Protein AF-A0A939XLB6-F1 (afdb_monomer_lite)

Sequence (636 aa):
MANKILKAAIILMLTVVTTQVCAQDIIVVNPELKKTVPYEFNSEWHYLSSDLYLFNGTKFQTTLNGIYAALPKKKRAEAPTPENILITASIDGTTLGKLSYPIFNFTVKTTDGSTMKTYTADSYEAIRLMDNLPLTSMGNNKIDCNINIDIITKATPNKIFDFVATQLKSISDFSAPLTAAKTLVGELGSLITSKTNNKEYKFNSTIRLYEEDGFSKRVASVSVYSFIPSQQGSAGINPEPLYKYIDETDNPKLDRDKIASLVKCSQYPFMVIVNYKSKYASDPVIGDQTTSETVEARLAKVKNAYENSLLSAEIYTQELKLIDYLNEFVTLKSSINNYTLNTKNRITDDFKPMFKQIFENYMKLRATMQSRIKEYGGNPVFQNEFLPTYQTIITNAEGYLDGDNNLKNIKNTARAISDYYSSPKNRTPEDNEKTLSILHSITFPDNAGNNGAIGELNSLIISIENEQYTKVFAGKIDQLKAMRPGAEASAFCEKLKSEVNSTYCRQCSEKASSVINDYMQRQEDENNRLAAKRLDAATTNARDQVFAILQKEKIIRRHFDNDYRDGMPEDVEYIKEDFDRLQQNRKKLQSALNNEYSGLNTTQLNIVTEEIEYQTQDLAKILERICKRMPELCDE

Structure (mmCIF, N/CA/C/O backbone):
data_AF-A0A939XLB6-F1
#
_entry.id   AF-A0A939XLB6-F1
#
loop_
_atom_site.group_PDB
_atom_site.id
_atom_site.type_symbol
_atom_site.label_atom_id
_atom_site.label_alt_id
_atom_site.label_comp_id
_atom_site.label_asym_id
_atom_site.label_entity_id
_atom_site.label_seq_id
_atom_site.pdbx_PDB_ins_code
_atom_site.Cartn_x
_atom_site.Cartn_y
_atom_site.Cartn_z
_atom_site.occupancy
_atom_site.B_iso_or_equiv
_atom_site.auth_seq_id
_atom_site.auth_comp_id
_atom_site.auth_asym_id
_atom_site.auth_atom_id
_atom_site.pdbx_PDB_model_num
ATOM 1 N N . MET A 1 1 ? -9.898 -0.405 96.906 1.00 54.31 1 MET A N 1
ATOM 2 C CA . MET A 1 1 ? -10.983 0.158 96.063 1.00 54.31 1 MET A CA 1
ATOM 3 C C . MET A 1 1 ? -10.603 0.228 94.577 1.00 54.31 1 MET A C 1
ATOM 5 O O . MET A 1 1 ? -11.393 -0.217 93.756 1.00 54.31 1 MET A O 1
ATOM 9 N N . ALA A 1 2 ? -9.382 0.658 94.228 1.00 55.72 2 ALA A N 1
ATOM 10 C CA . ALA A 1 2 ? -8.898 0.785 92.842 1.00 55.72 2 ALA A CA 1
ATOM 11 C C . ALA A 1 2 ? -9.028 -0.483 91.962 1.00 55.72 2 ALA A C 1
ATOM 13 O O . ALA A 1 2 ? -9.419 -0.397 90.802 1.00 55.72 2 ALA A O 1
ATOM 14 N N . ASN A 1 3 ? -8.805 -1.678 92.521 1.00 59.38 3 ASN A N 1
ATOM 15 C CA . ASN A 1 3 ? -8.835 -2.930 91.749 1.00 59.38 3 ASN A CA 1
ATOM 16 C C . ASN A 1 3 ? -10.259 -3.377 91.330 1.00 59.38 3 ASN A C 1
ATOM 18 O O . ASN A 1 3 ? -10.424 -4.163 90.401 1.00 59.38 3 ASN A O 1
ATOM 22 N N . LYS A 1 4 ? -11.314 -2.867 91.989 1.00 61.72 4 LYS A N 1
ATOM 23 C CA . LYS A 1 4 ? -12.712 -3.128 91.589 1.00 61.72 4 LYS A CA 1
ATOM 24 C C . LYS A 1 4 ? -13.170 -2.186 90.469 1.00 61.72 4 LYS A C 1
ATOM 26 O O . LYS A 1 4 ? -13.908 -2.615 89.590 1.00 61.72 4 LYS A O 1
ATOM 31 N N . ILE A 1 5 ? -12.680 -0.945 90.468 1.00 70.81 5 ILE A N 1
ATOM 32 C CA . ILE A 1 5 ? -12.993 0.064 89.445 1.00 70.81 5 ILE A CA 1
ATOM 33 C C . IL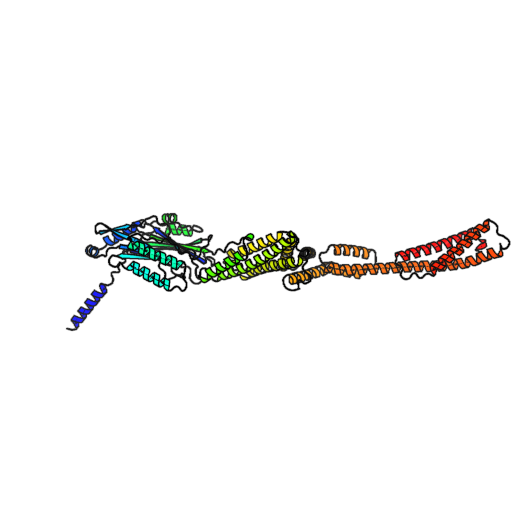E A 1 5 ? -12.312 -0.291 88.116 1.00 70.81 5 ILE A C 1
ATOM 35 O O . ILE A 1 5 ? -12.948 -0.222 87.071 1.00 70.81 5 ILE A O 1
ATOM 39 N N . LEU A 1 6 ? -11.065 -0.778 88.153 1.00 66.56 6 LEU A N 1
ATOM 40 C CA . LEU A 1 6 ? -10.347 -1.214 86.950 1.00 66.56 6 LEU A CA 1
ATOM 41 C C . LEU A 1 6 ? -11.016 -2.427 86.278 1.00 66.56 6 LEU A C 1
ATOM 43 O O . LEU A 1 6 ? -11.176 -2.450 85.062 1.00 66.56 6 LEU A O 1
ATOM 47 N N . LYS A 1 7 ? -11.482 -3.410 87.063 1.00 66.06 7 LYS A N 1
ATOM 48 C CA . LYS A 1 7 ? -12.232 -4.560 86.528 1.00 66.06 7 LYS A CA 1
ATOM 49 C C . LYS A 1 7 ? -13.584 -4.148 85.946 1.00 66.06 7 LYS A C 1
ATOM 51 O O . LYS A 1 7 ? -13.957 -4.657 84.896 1.00 66.06 7 LYS A O 1
ATOM 56 N N . ALA A 1 8 ? -14.286 -3.208 86.581 1.00 69.06 8 ALA A N 1
ATOM 57 C CA . ALA A 1 8 ? -15.532 -2.668 86.042 1.00 69.06 8 ALA A CA 1
ATOM 58 C C . ALA A 1 8 ? -15.300 -1.905 84.726 1.00 69.06 8 ALA A C 1
ATOM 60 O O . ALA A 1 8 ? -16.047 -2.114 83.779 1.00 69.06 8 ALA A O 1
ATOM 61 N N . ALA A 1 9 ? -14.234 -1.104 84.627 1.00 67.19 9 ALA A N 1
ATOM 62 C CA . ALA A 1 9 ? -13.881 -0.372 83.410 1.00 67.19 9 ALA A CA 1
ATOM 63 C C . ALA A 1 9 ? -13.450 -1.296 82.257 1.00 67.19 9 ALA A C 1
ATOM 65 O O . ALA A 1 9 ? -13.823 -1.051 81.115 1.00 67.19 9 ALA A O 1
ATOM 66 N N . ILE A 1 10 ? -12.728 -2.387 82.544 1.00 68.44 10 ILE A N 1
ATOM 67 C CA . ILE A 1 10 ? -12.341 -3.389 81.537 1.00 68.44 10 ILE A CA 1
ATOM 68 C C . ILE A 1 10 ? -13.561 -4.186 81.061 1.00 68.44 10 ILE A C 1
ATOM 70 O O . ILE A 1 10 ? -13.703 -4.413 79.866 1.00 68.44 10 ILE A O 1
ATOM 74 N N . ILE A 1 11 ? -14.482 -4.561 81.958 1.00 66.69 11 ILE A N 1
ATOM 75 C CA . ILE A 1 11 ? -15.734 -5.237 81.575 1.00 66.69 11 ILE A CA 1
ATOM 76 C C . ILE A 1 11 ? -16.635 -4.290 80.769 1.00 66.69 11 ILE A C 1
ATOM 78 O O . ILE A 1 11 ? -17.244 -4.727 79.793 1.00 66.69 11 ILE A O 1
ATOM 82 N N . LEU A 1 12 ? -16.676 -2.998 81.115 1.00 59.50 12 LEU A N 1
ATOM 83 C CA . LEU A 1 12 ? -17.409 -1.977 80.362 1.00 59.50 12 LEU A CA 1
ATOM 84 C C . LEU A 1 12 ? -16.775 -1.727 78.981 1.00 59.50 12 LEU A C 1
ATOM 86 O O . LEU A 1 12 ? -17.489 -1.667 77.990 1.00 59.50 12 LEU A O 1
ATOM 90 N N . MET A 1 13 ? -15.441 -1.674 78.876 1.00 51.97 13 MET A N 1
ATOM 91 C CA . MET A 1 13 ? -14.750 -1.604 77.580 1.00 51.97 13 MET A CA 1
ATOM 92 C C . MET A 1 13 ? -14.970 -2.867 76.744 1.00 51.97 13 MET A C 1
ATOM 94 O O . MET A 1 13 ? -15.249 -2.751 75.559 1.00 51.97 13 MET A O 1
ATOM 98 N N . LEU A 1 14 ? -14.914 -4.070 77.328 1.00 52.88 14 LEU A N 1
ATOM 99 C CA . LEU A 1 14 ? -15.175 -5.310 76.587 1.00 52.88 14 LEU A CA 1
ATOM 100 C C . LEU A 1 14 ? -16.640 -5.434 76.136 1.00 52.88 14 LEU A C 1
ATOM 102 O O . LEU A 1 14 ? -16.897 -6.011 75.082 1.00 52.88 14 LEU A O 1
ATOM 106 N N . THR A 1 15 ? -17.598 -4.873 76.879 1.00 51.62 15 THR A N 1
ATOM 107 C CA . THR A 1 15 ? -19.020 -4.851 76.477 1.00 51.62 15 THR A CA 1
ATOM 108 C C . THR A 1 15 ? -19.341 -3.745 75.466 1.00 51.62 15 THR A C 1
ATOM 110 O O . THR A 1 15 ? -20.171 -3.950 74.580 1.00 51.62 15 THR A O 1
ATOM 113 N N . VAL A 1 16 ? -18.642 -2.608 75.511 1.00 49.22 16 VAL A N 1
ATOM 114 C CA . VAL A 1 16 ? -18.773 -1.536 74.506 1.00 49.22 16 VAL A CA 1
ATOM 115 C C . VAL A 1 16 ? -18.050 -1.897 73.197 1.00 49.22 16 VAL A C 1
ATOM 117 O O . VAL A 1 16 ? -18.555 -1.598 72.120 1.00 49.22 16 VAL A O 1
ATOM 120 N N . VAL A 1 17 ? -16.936 -2.636 73.248 1.00 43.25 17 VAL A N 1
ATOM 121 C CA . VAL A 1 17 ? -16.218 -3.100 72.042 1.00 43.25 17 VAL A CA 1
ATOM 122 C C . VAL A 1 17 ? -16.921 -4.287 71.364 1.00 43.25 17 VAL A C 1
ATOM 124 O O . VAL A 1 17 ? -16.851 -4.427 70.146 1.00 43.25 17 VAL A O 1
ATOM 127 N N . THR A 1 18 ? -17.680 -5.110 72.096 1.00 40.53 18 THR A N 1
ATOM 128 C CA . THR A 1 18 ? -18.463 -6.215 71.496 1.00 40.53 18 THR A CA 1
ATOM 129 C C . THR A 1 18 ? -19.816 -5.788 70.918 1.00 40.53 18 THR A C 1
ATOM 131 O O . THR A 1 18 ? -20.452 -6.578 70.222 1.00 40.53 18 THR A O 1
ATOM 134 N N . THR A 1 19 ? -20.254 -4.543 71.131 1.00 38.69 19 THR A N 1
ATOM 135 C CA . THR A 1 19 ? -21.533 -4.029 70.602 1.00 38.69 19 THR A CA 1
ATOM 136 C C . THR A 1 19 ? -21.403 -3.198 69.320 1.00 38.69 19 THR A C 1
ATOM 138 O O . THR A 1 19 ? -22.422 -2.793 68.766 1.00 38.69 19 THR A O 1
ATOM 141 N N . GLN A 1 20 ? -20.193 -3.017 68.776 1.00 35.03 20 GLN A N 1
ATOM 142 C CA . GLN A 1 20 ? -19.955 -2.247 67.541 1.00 35.03 20 GLN A CA 1
ATOM 143 C C . GLN A 1 20 ? -19.601 -3.067 66.289 1.00 35.03 20 GLN A C 1
ATOM 145 O O . GLN A 1 20 ? -19.241 -2.489 65.268 1.00 35.03 20 GLN A O 1
ATOM 150 N N . VAL A 1 21 ? -19.787 -4.391 66.290 1.00 33.50 21 VAL A N 1
ATOM 151 C CA . VAL A 1 21 ? -19.676 -5.199 65.060 1.00 33.50 21 VAL A CA 1
ATOM 152 C C . VAL A 1 21 ? -20.911 -6.080 64.895 1.00 33.50 21 VAL A C 1
ATOM 154 O O . VAL A 1 21 ? -20.915 -7.276 65.160 1.00 33.50 21 VAL A O 1
ATOM 157 N N . CYS A 1 22 ? -22.004 -5.470 64.456 1.00 37.62 22 CYS A N 1
ATOM 158 C CA . CYS A 1 22 ? -23.064 -6.171 63.738 1.00 37.62 22 CYS A CA 1
ATOM 159 C C . CYS A 1 22 ? -23.241 -5.435 62.411 1.00 37.62 22 CYS A C 1
ATOM 161 O O . CYS A 1 22 ? -24.207 -4.699 62.220 1.00 37.62 22 CYS A O 1
ATOM 163 N N . ALA A 1 23 ? -22.236 -5.579 61.541 1.00 36.44 23 ALA A N 1
ATOM 164 C CA . ALA A 1 23 ? -22.297 -5.112 60.165 1.00 36.44 23 ALA A CA 1
ATOM 165 C C . ALA A 1 23 ? -23.533 -5.729 59.502 1.00 36.44 23 ALA A C 1
ATOM 167 O O . ALA A 1 23 ? -23.753 -6.940 59.537 1.00 36.44 23 ALA A O 1
ATOM 168 N N . GLN A 1 24 ? -24.390 -4.855 58.997 1.00 51.31 24 GLN A N 1
ATOM 169 C CA . GLN A 1 24 ? -25.757 -5.142 58.596 1.00 51.31 24 GLN A CA 1
ATOM 170 C C . GLN A 1 24 ? -25.828 -5.477 57.101 1.00 51.31 24 GLN A C 1
ATOM 172 O O . GLN A 1 24 ? -26.752 -5.047 56.415 1.00 51.31 24 GLN A O 1
ATOM 177 N N . ASP A 1 25 ? -24.862 -6.257 56.610 1.00 54.34 25 ASP A N 1
ATOM 178 C CA . ASP A 1 25 ? -24.833 -6.732 55.227 1.00 54.34 25 ASP A CA 1
ATOM 179 C C . ASP A 1 25 ? -25.533 -8.089 55.171 1.00 54.34 25 ASP A C 1
ATOM 181 O O . ASP A 1 25 ? -25.022 -9.150 55.541 1.00 54.34 25 ASP A O 1
ATOM 185 N N . ILE A 1 26 ? -26.811 -8.007 54.826 1.00 76.50 26 ILE A N 1
ATOM 186 C CA . ILE A 1 26 ? -27.766 -9.109 54.906 1.00 76.50 26 ILE A CA 1
ATOM 187 C C . ILE A 1 26 ? -27.714 -9.970 53.630 1.00 76.50 26 ILE A C 1
ATOM 189 O O . ILE A 1 26 ? -27.823 -11.195 53.715 1.00 76.50 26 ILE A O 1
ATOM 193 N N . ILE A 1 27 ? -27.475 -9.343 52.473 1.00 85.00 27 ILE A N 1
ATOM 194 C CA . ILE A 1 27 ? -27.183 -10.013 51.200 1.00 85.00 27 ILE A CA 1
ATOM 195 C C . ILE A 1 27 ? -25.721 -9.746 50.854 1.00 85.00 27 ILE A C 1
ATOM 197 O O . ILE A 1 27 ? -25.284 -8.601 50.909 1.00 85.00 27 ILE A O 1
ATOM 201 N N . VAL A 1 28 ? -24.992 -10.792 50.479 1.00 88.06 28 VAL A N 1
ATOM 202 C CA . VAL A 1 28 ? -23.601 -10.708 50.027 1.00 88.06 28 VAL A CA 1
ATOM 203 C C . VAL A 1 28 ? -23.504 -11.096 48.558 1.00 88.06 28 VAL A C 1
ATOM 205 O O . VAL A 1 28 ? -24.278 -11.922 48.064 1.00 88.06 28 VAL A O 1
ATOM 208 N N . VAL A 1 29 ? -22.543 -10.492 47.862 1.00 89.81 29 VAL A N 1
ATOM 209 C CA . VAL A 1 29 ? -22.158 -10.905 46.511 1.00 89.81 29 VAL A CA 1
ATOM 210 C C . VAL A 1 29 ? -21.186 -12.070 46.642 1.00 89.81 29 VAL A C 1
ATOM 212 O O . VAL A 1 29 ? -20.080 -11.898 47.150 1.00 89.81 29 VAL A O 1
ATOM 215 N N . ASN A 1 30 ? -21.593 -13.255 46.195 1.00 89.81 30 ASN A N 1
ATOM 216 C CA . ASN A 1 30 ? -20.743 -14.437 46.205 1.00 89.81 30 ASN A CA 1
ATOM 217 C C . ASN A 1 30 ? -20.236 -14.733 44.782 1.00 89.81 30 ASN A C 1
ATOM 219 O O . ASN A 1 30 ? -21.057 -14.942 43.884 1.00 89.81 30 ASN A O 1
ATOM 223 N N . PRO A 1 31 ? -18.915 -14.741 44.530 1.00 88.62 31 PRO A N 1
ATOM 224 C CA . PRO A 1 31 ? -18.372 -15.161 43.243 1.00 88.62 31 PRO A CA 1
ATOM 225 C C . PRO A 1 31 ? -18.534 -16.680 43.092 1.00 88.62 31 PRO A C 1
ATOM 227 O O . PRO A 1 31 ? -17.872 -17.454 43.775 1.00 88.62 31 PRO A O 1
ATOM 230 N N . GLU A 1 32 ? -19.413 -17.114 42.191 1.00 88.81 32 GLU A N 1
ATOM 231 C CA . GLU A 1 32 ? -19.668 -18.543 41.948 1.00 88.81 32 GLU A CA 1
ATOM 232 C C . GLU A 1 32 ? -18.706 -19.111 40.900 1.00 88.81 32 GLU A C 1
ATOM 234 O O . GLU A 1 32 ? -18.281 -20.261 40.985 1.00 88.81 32 GLU A O 1
ATOM 239 N N . LEU A 1 33 ? -18.366 -18.309 39.886 1.00 87.50 33 LEU A N 1
ATOM 240 C CA . LEU A 1 33 ? -17.572 -18.755 38.747 1.00 87.50 33 LEU A CA 1
ATOM 241 C C . LEU A 1 33 ? -16.782 -17.609 38.125 1.00 87.50 33 LEU A C 1
ATOM 243 O O . LEU A 1 33 ? -17.272 -16.487 38.009 1.00 87.50 33 LEU A O 1
ATOM 247 N N . LYS A 1 34 ? -15.579 -17.929 37.644 1.00 88.31 34 LYS A N 1
ATOM 248 C CA . LYS A 1 34 ? -14.768 -17.056 36.797 1.00 88.31 34 LYS A CA 1
ATOM 249 C C . LYS A 1 34 ? -13.979 -17.900 35.800 1.00 88.31 34 LYS A C 1
ATOM 251 O O . LYS A 1 34 ? -13.164 -18.726 36.205 1.00 88.31 34 LYS A O 1
ATOM 256 N N . LYS A 1 35 ? -14.208 -17.684 34.505 1.00 87.88 35 LYS A N 1
ATOM 257 C CA . LYS A 1 35 ? -13.546 -18.405 33.410 1.00 87.88 35 LYS A CA 1
ATOM 258 C C . LYS A 1 35 ? -12.994 -17.433 32.388 1.00 87.88 35 LYS A C 1
ATOM 260 O O . LYS A 1 35 ? -13.712 -16.572 31.890 1.00 87.88 35 LYS A O 1
ATOM 265 N N . THR A 1 36 ? -11.729 -17.621 32.047 1.00 86.50 36 THR A N 1
ATOM 266 C CA . THR A 1 36 ? -11.107 -16.998 30.878 1.00 86.50 36 THR A CA 1
ATOM 267 C C . THR A 1 36 ? -11.193 -17.979 29.716 1.00 86.50 36 THR A C 1
ATOM 269 O O . THR A 1 36 ? -11.003 -19.182 29.912 1.00 86.50 36 THR A O 1
ATOM 272 N N . VAL A 1 37 ? -11.513 -17.478 28.525 1.00 85.00 37 VAL A N 1
ATOM 273 C CA . VAL A 1 37 ? -11.538 -18.291 27.301 1.00 85.00 37 VAL A CA 1
ATOM 274 C C . VAL A 1 37 ? -10.109 -18.764 26.999 1.00 85.00 37 VAL A C 1
ATOM 276 O O . VAL A 1 37 ? -9.184 -17.966 27.152 1.00 85.00 37 VAL A O 1
ATOM 279 N N . PRO A 1 38 ? -9.889 -20.017 26.558 1.00 81.12 38 PRO A N 1
ATOM 280 C CA . PRO A 1 38 ? -8.548 -20.549 26.277 1.00 81.12 38 PRO A CA 1
ATOM 281 C C . PRO A 1 38 ? -7.843 -19.912 25.062 1.00 81.12 38 PRO A C 1
ATOM 283 O O . PRO A 1 38 ? -6.767 -20.353 24.673 1.00 81.12 38 PRO A O 1
ATOM 286 N N . TYR A 1 39 ? -8.429 -18.882 24.449 1.00 80.50 39 TYR A N 1
ATOM 287 C CA . TYR A 1 39 ? -7.864 -18.180 23.303 1.00 80.50 39 TYR A CA 1
ATOM 288 C C . TYR A 1 39 ? -6.694 -17.270 23.710 1.00 80.50 39 TYR A C 1
ATOM 290 O O . TYR A 1 39 ? -6.821 -16.432 24.607 1.00 80.50 39 TYR A O 1
ATOM 298 N N . GLU A 1 40 ? -5.569 -17.378 23.001 1.00 79.19 40 GLU A N 1
ATOM 299 C CA . GLU A 1 40 ? -4.413 -16.506 23.206 1.00 79.19 40 GLU A CA 1
ATOM 300 C C . GLU A 1 40 ? -4.626 -15.143 22.535 1.00 79.19 40 GLU A C 1
ATOM 302 O O . GLU A 1 40 ? -4.464 -14.959 21.327 1.00 79.19 40 GLU A O 1
ATOM 307 N N . PHE A 1 41 ? -5.002 -14.153 23.343 1.00 77.69 41 PHE A N 1
ATOM 308 C CA . PHE A 1 41 ? -5.078 -12.766 22.900 1.00 77.69 41 PHE A CA 1
ATOM 309 C C . PHE A 1 41 ? -3.667 -12.198 22.704 1.00 77.69 41 PHE A C 1
ATOM 311 O O . PHE A 1 41 ? -2.942 -11.981 23.674 1.00 77.69 41 PHE A O 1
ATOM 318 N N . ASN A 1 42 ? -3.300 -11.941 21.449 1.00 74.06 42 ASN A N 1
ATOM 319 C CA . ASN A 1 42 ? -2.085 -11.216 21.081 1.00 74.06 42 ASN A CA 1
ATOM 320 C C . ASN A 1 42 ? -2.262 -9.694 21.268 1.00 74.06 42 ASN A C 1
ATOM 322 O O . ASN A 1 42 ? -3.301 -9.225 21.745 1.00 74.06 42 ASN A O 1
ATOM 326 N N . SER A 1 43 ? -1.245 -8.922 20.878 1.00 68.81 43 SER A N 1
ATOM 327 C CA . SER A 1 43 ? -1.258 -7.465 21.006 1.00 68.81 43 SER A CA 1
ATOM 328 C C . SER A 1 43 ? -2.421 -6.799 20.273 1.00 68.81 43 SER A C 1
ATOM 330 O O . SER A 1 43 ? -2.877 -5.788 20.766 1.00 68.81 43 SER A O 1
ATOM 332 N N . GLU A 1 44 ? -2.982 -7.379 19.206 1.00 74.19 44 GLU A N 1
ATOM 333 C CA . GLU A 1 44 ? -4.017 -6.752 18.359 1.00 74.19 44 GLU A CA 1
ATOM 334 C C . GLU A 1 44 ? -5.356 -6.481 19.058 1.00 74.19 44 GLU A C 1
ATOM 336 O O . GLU A 1 44 ? -6.194 -5.726 18.560 1.00 74.19 44 GLU A O 1
ATOM 341 N N . TRP A 1 45 ? -5.595 -7.128 20.195 1.00 79.75 45 TRP A N 1
ATOM 342 C CA . TRP A 1 45 ? -6.851 -7.059 20.934 1.00 79.75 45 TRP A CA 1
ATOM 343 C C . TRP A 1 45 ? -6.815 -5.929 21.956 1.00 79.75 45 TRP A C 1
ATOM 345 O O . TRP A 1 45 ? -6.678 -6.152 23.162 1.00 79.75 45 TRP A O 1
ATOM 355 N N . HIS A 1 46 ? -6.913 -4.708 21.443 1.00 75.81 46 HIS A N 1
ATOM 356 C CA . HIS A 1 46 ? -6.650 -3.486 22.195 1.00 75.81 46 HIS A CA 1
ATOM 357 C C . HIS A 1 46 ? -7.856 -2.909 22.938 1.00 75.81 46 HIS A C 1
ATOM 359 O O . HIS A 1 46 ? -7.664 -1.968 23.697 1.00 75.81 46 HIS A O 1
ATOM 365 N N . TYR A 1 47 ? -9.070 -3.432 22.753 1.00 79.12 47 TYR A N 1
ATOM 366 C CA . TYR A 1 47 ? -10.278 -2.835 23.335 1.00 79.12 47 TYR A CA 1
ATOM 367 C C . TYR A 1 47 ? -11.071 -3.818 24.187 1.00 79.12 47 TYR A C 1
ATOM 369 O O . TYR A 1 47 ? -11.074 -5.013 23.908 1.00 79.12 47 TYR A O 1
ATOM 377 N N . LEU A 1 48 ? -11.787 -3.306 25.187 1.00 81.50 48 LEU A N 1
ATOM 378 C CA . LEU A 1 48 ? -12.688 -4.034 26.074 1.00 81.50 48 LEU A CA 1
ATOM 379 C C . LEU A 1 48 ? -14.132 -3.562 25.894 1.00 81.50 48 LEU A C 1
ATOM 381 O O . LEU A 1 48 ? -14.411 -2.366 25.888 1.00 81.50 48 LEU A O 1
ATOM 385 N N . SER A 1 49 ? -15.061 -4.511 25.838 1.00 85.19 49 SER A N 1
ATOM 386 C CA . SER A 1 49 ? -16.489 -4.266 26.075 1.00 85.19 49 SER A CA 1
ATOM 387 C C . SER A 1 49 ? -16.995 -5.180 27.189 1.00 85.19 49 SER A C 1
ATOM 389 O O . SER A 1 49 ? -16.546 -6.323 27.279 1.00 85.19 49 SER A O 1
ATOM 391 N N . SER A 1 50 ? -17.944 -4.720 28.002 1.00 87.38 50 SER A N 1
ATOM 392 C CA . SER A 1 50 ? -18.479 -5.503 29.126 1.00 87.38 50 SER A CA 1
ATOM 393 C C . SER A 1 50 ? -20.004 -5.460 29.151 1.00 87.38 50 SER A C 1
ATOM 395 O O . SER A 1 50 ? -20.593 -4.386 29.297 1.00 87.38 50 SER A O 1
ATOM 397 N N . ASP A 1 51 ? -20.622 -6.637 29.060 1.00 89.75 51 ASP A N 1
ATOM 398 C CA . ASP A 1 51 ? -22.072 -6.823 29.141 1.00 89.75 51 ASP A CA 1
ATOM 399 C C . ASP A 1 51 ? -22.443 -7.491 30.477 1.00 89.75 51 ASP A C 1
ATOM 401 O O . ASP A 1 51 ? -21.848 -8.498 30.872 1.00 89.75 51 ASP A O 1
ATOM 405 N N . LEU A 1 52 ? -23.430 -6.927 31.177 1.00 91.81 52 LEU A N 1
ATOM 406 C CA . LEU A 1 52 ? -23.934 -7.406 32.465 1.00 91.81 52 LEU A CA 1
ATOM 407 C C . LEU A 1 52 ? -25.366 -7.929 32.304 1.00 91.81 52 LEU A C 1
ATOM 409 O O . LEU A 1 52 ? -26.252 -7.226 31.816 1.00 91.81 52 LEU A O 1
ATOM 413 N N . TYR A 1 53 ? -25.614 -9.145 32.783 1.00 91.69 53 TYR A N 1
ATOM 414 C CA . TYR A 1 53 ? -26.909 -9.815 32.714 1.00 91.69 53 TYR A CA 1
ATOM 415 C C . TYR A 1 53 ? -27.411 -10.151 34.115 1.00 91.69 53 TYR A C 1
ATOM 417 O O . TYR A 1 53 ? -26.805 -10.970 34.801 1.00 91.69 53 TYR A O 1
ATOM 425 N N . LEU A 1 54 ? -28.537 -9.568 34.534 1.00 92.25 54 LEU A N 1
ATOM 426 C CA . LEU A 1 54 ? -29.219 -9.957 35.773 1.00 92.25 54 LEU A CA 1
ATOM 427 C C . LEU A 1 54 ? -30.260 -11.049 35.494 1.00 92.25 54 LEU A C 1
ATOM 429 O O . LEU A 1 54 ? -31.126 -10.885 34.629 1.00 92.25 54 LEU A O 1
ATOM 433 N N . PHE A 1 55 ? -30.211 -12.132 36.260 1.00 91.56 55 PHE A N 1
ATOM 434 C CA . PHE A 1 55 ? -31.162 -13.240 36.221 1.00 91.56 55 PHE A CA 1
ATOM 435 C C . PHE A 1 55 ? -31.860 -13.403 37.569 1.00 91.56 55 PHE A C 1
ATOM 437 O O . PHE A 1 55 ? -31.288 -13.106 38.621 1.00 91.56 55 PHE A O 1
ATOM 444 N N . ASN A 1 56 ? -33.099 -13.904 37.527 1.00 91.25 56 ASN A N 1
ATOM 445 C CA . ASN A 1 56 ? -33.941 -14.135 38.702 1.00 91.25 56 ASN A CA 1
ATOM 446 C C . ASN A 1 56 ? -34.081 -12.899 39.609 1.00 91.25 56 ASN A C 1
ATOM 448 O O . ASN A 1 56 ? -34.033 -13.014 40.836 1.00 91.25 56 ASN A O 1
ATOM 452 N N . GLY A 1 57 ? -34.245 -11.709 39.025 1.00 87.81 57 GLY A N 1
ATOM 453 C CA . GLY A 1 57 ? -34.412 -10.468 39.781 1.00 87.81 57 GLY A CA 1
ATOM 454 C C . GLY A 1 57 ? -35.598 -10.528 40.749 1.00 87.81 57 GLY A C 1
ATOM 455 O O . GLY A 1 57 ? -35.532 -9.985 41.853 1.00 87.81 57 GLY A O 1
ATOM 456 N N . THR A 1 58 ? -36.668 -11.252 40.411 1.00 88.25 58 THR A N 1
ATOM 457 C CA . THR A 1 58 ? -37.832 -11.451 41.298 1.00 88.25 58 THR A CA 1
ATOM 458 C C . THR A 1 58 ? -37.495 -12.215 42.580 1.00 88.25 58 THR A C 1
ATOM 460 O O . THR A 1 58 ? -38.199 -12.097 43.588 1.00 88.25 58 THR A O 1
ATOM 463 N N . LYS A 1 59 ? -36.383 -12.962 42.608 1.00 90.56 59 LYS A N 1
ATOM 464 C CA . LYS A 1 59 ? -35.956 -13.725 43.788 1.00 90.56 59 LYS A CA 1
ATOM 465 C C . LYS A 1 59 ? -35.351 -12.858 44.888 1.00 90.56 59 LYS A C 1
ATOM 467 O O . LYS A 1 59 ? -35.293 -13.339 46.016 1.00 90.56 59 LYS A O 1
ATOM 472 N N . PHE A 1 60 ? -35.025 -11.582 44.640 1.00 90.25 60 PHE A N 1
ATOM 473 C CA . PHE A 1 60 ? -34.564 -10.667 45.696 1.00 90.25 60 PHE A CA 1
ATOM 474 C C . PHE A 1 60 ? -35.566 -10.572 46.854 1.00 90.25 60 PHE A C 1
ATOM 476 O O . PHE A 1 60 ? -35.162 -10.564 48.015 1.00 90.25 60 PHE A O 1
ATOM 483 N N . GLN A 1 61 ? -36.870 -10.606 46.560 1.00 88.56 61 GLN A N 1
ATOM 484 C CA . GLN A 1 61 ? -37.920 -10.703 47.573 1.00 88.56 61 GLN A CA 1
ATOM 485 C C . GLN A 1 61 ? -37.767 -11.953 48.454 1.00 88.56 61 GLN A C 1
ATOM 487 O O . GLN A 1 61 ? -37.912 -11.878 49.674 1.00 88.56 61 GLN A O 1
ATOM 492 N N . THR A 1 62 ? -37.519 -13.113 47.845 1.00 86.31 62 THR A N 1
ATOM 493 C CA . THR A 1 62 ? -37.392 -14.382 48.579 1.00 86.31 62 THR A CA 1
ATOM 494 C C . THR A 1 62 ? -36.121 -14.376 49.421 1.00 86.31 62 THR A C 1
ATOM 496 O O . THR A 1 62 ? -36.175 -14.731 50.596 1.00 86.31 62 THR A O 1
ATOM 499 N N . THR A 1 63 ? -35.015 -13.879 48.861 1.00 88.00 63 THR A N 1
ATOM 500 C CA . THR A 1 63 ? -33.743 -13.698 49.564 1.00 88.00 63 THR A CA 1
ATOM 501 C C . THR A 1 63 ? -33.914 -12.809 50.800 1.00 88.00 63 THR A C 1
ATOM 503 O O . THR A 1 63 ? -33.592 -13.238 51.907 1.00 88.00 63 THR A O 1
ATOM 506 N N . LEU A 1 64 ? -34.501 -11.613 50.646 1.00 86.75 64 LEU A N 1
ATOM 507 C CA . LEU A 1 64 ? -34.749 -10.677 51.751 1.00 86.75 64 LEU A CA 1
ATOM 508 C C . LEU A 1 64 ? -35.637 -11.275 52.848 1.00 86.75 64 LEU A C 1
ATOM 510 O O . LEU A 1 64 ? -35.292 -11.212 54.030 1.00 86.75 64 LEU A O 1
ATOM 514 N N . ASN A 1 65 ? -36.766 -11.878 52.464 1.00 83.81 65 ASN A N 1
ATOM 515 C CA . ASN A 1 65 ? -37.681 -12.501 53.420 1.00 83.81 65 ASN A CA 1
ATOM 516 C C . ASN A 1 65 ? -37.027 -13.685 54.141 1.00 83.81 65 ASN A C 1
ATOM 518 O O . ASN A 1 65 ? -37.250 -13.859 55.337 1.00 83.81 65 ASN A O 1
ATOM 522 N N . GLY A 1 66 ? -36.192 -14.464 53.445 1.00 80.31 66 GLY A N 1
ATOM 523 C CA . GLY A 1 66 ? -35.412 -15.551 54.031 1.00 80.31 66 GLY A CA 1
ATOM 524 C C . GLY A 1 66 ? -34.472 -15.056 55.128 1.00 80.31 66 GLY A C 1
ATOM 525 O O . GLY A 1 66 ? -34.462 -15.621 56.222 1.00 80.31 66 GLY A O 1
ATOM 526 N N . ILE A 1 67 ? -33.753 -13.952 54.894 1.00 80.50 67 ILE A N 1
ATOM 527 C CA . ILE A 1 67 ? -32.866 -13.398 55.927 1.00 80.50 67 ILE A CA 1
ATOM 528 C C . ILE A 1 67 ? -33.674 -12.849 57.106 1.00 80.50 67 ILE A C 1
ATOM 530 O O . ILE A 1 67 ? -33.353 -13.127 58.263 1.00 80.50 67 ILE A O 1
ATOM 534 N N . TYR A 1 68 ? -34.762 -12.125 56.839 1.00 77.50 68 TYR A N 1
ATOM 535 C CA . TYR A 1 68 ? -35.612 -11.597 57.906 1.00 77.50 68 TYR A CA 1
ATOM 536 C C . TYR A 1 68 ? -36.242 -12.722 58.750 1.00 77.50 68 TYR A C 1
ATOM 538 O O . TYR A 1 68 ? -36.307 -12.630 59.978 1.00 77.50 68 TYR A O 1
ATOM 546 N N . ALA A 1 69 ? -36.635 -13.830 58.114 1.00 76.25 69 ALA A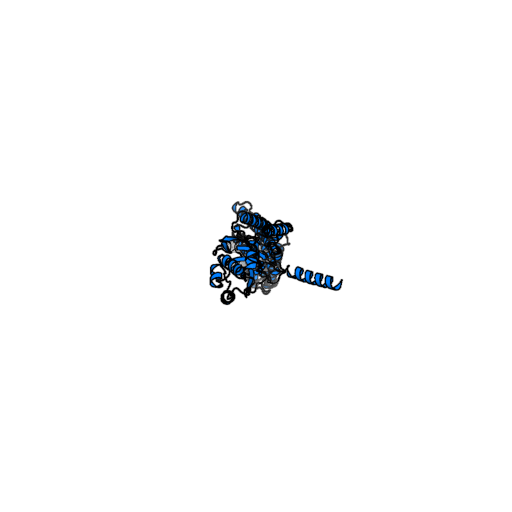 N 1
ATOM 547 C CA . ALA A 1 69 ? -37.149 -15.025 58.776 1.00 76.25 69 ALA A CA 1
ATOM 548 C C . ALA A 1 69 ? -36.077 -15.820 59.544 1.00 76.25 69 ALA A C 1
ATOM 550 O O . ALA A 1 69 ? -36.428 -16.541 60.477 1.00 76.25 69 ALA A O 1
ATOM 551 N N . ALA A 1 70 ? -34.792 -15.685 59.219 1.00 75.88 70 ALA A N 1
ATOM 552 C CA . ALA A 1 70 ? -33.705 -16.319 59.968 1.00 75.88 70 ALA A CA 1
ATOM 553 C C . ALA A 1 70 ? -33.350 -15.565 61.267 1.00 75.88 70 ALA A C 1
ATOM 555 O O . ALA A 1 70 ? -32.782 -16.142 62.194 1.00 75.88 70 ALA A O 1
ATOM 556 N N . LEU A 1 71 ? -33.714 -14.281 61.385 1.00 74.56 71 LEU A N 1
ATOM 557 C CA . LEU A 1 71 ? -33.443 -13.495 62.591 1.00 74.56 71 LEU A CA 1
ATOM 558 C C . LEU A 1 71 ? -34.280 -13.986 63.795 1.00 74.56 71 LEU A C 1
ATOM 560 O O . LEU A 1 71 ? -35.459 -14.322 63.634 1.00 74.56 71 LEU A O 1
ATOM 564 N N . PRO A 1 72 ? -33.739 -13.979 65.030 1.00 75.81 72 PRO A N 1
ATOM 565 C CA . PRO A 1 72 ? -34.524 -14.216 66.244 1.00 75.81 72 PRO A CA 1
ATOM 566 C C . PRO A 1 72 ? -35.670 -13.201 66.388 1.00 75.81 72 PRO A C 1
ATOM 568 O O . PRO A 1 72 ? -35.481 -12.025 66.082 1.00 75.81 72 PRO A O 1
ATOM 571 N N . LYS A 1 73 ? -36.836 -13.609 66.923 1.00 72.38 73 LYS A N 1
ATOM 572 C CA . LYS A 1 73 ? -38.040 -12.747 67.049 1.00 72.38 73 LYS A CA 1
ATOM 573 C C . LYS A 1 73 ? -37.754 -11.359 67.644 1.00 72.38 73 LYS A C 1
ATOM 575 O O . LYS A 1 73 ? -38.252 -10.368 67.124 1.00 72.38 73 LYS A O 1
ATOM 580 N N . LYS A 1 74 ? -36.917 -11.284 68.687 1.00 68.19 74 LYS A N 1
ATOM 581 C CA . LYS A 1 74 ? -36.527 -10.018 69.335 1.00 68.19 74 LYS A CA 1
ATOM 582 C C . LYS A 1 74 ? -35.734 -9.097 68.395 1.00 68.19 74 LYS A C 1
ATOM 584 O O . LYS A 1 74 ? -36.013 -7.910 68.330 1.00 68.19 74 LYS A O 1
ATOM 589 N N . LYS A 1 75 ? -34.816 -9.663 67.603 1.00 70.12 75 LYS A N 1
ATOM 590 C CA . LYS A 1 75 ? -34.006 -8.920 66.625 1.00 70.12 75 LYS A CA 1
ATOM 591 C C . LYS A 1 75 ? -34.788 -8.525 65.369 1.00 70.12 75 LYS A C 1
ATOM 593 O O . LYS A 1 75 ? -34.396 -7.575 64.711 1.00 70.12 75 LYS A O 1
ATOM 598 N N . ARG A 1 76 ? -35.888 -9.213 65.030 1.00 70.06 76 ARG A N 1
ATOM 599 C CA . ARG A 1 76 ? -36.755 -8.822 63.898 1.00 70.06 76 ARG A CA 1
ATOM 600 C C . ARG A 1 76 ? -37.452 -7.488 64.137 1.00 70.06 76 ARG A C 1
ATOM 602 O O . ARG A 1 76 ? -37.492 -6.667 63.230 1.00 70.06 76 ARG A O 1
ATOM 609 N N . ALA A 1 77 ? -37.963 -7.270 65.348 1.00 66.88 77 ALA A N 1
ATOM 610 C CA . ALA A 1 77 ? -38.630 -6.019 65.713 1.00 66.88 77 ALA A CA 1
ATOM 611 C C . ALA A 1 77 ? -37.674 -4.811 65.693 1.00 66.88 77 ALA A C 1
ATOM 613 O O . ALA A 1 77 ? -38.101 -3.693 65.431 1.00 66.88 77 ALA A O 1
ATOM 614 N N . GLU A 1 78 ? -36.385 -5.053 65.943 1.00 65.75 78 GLU A N 1
ATOM 615 C CA . GLU A 1 78 ? -35.321 -4.041 65.964 1.00 65.75 78 GLU A CA 1
ATOM 616 C C . GLU A 1 78 ? -34.584 -3.916 64.615 1.00 65.75 78 GLU A C 1
ATOM 618 O O . GLU A 1 78 ? -33.773 -3.008 64.432 1.00 65.75 78 GLU A O 1
ATOM 623 N N . ALA A 1 79 ? -34.838 -4.818 63.660 1.00 68.06 79 ALA A N 1
ATOM 624 C CA . ALA A 1 79 ? -34.157 -4.814 62.373 1.00 68.06 79 ALA A CA 1
ATOM 625 C C . ALA A 1 79 ? -34.664 -3.645 61.507 1.00 68.06 79 ALA A C 1
ATOM 627 O O . ALA A 1 79 ? -35.869 -3.543 61.254 1.00 68.06 79 ALA A O 1
ATOM 628 N N . PRO A 1 80 ? -33.770 -2.768 61.021 1.00 71.25 80 PRO A N 1
ATOM 629 C CA . PRO A 1 80 ? -34.166 -1.625 60.220 1.00 71.25 80 PRO A CA 1
ATOM 630 C C . PRO A 1 80 ? -34.780 -2.090 58.902 1.00 71.25 80 PRO A C 1
ATOM 632 O O . PRO A 1 80 ? -34.260 -2.970 58.218 1.00 71.25 80 PRO A O 1
ATOM 635 N N . THR A 1 81 ? -35.915 -1.486 58.555 1.00 79.88 81 THR A N 1
ATOM 636 C CA . THR A 1 81 ? -36.688 -1.849 57.369 1.00 79.88 81 THR A CA 1
ATOM 637 C C . THR A 1 81 ? -35.921 -1.478 56.096 1.00 79.88 81 THR A C 1
ATOM 639 O O . THR A 1 81 ? -35.600 -0.294 55.926 1.00 79.88 81 THR A O 1
ATOM 642 N N . PRO A 1 82 ? -35.645 -2.439 55.194 1.00 84.88 82 PRO A N 1
ATOM 643 C CA . PRO A 1 82 ? -35.091 -2.152 53.877 1.00 84.88 82 PRO A CA 1
ATOM 644 C C . PRO A 1 82 ? -36.042 -1.275 53.060 1.00 84.88 82 PRO A C 1
ATOM 646 O O . PRO A 1 82 ? -37.245 -1.532 53.010 1.00 84.88 82 PRO A O 1
ATOM 649 N N . GLU A 1 83 ? -35.492 -0.255 52.412 1.00 86.88 83 GLU A N 1
ATOM 650 C CA . GLU A 1 83 ? -36.190 0.599 51.448 1.00 86.88 83 GLU A CA 1
ATOM 651 C C . GLU A 1 83 ? -35.727 0.342 50.021 1.00 86.88 83 GLU A C 1
ATOM 653 O O . GLU A 1 83 ? -36.534 0.391 49.095 1.00 86.88 83 GLU A O 1
ATOM 658 N N . ASN A 1 84 ? -34.432 0.090 49.832 1.00 89.81 84 ASN A N 1
ATOM 659 C CA . ASN A 1 84 ? -33.840 -0.062 48.515 1.00 89.81 84 ASN A CA 1
ATOM 660 C C . ASN A 1 84 ? -32.740 -1.126 48.506 1.00 89.81 84 ASN A C 1
ATOM 662 O O . ASN A 1 84 ? -32.045 -1.323 49.503 1.00 89.81 84 ASN A O 1
ATOM 666 N N . ILE A 1 85 ? -32.578 -1.785 47.361 1.00 91.12 85 ILE A N 1
ATOM 667 C CA . ILE A 1 85 ? -31.424 -2.630 47.046 1.00 91.12 85 ILE A CA 1
ATOM 668 C C . ILE A 1 85 ? -30.669 -1.936 45.919 1.00 91.12 85 ILE A C 1
ATOM 670 O O . ILE A 1 85 ? -31.167 -1.892 44.794 1.00 91.12 85 ILE A O 1
ATOM 674 N N . LEU A 1 86 ? -29.493 -1.397 46.222 1.00 92.00 86 LEU A N 1
ATOM 675 C CA . LEU A 1 86 ? -28.607 -0.774 45.246 1.00 92.00 86 LEU A CA 1
ATOM 676 C C . LEU A 1 86 ? -27.551 -1.794 44.813 1.00 92.00 86 LEU A C 1
ATOM 678 O O . LEU A 1 86 ? -26.838 -2.337 45.649 1.00 92.00 86 LEU A O 1
ATOM 682 N N . ILE A 1 87 ? -27.446 -2.049 43.512 1.00 92.94 87 ILE A N 1
ATOM 683 C CA . ILE A 1 87 ? -26.381 -2.859 42.916 1.00 92.94 87 ILE A CA 1
ATOM 684 C C . ILE A 1 87 ? -25.460 -1.915 42.160 1.00 92.94 87 ILE A C 1
ATOM 686 O O . ILE A 1 87 ? -25.917 -1.169 41.290 1.00 92.94 87 ILE A O 1
ATOM 690 N N . THR A 1 88 ? -24.170 -1.964 42.468 1.00 92.44 88 THR A N 1
ATOM 691 C CA . THR A 1 88 ? -23.147 -1.161 41.797 1.00 92.44 88 THR A CA 1
ATOM 692 C C . THR A 1 88 ? -22.090 -2.051 41.158 1.00 92.44 88 THR A C 1
ATOM 694 O O . THR A 1 88 ? -21.880 -3.186 41.583 1.00 92.44 88 THR A O 1
ATOM 697 N N . ALA A 1 89 ? -21.434 -1.540 40.120 1.00 90.06 89 ALA A N 1
ATOM 698 C CA . ALA A 1 89 ? -20.298 -2.191 39.483 1.00 90.06 89 ALA A CA 1
ATOM 699 C C . ALA A 1 89 ? -19.096 -1.248 39.457 1.00 90.06 89 ALA A C 1
ATOM 701 O O . ALA A 1 89 ? -19.261 -0.054 39.236 1.00 90.06 89 ALA A O 1
ATOM 702 N N . SER A 1 90 ? -17.886 -1.760 39.631 1.00 85.06 90 SER A N 1
ATOM 703 C CA . SER A 1 90 ? -16.645 -1.040 39.330 1.00 85.06 90 SER A CA 1
ATOM 704 C C . SER A 1 90 ? -15.788 -1.888 38.400 1.00 85.06 90 SER A C 1
ATOM 706 O O . SER A 1 90 ? -15.869 -3.114 38.436 1.00 85.06 90 SER A O 1
ATOM 708 N N . ILE A 1 91 ? -15.000 -1.252 37.534 1.00 76.19 91 ILE A N 1
ATOM 709 C CA . ILE A 1 91 ? -14.088 -1.959 36.629 1.00 76.19 91 ILE A CA 1
ATOM 710 C C . ILE A 1 91 ? -12.664 -1.535 36.956 1.00 76.19 91 ILE A C 1
ATOM 712 O O . ILE A 1 91 ? -12.274 -0.383 36.734 1.00 76.19 91 ILE A O 1
ATOM 716 N N . ASP A 1 92 ? -11.897 -2.491 37.466 1.00 70.69 92 ASP A N 1
ATOM 717 C CA . ASP A 1 92 ? -10.493 -2.297 37.796 1.00 70.69 92 ASP A CA 1
ATOM 718 C C . ASP A 1 92 ? -9.626 -2.425 36.533 1.00 70.69 92 ASP A C 1
ATOM 720 O O . ASP A 1 92 ? -9.966 -3.136 35.585 1.00 70.69 92 ASP A O 1
ATOM 724 N N . GLY A 1 93 ? -8.484 -1.731 36.511 1.00 59.22 93 GLY A N 1
ATOM 725 C CA . GLY A 1 93 ? -7.533 -1.804 35.392 1.00 59.22 93 GLY A CA 1
ATOM 726 C C . GLY A 1 93 ? -7.883 -0.924 34.187 1.00 59.22 93 GLY A C 1
ATOM 727 O O . GLY A 1 93 ? -7.358 -1.140 33.098 1.00 59.22 93 GLY A O 1
ATOM 728 N N . THR A 1 94 ? -8.747 0.076 34.372 1.00 63.56 94 THR A N 1
ATOM 729 C CA . THR A 1 94 ? -9.111 1.059 33.339 1.00 63.56 94 THR A CA 1
ATOM 730 C C . THR A 1 94 ? -8.516 2.433 33.648 1.00 63.56 94 THR A C 1
ATOM 732 O O . THR A 1 94 ? -8.241 2.759 34.804 1.00 63.56 94 THR A O 1
ATOM 735 N N . THR A 1 95 ? -8.365 3.287 32.630 1.00 58.28 95 THR A N 1
ATOM 736 C CA . THR A 1 95 ? -8.005 4.711 32.805 1.00 58.28 95 THR A CA 1
ATOM 737 C C . THR A 1 95 ? -9.036 5.490 33.636 1.00 58.28 95 THR A C 1
ATOM 739 O O . THR A 1 95 ? -8.731 6.558 34.157 1.00 58.28 95 THR A O 1
ATOM 742 N N . LEU A 1 96 ? -10.235 4.925 33.824 1.00 62.91 96 LEU A N 1
ATOM 743 C CA . LEU A 1 96 ? -11.338 5.446 34.635 1.00 62.91 96 LEU A CA 1
ATOM 744 C C . LEU A 1 96 ? -11.377 4.866 36.065 1.00 62.91 96 LEU A C 1
ATOM 746 O O . LEU A 1 96 ? -12.383 5.032 36.756 1.00 62.91 96 LEU A O 1
ATOM 750 N N . GLY A 1 97 ? -10.316 4.166 36.491 1.00 55.03 97 GLY A N 1
ATOM 751 C CA . GLY A 1 97 ? -10.265 3.116 37.526 1.00 55.03 97 GLY A CA 1
ATOM 752 C C . GLY A 1 97 ? -10.657 3.431 38.979 1.00 55.03 97 GLY A C 1
ATOM 753 O O . GLY A 1 97 ? -10.163 2.772 39.887 1.00 55.03 97 GLY A O 1
ATOM 754 N N . LYS A 1 98 ? -11.528 4.410 39.235 1.00 65.62 98 LYS A N 1
ATOM 755 C CA . LYS A 1 98 ? -12.189 4.624 40.537 1.00 65.62 98 LYS A CA 1
ATOM 756 C C . LYS A 1 98 ? -13.697 4.864 40.438 1.00 65.62 98 LYS A C 1
ATOM 758 O O . LYS A 1 98 ? -14.337 5.094 41.462 1.00 65.62 98 LYS A O 1
ATOM 763 N N . LEU A 1 99 ? -14.270 4.829 39.235 1.00 79.19 99 LEU A N 1
ATOM 764 C CA . LEU A 1 99 ? -15.707 5.009 39.067 1.00 79.19 99 LEU A CA 1
ATOM 765 C C . LEU A 1 99 ? -16.467 3.742 39.455 1.00 79.19 99 LEU A C 1
ATOM 767 O O . LEU A 1 99 ? -16.109 2.626 39.074 1.00 79.19 99 LEU A O 1
ATOM 771 N N . SER A 1 100 ? -17.554 3.948 40.187 1.00 87.38 100 SER A N 1
ATOM 772 C CA . SER A 1 100 ? -18.565 2.943 40.458 1.00 87.38 100 SER A CA 1
ATOM 773 C C . SER A 1 100 ? -19.872 3.357 39.793 1.00 87.38 100 SER A C 1
ATOM 775 O O . SER A 1 100 ? -20.340 4.489 39.923 1.00 87.38 100 SER A O 1
ATOM 777 N N . TYR A 1 101 ? -20.448 2.426 39.051 1.00 88.88 101 TYR A N 1
ATOM 778 C CA . TYR A 1 101 ? -21.625 2.609 38.225 1.00 88.88 101 TYR A CA 1
ATOM 779 C C . TYR A 1 101 ? -22.845 2.062 38.961 1.00 88.88 101 TYR A C 1
ATOM 781 O O . TYR A 1 101 ? -22.822 0.897 39.371 1.00 88.88 101 TYR A O 1
ATOM 789 N N . PRO A 1 102 ? -23.916 2.849 39.145 1.00 92.06 102 PRO A N 1
ATOM 790 C CA . PRO A 1 102 ? -25.148 2.328 39.717 1.00 92.06 102 PRO A CA 1
ATOM 791 C C . PRO A 1 102 ? -25.849 1.476 38.656 1.00 92.06 102 PRO A C 1
ATOM 793 O O . PRO A 1 102 ? -26.342 2.005 37.674 1.00 92.06 102 PRO A O 1
ATOM 796 N N . ILE A 1 103 ? -25.872 0.154 38.808 1.00 93.00 103 ILE A N 1
ATOM 797 C CA . ILE A 1 103 ? -26.424 -0.751 37.787 1.00 93.00 103 ILE A CA 1
ATOM 798 C C . ILE A 1 103 ? -27.937 -0.895 37.954 1.00 93.00 103 ILE A C 1
ATOM 800 O O . ILE A 1 103 ? -28.693 -0.756 36.993 1.00 93.00 103 ILE A O 1
ATOM 804 N N . PHE A 1 104 ? -28.380 -1.138 39.187 1.00 92.75 104 PHE A N 1
ATOM 805 C CA . PHE A 1 104 ? -29.795 -1.234 39.540 1.00 92.75 104 PHE A CA 1
ATOM 806 C C . PHE A 1 104 ? -30.055 -0.593 40.896 1.00 92.75 104 PHE A C 1
ATOM 808 O O . PHE A 1 104 ? -29.224 -0.672 41.797 1.00 92.75 104 PHE A O 1
ATOM 815 N N . ASN A 1 105 ? -31.242 -0.022 41.072 1.00 92.56 105 ASN A N 1
ATOM 816 C CA . ASN A 1 105 ? -31.763 0.330 42.386 1.00 92.56 105 ASN A CA 1
ATOM 817 C C . ASN A 1 105 ? -33.238 -0.075 42.480 1.00 92.56 105 ASN A C 1
ATOM 819 O O . ASN A 1 105 ? -34.115 0.561 41.890 1.00 92.56 105 ASN A O 1
ATOM 823 N N . PHE A 1 106 ? -33.501 -1.146 43.228 1.00 91.50 106 PHE A N 1
ATOM 824 C CA . PHE A 1 106 ? -34.835 -1.717 43.393 1.00 91.50 106 PHE A CA 1
ATOM 825 C C . PHE A 1 106 ? -35.511 -1.167 44.640 1.00 91.50 106 PHE A C 1
ATOM 827 O O . PHE A 1 106 ? -34.913 -1.154 45.714 1.00 91.50 106 PHE A O 1
ATOM 834 N N . THR A 1 107 ? -36.776 -0.768 44.526 1.00 88.81 107 THR A N 1
ATOM 835 C CA . THR A 1 107 ? -37.581 -0.347 45.678 1.00 88.81 107 THR A CA 1
ATOM 836 C C . THR A 1 107 ? -38.130 -1.563 46.422 1.00 88.81 107 THR A C 1
ATOM 838 O O . THR A 1 107 ? -38.728 -2.465 45.824 1.00 88.81 107 THR A O 1
ATOM 841 N N . VAL A 1 108 ? -37.983 -1.555 47.745 1.00 88.19 108 VAL A N 1
ATOM 842 C CA . VAL A 1 108 ? -38.528 -2.548 48.670 1.00 88.19 108 VAL A CA 1
ATOM 843 C C . VAL A 1 108 ? -39.719 -1.939 49.402 1.00 88.19 108 VAL A C 1
ATOM 845 O O . VAL A 1 108 ? -39.604 -0.904 50.054 1.00 88.19 108 VAL A O 1
ATOM 848 N N . LYS A 1 109 ? -40.883 -2.590 49.324 1.00 85.25 109 LYS A N 1
ATOM 849 C CA . LYS A 1 109 ? -42.050 -2.238 50.144 1.00 85.25 109 LYS A CA 1
ATOM 850 C C . LYS A 1 109 ? -42.314 -3.323 51.167 1.00 85.25 109 LYS A C 1
ATOM 852 O O . LYS A 1 109 ? -42.312 -4.509 50.849 1.00 85.25 109 LYS A O 1
ATOM 857 N N . THR A 1 110 ? -42.595 -2.910 52.394 1.00 77.75 110 THR A N 1
ATOM 858 C CA . THR A 1 110 ? -43.051 -3.830 53.439 1.00 77.75 110 THR A CA 1
ATOM 859 C C . THR A 1 110 ? -44.572 -3.906 53.398 1.00 77.75 110 THR A C 1
ATOM 861 O O . THR A 1 110 ? -45.247 -2.883 53.476 1.00 77.75 110 THR A O 1
ATOM 864 N N . THR A 1 111 ? -45.095 -5.118 53.252 1.00 71.50 111 THR A N 1
ATOM 865 C CA . THR A 1 111 ? -46.520 -5.457 53.310 1.00 71.50 111 THR A CA 1
ATOM 866 C C . THR A 1 111 ? -46.779 -6.161 54.646 1.00 71.50 111 THR A C 1
ATOM 868 O O . THR A 1 111 ? -45.968 -6.982 55.083 1.00 71.50 111 THR A O 1
ATOM 871 N N . ASP A 1 112 ? -47.870 -5.808 55.326 1.00 65.06 112 ASP A N 1
ATOM 872 C CA . ASP A 1 112 ? -48.329 -6.454 56.569 1.00 65.06 112 ASP A CA 1
ATOM 873 C C . ASP A 1 112 ? -47.280 -6.503 57.702 1.00 65.06 112 ASP A C 1
ATOM 875 O O . ASP A 1 112 ? -47.201 -7.451 58.482 1.00 65.06 112 ASP A O 1
ATOM 879 N N . GLY A 1 113 ? -46.412 -5.486 57.769 1.00 63.38 113 GLY A N 1
ATOM 880 C CA . GLY A 1 113 ? -45.429 -5.289 58.844 1.00 63.38 113 GLY A CA 1
ATOM 881 C C . GLY A 1 113 ? -44.268 -6.291 58.904 1.00 63.38 113 GLY A C 1
ATOM 882 O O . GLY A 1 113 ? -43.377 -6.111 59.729 1.00 63.38 113 GLY A O 1
ATOM 883 N N . SER A 1 114 ? -44.241 -7.323 58.053 1.00 66.19 114 SER A N 1
ATOM 884 C CA . SER A 1 114 ? -43.230 -8.394 58.126 1.00 66.19 114 SER A CA 1
ATOM 885 C C . SER A 1 114 ? -42.798 -8.985 56.783 1.00 66.19 114 SER A C 1
ATOM 887 O O . SER A 1 114 ? -41.706 -9.544 56.706 1.00 66.19 114 SER A O 1
ATOM 889 N N . THR A 1 115 ? -43.609 -8.857 55.727 1.00 77.62 115 THR A N 1
ATOM 890 C CA . THR A 1 115 ? -43.284 -9.417 54.408 1.00 77.62 115 THR A CA 1
ATOM 891 C C . THR A 1 115 ? -42.768 -8.320 53.494 1.00 77.62 115 THR A C 1
ATOM 893 O O . THR A 1 115 ? -43.449 -7.330 53.236 1.00 77.62 115 THR A O 1
ATOM 896 N N . MET A 1 116 ? -41.567 -8.489 52.964 1.00 83.19 116 MET A N 1
ATOM 897 C CA . MET A 1 116 ? -40.966 -7.558 52.015 1.00 83.19 116 MET A CA 1
ATOM 898 C C . MET A 1 116 ? -41.345 -7.961 50.591 1.00 83.19 116 MET A C 1
ATOM 900 O O . MET A 1 116 ? -41.381 -9.148 50.271 1.00 83.19 116 MET A O 1
ATOM 904 N N . LYS A 1 117 ? -41.623 -6.979 49.733 1.00 84.50 117 LYS A N 1
ATOM 905 C CA . LYS A 1 117 ? -41.823 -7.143 48.290 1.00 84.50 117 LYS A CA 1
ATOM 906 C C . LYS A 1 117 ? -40.849 -6.245 47.541 1.00 84.50 117 LYS A C 1
ATOM 908 O O . LYS A 1 117 ? -40.736 -5.061 47.861 1.00 84.50 117 LYS A O 1
ATOM 913 N N . THR A 1 118 ? -40.172 -6.806 46.547 1.00 83.56 118 THR A N 1
ATOM 914 C CA . THR A 1 118 ? -39.291 -6.068 45.633 1.00 83.56 118 THR A CA 1
ATOM 915 C C . THR A 1 118 ? -40.000 -5.889 44.302 1.00 83.56 118 THR A C 1
ATOM 917 O O . THR A 1 118 ? -40.560 -6.848 43.777 1.00 83.56 118 THR A O 1
ATOM 920 N N . TYR A 1 119 ? -39.979 -4.681 43.748 1.00 77.81 119 TYR A N 1
ATOM 921 C CA . TYR A 1 119 ? -40.452 -4.446 42.384 1.00 77.81 119 TYR A CA 1
ATOM 922 C C . TYR A 1 119 ? -39.266 -4.619 41.438 1.00 77.81 119 TYR A C 1
ATOM 924 O O . TYR A 1 119 ? -38.466 -3.702 41.283 1.00 77.81 119 TYR A O 1
ATOM 932 N N . THR A 1 120 ? -39.126 -5.833 40.910 1.00 78.75 120 THR A N 1
ATOM 933 C CA . THR A 1 120 ? -38.072 -6.253 39.980 1.00 78.75 120 THR A CA 1
ATOM 934 C C . THR A 1 120 ? -38.703 -7.054 38.838 1.00 78.75 120 THR A C 1
ATOM 936 O O . THR A 1 120 ? -39.730 -7.710 39.022 1.00 78.75 120 THR A O 1
ATOM 939 N N . ALA A 1 121 ? -38.092 -7.015 37.658 1.00 72.06 121 ALA A N 1
ATOM 940 C CA . ALA A 1 121 ? -38.446 -7.832 36.504 1.00 72.06 121 ALA A CA 1
ATOM 941 C C . ALA A 1 121 ? -37.435 -8.978 36.315 1.00 72.06 121 ALA A C 1
ATOM 943 O O . ALA A 1 121 ? -36.286 -8.898 36.743 1.00 72.06 121 ALA A O 1
ATOM 944 N N . ASP A 1 122 ? -37.848 -10.050 35.638 1.00 65.75 122 ASP A N 1
ATOM 945 C CA . ASP A 1 122 ? -36.957 -11.170 35.286 1.00 65.75 122 ASP A CA 1
ATOM 946 C C . ASP A 1 122 ? -36.416 -11.082 33.850 1.00 65.75 122 ASP A C 1
ATOM 948 O O . ASP A 1 122 ? -35.611 -11.916 33.439 1.00 65.75 122 ASP A O 1
ATOM 952 N N . SER A 1 123 ? -36.823 -10.072 33.080 1.00 67.19 123 SER A N 1
ATOM 953 C CA . SER A 1 123 ? -36.554 -9.957 31.641 1.00 67.19 123 SER A CA 1
ATOM 954 C C . SER A 1 123 ? -35.687 -8.751 31.275 1.00 67.19 123 SER A C 1
ATOM 956 O O . SER A 1 123 ? -35.859 -8.174 30.204 1.00 67.19 123 SER A O 1
ATOM 958 N N . TYR A 1 124 ? -34.768 -8.324 32.146 1.00 77.44 124 TYR A N 1
ATOM 959 C CA . TYR A 1 124 ? -33.856 -7.243 31.774 1.00 77.44 124 TYR A CA 1
ATOM 960 C C . TYR A 1 124 ? -32.937 -7.683 30.632 1.00 77.44 124 TYR A C 1
ATOM 962 O O . TYR A 1 124 ? -32.210 -8.672 30.745 1.00 77.44 124 TYR A O 1
ATOM 970 N N . GLU A 1 125 ? -32.928 -6.915 29.548 1.00 78.62 125 GLU A N 1
ATOM 971 C CA . GLU A 1 125 ? -31.866 -6.998 28.546 1.00 78.62 125 GLU A CA 1
ATOM 972 C C . GLU A 1 125 ? -30.498 -6.673 29.160 1.00 78.62 125 GLU A C 1
ATOM 974 O O . GLU A 1 125 ? -30.418 -6.060 30.234 1.00 78.62 125 GLU A O 1
ATOM 979 N N . ALA A 1 126 ? -29.437 -7.087 28.465 1.00 84.44 126 ALA A N 1
ATOM 980 C CA . ALA A 1 126 ? -28.060 -6.833 28.866 1.00 84.44 126 ALA A CA 1
ATOM 981 C C . ALA A 1 126 ? -27.820 -5.339 29.116 1.00 84.44 126 ALA A C 1
ATOM 983 O O . ALA A 1 126 ? -28.253 -4.490 28.336 1.00 84.44 126 ALA A O 1
ATOM 984 N N . ILE A 1 127 ? -27.095 -5.019 30.183 1.00 86.88 127 ILE A N 1
ATOM 985 C CA . ILE A 1 127 ? -26.547 -3.681 30.390 1.00 86.88 127 ILE A CA 1
ATOM 986 C C . ILE A 1 127 ? -25.133 -3.696 29.826 1.00 86.88 127 ILE A C 1
ATOM 988 O O . ILE A 1 127 ? -24.241 -4.309 30.415 1.00 86.88 127 ILE A O 1
ATOM 992 N N . ARG A 1 128 ? -24.919 -3.022 28.693 1.00 85.38 128 ARG A N 1
ATOM 993 C CA . ARG A 1 128 ? -23.564 -2.771 28.201 1.00 85.38 128 ARG A CA 1
ATOM 994 C C . ARG A 1 128 ? -22.964 -1.618 28.982 1.00 85.38 128 ARG A C 1
ATOM 996 O O . ARG A 1 128 ? -23.277 -0.458 28.722 1.00 85.38 128 ARG A O 1
ATOM 1003 N N . LEU A 1 129 ? -22.110 -1.952 29.940 1.00 80.75 129 LEU A N 1
ATOM 1004 C CA . LEU A 1 129 ? -21.505 -0.963 30.819 1.00 80.75 129 LEU A CA 1
ATOM 1005 C C . LEU A 1 129 ? -20.460 -0.132 30.072 1.00 80.75 129 LEU A C 1
ATOM 1007 O O . LEU A 1 129 ? -20.486 1.091 30.159 1.00 80.75 129 LEU A O 1
ATOM 1011 N N . MET A 1 130 ? -19.593 -0.792 29.302 1.00 78.06 130 MET A N 1
ATOM 1012 C CA . MET A 1 130 ? -18.544 -0.169 28.490 1.00 78.06 130 MET A CA 1
ATOM 1013 C C . MET A 1 130 ? -18.533 -0.759 27.080 1.00 78.06 130 MET A C 1
ATOM 1015 O O . MET A 1 130 ? -18.691 -1.973 26.922 1.00 78.06 130 MET A O 1
ATOM 1019 N N . ASP A 1 131 ? -18.307 0.087 26.075 1.00 76.69 131 ASP A N 1
ATOM 1020 C CA . ASP A 1 131 ? -18.083 -0.327 24.687 1.00 76.69 131 ASP A CA 1
ATOM 1021 C C . ASP A 1 131 ? -16.754 0.240 24.168 1.00 76.69 131 ASP A C 1
ATOM 1023 O O . ASP A 1 131 ? -16.519 1.451 24.227 1.00 76.69 131 ASP A O 1
ATOM 1027 N N . ASN A 1 132 ? -15.899 -0.663 23.680 1.00 74.44 132 ASN A N 1
ATOM 1028 C CA . ASN A 1 132 ? -14.579 -0.395 23.104 1.00 74.44 132 ASN A CA 1
ATOM 1029 C C . ASN A 1 132 ? -13.661 0.527 23.943 1.00 74.44 132 ASN A C 1
ATOM 1031 O O . ASN A 1 132 ? -13.074 1.477 23.430 1.00 74.44 132 ASN A O 1
ATOM 1035 N N . LEU A 1 133 ? -13.498 0.245 25.236 1.00 75.88 133 LEU A N 1
ATOM 1036 C CA . LEU A 1 133 ? -12.505 0.921 26.079 1.00 75.88 133 LEU A CA 1
ATOM 1037 C C . LEU A 1 133 ? -11.088 0.426 25.723 1.00 75.88 133 LEU A C 1
ATOM 1039 O O . LEU A 1 133 ? -10.858 -0.781 25.815 1.00 75.88 133 LEU A O 1
ATOM 1043 N N . PRO A 1 134 ? -10.117 1.292 25.386 1.00 70.00 134 PRO A N 1
ATOM 1044 C CA . PRO A 1 134 ? -8.751 0.854 25.127 1.00 70.00 134 PRO A CA 1
ATOM 1045 C C . PRO A 1 134 ? -8.082 0.294 26.382 1.00 70.00 134 PRO A C 1
ATOM 1047 O O . PRO A 1 134 ? -8.165 0.846 27.482 1.00 70.00 134 PRO A O 1
ATOM 1050 N N . LEU A 1 135 ? -7.373 -0.807 26.191 1.00 70.75 135 LEU A N 1
ATOM 1051 C CA . LEU A 1 135 ? -6.537 -1.441 27.190 1.00 70.75 135 LEU A CA 1
ATOM 1052 C C . LEU A 1 135 ? -5.169 -0.764 27.178 1.00 70.75 135 LEU A C 1
ATOM 1054 O O . LEU A 1 135 ? -4.532 -0.642 26.131 1.00 70.75 135 LEU A O 1
ATOM 1058 N N . THR A 1 136 ? -4.698 -0.312 28.338 1.00 57.59 136 THR A N 1
ATOM 1059 C CA . THR A 1 136 ? -3.344 0.230 28.452 1.00 57.59 136 THR A CA 1
ATOM 1060 C C . THR A 1 136 ? -2.317 -0.890 28.292 1.00 57.59 136 THR A C 1
ATOM 1062 O O . THR A 1 136 ? -2.516 -2.017 28.745 1.00 57.59 136 THR A O 1
ATOM 1065 N N . SER A 1 137 ? -1.172 -0.571 27.683 1.00 44.75 137 SER A N 1
ATOM 1066 C CA . SER A 1 137 ? -0.057 -1.496 27.419 1.00 44.75 137 SER A CA 1
ATOM 1067 C C . SER A 1 137 ? 0.603 -2.083 28.682 1.00 44.75 137 SER A C 1
ATOM 1069 O O . SER A 1 137 ? 1.582 -2.817 28.583 1.00 44.75 137 SER A O 1
ATOM 1071 N N . MET A 1 138 ? 0.096 -1.765 29.876 1.00 38.19 138 MET A N 1
ATOM 1072 C CA . MET A 1 138 ? 0.574 -2.263 31.162 1.00 38.19 138 MET A CA 1
ATOM 1073 C C . MET A 1 138 ? -0.608 -2.742 32.008 1.00 38.19 138 MET A C 1
ATOM 1075 O O . MET A 1 138 ? -1.223 -1.963 32.729 1.00 38.19 138 MET A O 1
ATOM 1079 N N . GLY A 1 139 ? -0.912 -4.038 31.946 1.00 41.34 139 GLY A N 1
ATOM 1080 C CA . GLY A 1 139 ? -1.905 -4.645 32.829 1.00 41.34 139 GLY A CA 1
ATOM 1081 C C . GLY A 1 139 ? -2.278 -6.059 32.412 1.00 41.34 139 GLY A C 1
ATOM 1082 O O . GLY A 1 139 ? -3.241 -6.261 31.684 1.00 41.34 139 GLY A O 1
ATOM 1083 N N . ASN A 1 140 ? -1.500 -7.039 32.870 1.00 44.59 140 ASN A N 1
ATOM 1084 C CA . ASN A 1 140 ? -1.791 -8.474 32.810 1.00 44.59 140 ASN A CA 1
ATOM 1085 C C . ASN A 1 140 ? -3.296 -8.795 32.818 1.00 44.59 140 ASN A C 1
ATOM 1087 O O . ASN A 1 140 ? -3.907 -8.637 33.864 1.00 44.59 140 ASN A O 1
ATOM 1091 N N . ASN A 1 141 ? -3.843 -9.293 31.700 1.00 47.34 141 ASN A N 1
ATOM 1092 C CA . ASN A 1 141 ? -4.935 -10.279 31.534 1.00 47.34 141 ASN A CA 1
ATOM 1093 C C . ASN A 1 141 ? -6.108 -10.379 32.548 1.00 47.34 141 ASN A C 1
ATOM 1095 O O . ASN A 1 141 ? -6.836 -11.371 32.527 1.00 47.34 141 ASN A O 1
ATOM 1099 N N . LYS A 1 142 ? -6.349 -9.397 33.415 1.00 55.50 142 LYS A N 1
ATOM 1100 C CA . LYS A 1 142 ? -7.370 -9.427 34.465 1.00 55.50 142 LYS A CA 1
ATOM 1101 C C . LYS A 1 142 ? -8.097 -8.096 34.489 1.00 55.50 142 LYS A C 1
ATOM 1103 O O . LYS A 1 142 ? -7.832 -7.222 35.303 1.00 55.50 142 LYS A O 1
ATOM 1108 N N . ILE A 1 143 ? -8.999 -7.968 33.530 1.00 62.06 143 ILE A N 1
ATOM 1109 C CA . ILE A 1 143 ? -10.079 -6.996 33.590 1.00 62.06 143 ILE A CA 1
ATOM 1110 C C . ILE A 1 143 ? -11.121 -7.618 34.506 1.00 62.06 143 ILE A C 1
ATOM 1112 O O . ILE A 1 143 ? -11.761 -8.606 34.133 1.00 62.06 143 ILE A O 1
ATOM 1116 N N . ASP A 1 144 ? -11.253 -7.055 35.699 1.00 67.81 144 ASP A N 1
ATOM 1117 C CA . ASP A 1 144 ? -12.184 -7.534 36.706 1.00 67.81 144 ASP A CA 1
ATOM 1118 C C . ASP A 1 144 ? -13.256 -6.475 36.940 1.00 67.81 144 ASP A C 1
ATOM 1120 O O . ASP A 1 144 ? -12.973 -5.323 37.273 1.00 67.81 144 ASP A O 1
ATOM 1124 N N . CYS A 1 145 ? -14.505 -6.878 36.717 1.00 78.12 145 CYS A N 1
ATOM 1125 C CA . CYS A 1 145 ? -15.663 -6.092 37.096 1.00 78.12 145 CYS A CA 1
ATOM 1126 C C . CYS A 1 145 ? -16.136 -6.583 38.463 1.00 78.12 145 CYS A C 1
ATOM 1128 O O . CYS A 1 145 ? -16.577 -7.726 38.598 1.00 78.12 145 CYS A O 1
ATOM 1130 N N . ASN A 1 146 ? -16.014 -5.729 39.473 1.00 83.31 146 ASN A N 1
ATOM 1131 C CA . ASN A 1 146 ? -16.465 -6.018 40.825 1.00 83.31 146 ASN A CA 1
ATOM 1132 C C . ASN A 1 146 ? -17.908 -5.550 40.976 1.00 83.31 146 ASN A C 1
ATOM 1134 O O . ASN A 1 146 ? -18.227 -4.408 40.650 1.00 83.31 146 ASN A O 1
ATOM 1138 N N . ILE A 1 147 ? -18.769 -6.424 41.490 1.00 89.19 147 ILE A N 1
ATOM 1139 C CA . ILE A 1 147 ? -20.165 -6.108 41.790 1.00 89.19 147 ILE A CA 1
ATOM 1140 C C . ILE A 1 147 ? -20.315 -5.969 43.295 1.00 89.19 147 ILE A C 1
ATOM 1142 O O . ILE A 1 147 ? -19.892 -6.852 44.039 1.00 89.19 147 ILE A O 1
ATOM 1146 N N . ASN A 1 148 ? -20.965 -4.895 43.729 1.00 89.25 148 ASN A N 1
ATOM 1147 C CA . ASN A 1 148 ? -21.341 -4.688 45.120 1.00 89.25 148 ASN A CA 1
ATOM 1148 C C . ASN A 1 148 ? -22.861 -4.576 45.235 1.00 89.25 148 ASN A C 1
ATOM 1150 O O . ASN A 1 148 ? -23.543 -4.131 44.308 1.00 89.25 148 ASN A O 1
ATOM 1154 N N . ILE A 1 149 ? -23.388 -4.984 46.387 1.00 90.12 149 ILE A N 1
ATOM 1155 C CA . ILE A 1 149 ? -24.802 -4.853 46.721 1.00 90.12 149 ILE A CA 1
ATOM 1156 C C . ILE A 1 149 ? -24.945 -4.175 48.077 1.00 90.12 149 ILE A C 1
ATOM 1158 O O . ILE A 1 149 ? -24.374 -4.617 49.068 1.00 90.12 149 ILE A O 1
ATOM 1162 N N . ASP A 1 150 ? -25.743 -3.117 48.112 1.00 89.19 150 ASP A N 1
ATOM 1163 C CA . ASP A 1 150 ? -26.032 -2.337 49.303 1.00 89.19 150 ASP A CA 1
ATOM 1164 C C . ASP A 1 150 ? -27.527 -2.385 49.602 1.00 89.19 150 ASP A C 1
ATOM 1166 O O . ASP A 1 150 ? -28.368 -1.992 48.786 1.00 89.19 150 ASP A O 1
ATOM 1170 N N . ILE A 1 151 ? -27.873 -2.827 50.811 1.00 87.19 151 ILE A N 1
ATOM 1171 C CA . ILE A 1 151 ? -29.239 -2.711 51.321 1.00 87.19 151 ILE A CA 1
ATOM 1172 C C . ILE A 1 151 ? -29.352 -1.382 52.058 1.00 87.19 151 ILE A C 1
ATOM 1174 O O . ILE A 1 151 ? -28.709 -1.143 53.083 1.00 87.19 151 ILE A O 1
ATOM 1178 N N . ILE A 1 152 ? -30.195 -0.508 51.527 1.00 86.81 152 ILE A N 1
ATOM 1179 C CA . ILE A 1 152 ? -30.462 0.811 52.085 1.00 86.81 152 ILE A CA 1
ATOM 1180 C C . ILE A 1 152 ? -31.722 0.710 52.923 1.00 86.81 152 ILE A C 1
ATOM 1182 O O . ILE A 1 152 ? -32.754 0.210 52.470 1.00 86.81 152 ILE A O 1
ATOM 1186 N N . THR A 1 153 ? -31.638 1.183 54.158 1.00 84.75 153 THR A N 1
ATOM 1187 C CA . THR A 1 153 ? -32.720 1.088 55.137 1.00 84.75 153 THR A CA 1
ATOM 1188 C C . THR A 1 153 ? -33.238 2.467 55.515 1.00 84.75 153 THR A C 1
ATOM 1190 O O . THR A 1 153 ? -32.565 3.474 55.300 1.00 84.75 153 THR A O 1
ATOM 1193 N N . LYS A 1 154 ? -34.394 2.517 56.186 1.00 79.88 154 LYS A N 1
ATOM 1194 C CA . LYS A 1 154 ? -34.930 3.755 56.788 1.00 79.88 154 LYS A CA 1
ATOM 1195 C C . LYS A 1 154 ? -33.950 4.477 57.717 1.00 79.88 154 LYS A C 1
ATOM 1197 O O . LYS A 1 154 ? -34.049 5.685 57.886 1.00 79.88 154 LYS A O 1
ATOM 1202 N N . ALA A 1 155 ? -33.021 3.742 58.333 1.00 78.62 155 ALA A N 1
ATOM 1203 C CA . ALA A 1 155 ? -31.995 4.301 59.212 1.00 78.62 155 ALA A CA 1
ATOM 1204 C C . ALA A 1 155 ? -30.790 4.876 58.443 1.00 78.62 155 ALA A C 1
ATOM 1206 O O . ALA A 1 155 ? -29.990 5.607 59.015 1.00 78.62 155 ALA A O 1
ATOM 1207 N N . THR A 1 156 ? -30.653 4.551 57.155 1.00 81.81 156 THR A N 1
ATOM 1208 C CA . THR A 1 156 ? -29.534 4.962 56.294 1.00 81.81 156 THR A CA 1
ATOM 1209 C C . THR A 1 156 ? -30.013 5.604 54.980 1.00 81.81 156 THR A C 1
ATOM 1211 O O . THR A 1 156 ? -29.508 5.260 53.910 1.00 81.81 156 THR A O 1
ATOM 1214 N N . PRO A 1 157 ? -30.963 6.564 55.015 1.00 75.44 157 PRO A N 1
ATOM 1215 C CA . PRO A 1 157 ? -31.613 7.080 53.805 1.00 75.44 157 PRO A CA 1
ATOM 1216 C C . PRO A 1 157 ? -30.643 7.817 52.867 1.00 75.44 157 PRO A C 1
ATOM 1218 O O . PRO A 1 157 ? -30.887 7.896 51.664 1.00 75.44 157 PRO A O 1
ATOM 1221 N N . ASN A 1 158 ? -29.526 8.322 53.404 1.00 85.75 158 ASN A N 1
ATOM 1222 C CA . ASN A 1 158 ? -28.571 9.145 52.665 1.00 85.75 158 ASN A CA 1
ATOM 1223 C C . ASN A 1 158 ? -27.549 8.350 51.842 1.00 85.75 158 ASN A C 1
ATOM 1225 O O . ASN A 1 158 ? -26.890 8.950 51.002 1.00 85.75 158 ASN A O 1
ATOM 1229 N N . LYS A 1 159 ? -27.462 7.018 51.984 1.00 86.62 159 LYS A N 1
ATOM 1230 C CA . LYS A 1 159 ? -26.451 6.196 51.286 1.00 86.62 159 LYS A CA 1
ATOM 1231 C C . LYS A 1 159 ? -26.425 6.396 49.763 1.00 86.62 159 LYS A C 1
ATOM 1233 O O . LYS A 1 159 ? -25.352 6.407 49.171 1.00 86.62 159 LYS A O 1
ATOM 1238 N N . ILE A 1 160 ? -27.587 6.581 49.125 1.00 89.38 160 ILE A N 1
ATOM 1239 C CA . ILE A 1 160 ? -27.660 6.868 47.677 1.00 89.38 160 ILE A CA 1
ATOM 1240 C C . ILE A 1 160 ? -27.039 8.233 47.364 1.00 89.38 160 ILE A C 1
ATOM 1242 O O . ILE A 1 160 ? -26.287 8.361 46.402 1.00 89.38 160 ILE A O 1
ATOM 1246 N N . PHE A 1 161 ? -27.340 9.253 48.169 1.00 91.00 161 PHE A N 1
ATOM 1247 C CA . PHE A 1 161 ? -26.785 10.592 47.982 1.00 91.00 161 PHE A CA 1
ATOM 1248 C C . PHE A 1 161 ? -25.280 10.622 48.269 1.00 91.00 161 PHE A C 1
ATOM 1250 O O . PHE A 1 161 ? -24.544 11.247 47.511 1.00 91.00 161 PHE A O 1
ATOM 1257 N N . ASP A 1 162 ? -24.815 9.887 49.282 1.00 90.38 162 ASP A N 1
ATOM 1258 C CA . ASP A 1 162 ? -23.392 9.736 49.605 1.00 90.38 162 ASP A CA 1
ATOM 1259 C C . ASP A 1 162 ? -22.630 9.038 48.468 1.00 90.38 162 ASP A C 1
ATOM 1261 O O . ASP A 1 162 ? -21.543 9.477 48.077 1.00 90.38 162 ASP A O 1
ATOM 1265 N N . PHE A 1 163 ? -23.224 7.990 47.881 1.00 90.88 163 PHE A N 1
ATOM 1266 C CA . PHE A 1 163 ? -22.699 7.337 46.682 1.00 90.88 163 PHE A CA 1
ATOM 1267 C C . PHE A 1 163 ? -22.578 8.335 45.526 1.00 90.88 163 PHE A C 1
ATOM 1269 O O . PHE A 1 163 ? -21.489 8.498 44.974 1.00 90.88 163 PHE A O 1
ATOM 1276 N N . VAL A 1 164 ? -23.658 9.055 45.196 1.00 92.12 164 VAL A N 1
ATOM 1277 C CA . VAL A 1 164 ? -23.647 10.032 44.097 1.00 92.12 164 VAL A CA 1
ATOM 1278 C C . VAL A 1 164 ? -22.616 11.133 44.342 1.00 92.12 164 VAL A C 1
ATOM 1280 O O . VAL A 1 164 ? -21.839 11.440 43.442 1.00 92.12 164 VAL A O 1
ATOM 1283 N N . ALA A 1 165 ? -22.547 11.691 45.551 1.00 90.69 165 ALA A N 1
ATOM 1284 C CA . ALA A 1 165 ? -21.570 12.719 45.900 1.00 90.69 165 ALA A CA 1
ATOM 1285 C C . ALA A 1 165 ? -20.125 12.215 45.742 1.00 90.69 165 ALA A C 1
ATOM 1287 O O . ALA A 1 165 ? -19.278 12.919 45.190 1.00 90.69 165 ALA A O 1
ATOM 1288 N N . THR A 1 166 ? -19.853 10.977 46.163 1.00 90.38 166 THR A N 1
ATOM 1289 C CA . THR A 1 166 ? -18.538 10.336 46.012 1.00 90.38 166 THR A CA 1
ATOM 1290 C C . THR A 1 166 ? -18.169 10.148 44.539 1.00 90.38 166 THR A C 1
ATOM 1292 O O . THR A 1 166 ? -17.033 10.431 44.147 1.00 90.38 166 THR A O 1
ATOM 1295 N N . GLN A 1 167 ? -19.123 9.726 43.703 1.00 89.75 167 GLN A N 1
ATOM 1296 C CA . GLN A 1 167 ? -18.892 9.567 42.266 1.00 89.75 167 GLN A CA 1
ATOM 1297 C C . GLN A 1 167 ? -18.704 10.913 41.561 1.00 89.75 167 GLN A C 1
ATOM 1299 O O . GLN A 1 167 ? -17.774 11.052 40.775 1.00 89.75 167 GLN A O 1
ATOM 1304 N N . LEU A 1 168 ? -19.501 11.938 41.881 1.00 88.69 168 LEU A N 1
ATOM 1305 C CA . LEU A 1 168 ? -19.336 13.284 41.316 1.00 88.69 168 LEU A CA 1
ATOM 1306 C C . LEU A 1 168 ? -17.983 13.904 41.685 1.00 88.69 168 LEU A C 1
ATOM 1308 O O . LEU A 1 168 ? -17.340 14.510 40.831 1.00 88.69 168 LEU A O 1
ATOM 1312 N N . LYS A 1 169 ? -17.519 13.704 42.924 1.00 87.56 169 LYS A N 1
ATOM 1313 C CA . LYS A 1 169 ? -16.174 14.115 43.343 1.00 87.56 169 LYS A CA 1
ATOM 1314 C C . LYS A 1 169 ? -15.091 13.376 42.551 1.00 87.56 169 LYS A C 1
ATOM 1316 O O . LYS A 1 169 ? -14.180 14.008 42.033 1.00 87.56 169 LYS A O 1
ATOM 1321 N N . SER A 1 170 ? -15.237 12.062 42.386 1.00 84.19 170 SER A N 1
ATOM 1322 C CA . SER A 1 170 ? -14.297 11.254 41.594 1.00 84.19 170 SER A CA 1
ATOM 1323 C C . SER A 1 170 ? -14.260 11.688 40.123 1.00 84.19 170 SER A C 1
ATOM 1325 O O . SER A 1 170 ? -13.195 11.718 39.519 1.00 84.19 170 SER A O 1
ATOM 1327 N N . ILE A 1 171 ? -15.407 12.079 39.557 1.00 83.38 171 ILE A N 1
ATOM 1328 C CA . ILE A 1 171 ? -15.506 12.631 38.200 1.00 83.38 171 ILE A CA 1
ATOM 1329 C C . ILE A 1 171 ? -14.827 14.003 38.101 1.00 83.38 171 ILE A C 1
ATOM 1331 O O . ILE A 1 171 ? -14.203 14.299 37.084 1.00 83.38 171 ILE A O 1
ATOM 1335 N N . SER A 1 172 ? -14.933 14.844 39.136 1.00 80.50 172 SER A N 1
ATOM 1336 C CA . SER A 1 172 ? -14.309 16.174 39.138 1.00 80.50 172 SER A CA 1
ATOM 1337 C C . SER A 1 172 ? -12.779 16.141 39.148 1.00 80.50 172 SER A C 1
ATOM 1339 O O . SER A 1 172 ? -12.157 17.112 38.728 1.00 80.50 172 SER A O 1
ATOM 1341 N N . ASP A 1 173 ? -12.183 15.022 39.566 1.00 78.75 173 ASP A N 1
ATOM 1342 C CA . ASP A 1 173 ? -10.731 14.824 39.559 1.00 78.75 173 ASP A CA 1
ATOM 1343 C C . ASP A 1 173 ? -10.183 14.482 38.154 1.00 78.75 173 ASP A C 1
ATOM 1345 O O . ASP A 1 173 ? -8.968 14.373 37.972 1.00 78.75 173 ASP A O 1
ATOM 1349 N N . PHE A 1 174 ? -11.043 14.306 37.138 1.00 72.44 174 PHE A N 1
ATOM 1350 C CA . PHE A 1 174 ? -10.597 14.059 35.766 1.00 72.44 174 PHE A CA 1
ATOM 1351 C C . PHE A 1 174 ? -10.046 15.324 35.103 1.00 72.44 174 PHE A C 1
ATOM 1353 O O . PHE A 1 174 ? -10.687 16.372 35.071 1.00 72.44 174 PHE A O 1
ATOM 1360 N N . SER A 1 175 ? -8.861 15.200 34.502 1.00 61.34 175 SER A N 1
ATOM 1361 C CA . SER A 1 175 ? -8.145 16.294 33.833 1.00 61.34 175 SER A CA 1
ATOM 1362 C C . SER A 1 175 ? -8.792 16.767 32.525 1.00 61.34 175 SER A C 1
ATOM 1364 O O . SER A 1 175 ? -8.501 17.874 32.076 1.00 61.34 175 SER A O 1
ATOM 1366 N N . ALA A 1 176 ? -9.674 15.964 31.919 1.00 54.66 176 ALA A N 1
ATOM 1367 C CA . ALA A 1 176 ? -10.417 16.312 30.711 1.00 54.66 176 ALA A CA 1
ATOM 1368 C C . ALA A 1 176 ? -11.874 15.810 30.788 1.00 54.66 176 ALA A C 1
ATOM 1370 O O . ALA A 1 176 ? -12.127 14.724 31.319 1.00 54.66 176 ALA A O 1
ATOM 1371 N N . PRO A 1 177 ? -12.856 16.568 30.260 1.00 53.41 177 PRO A N 1
ATOM 1372 C CA . PRO A 1 177 ? -14.260 16.176 30.285 1.00 53.41 177 PRO A CA 1
ATOM 1373 C C . PRO A 1 177 ? -14.526 15.030 29.299 1.00 53.41 177 PRO A C 1
ATOM 1375 O O . PRO A 1 177 ? -14.830 15.250 28.130 1.00 53.41 177 PRO A O 1
ATOM 1378 N N . LEU A 1 178 ? -14.456 13.795 29.791 1.00 65.44 178 LEU A N 1
ATOM 1379 C CA . LEU A 1 178 ? -14.754 12.594 29.012 1.00 65.44 178 LEU A CA 1
ATOM 1380 C C . LEU A 1 178 ? -16.269 12.467 28.762 1.00 65.44 178 LEU A C 1
ATOM 1382 O O . LEU A 1 178 ? -17.082 12.659 29.670 1.00 65.44 178 LEU A O 1
ATOM 1386 N N . THR A 1 179 ? -16.678 12.070 27.553 1.00 68.25 179 THR A N 1
ATOM 1387 C CA . THR A 1 179 ? -18.082 11.721 27.232 1.00 68.25 179 THR A CA 1
ATOM 1388 C C . THR A 1 179 ? -18.641 10.667 28.196 1.00 68.25 179 THR A C 1
ATOM 1390 O O . THR A 1 179 ? -19.793 10.753 28.630 1.00 68.25 179 THR A O 1
ATOM 1393 N N . ALA A 1 180 ? -17.792 9.731 28.629 1.00 69.38 180 ALA A N 1
ATOM 1394 C CA . ALA A 1 180 ? -18.092 8.763 29.680 1.00 69.38 180 ALA A CA 1
ATOM 1395 C C . ALA A 1 180 ? -18.490 9.413 31.013 1.00 69.38 180 ALA A C 1
ATOM 1397 O O . ALA A 1 180 ? -19.460 8.992 31.640 1.00 69.38 180 ALA A O 1
ATOM 1398 N N . ALA A 1 181 ? -17.779 10.465 31.429 1.00 76.44 181 ALA A N 1
ATOM 1399 C CA . ALA A 1 181 ? -18.073 11.190 32.658 1.00 76.44 181 ALA A CA 1
ATOM 1400 C C . ALA A 1 181 ? -19.421 11.917 32.569 1.00 76.44 181 ALA A C 1
ATOM 1402 O O . ALA A 1 181 ? -20.225 11.821 33.491 1.00 76.44 181 ALA A O 1
ATOM 1403 N N . LYS A 1 182 ? -19.717 12.576 31.438 1.00 79.06 182 LYS A N 1
ATOM 1404 C CA . LYS A 1 182 ? -21.028 13.215 31.204 1.00 79.06 182 LYS A CA 1
ATOM 1405 C C . LYS A 1 182 ? -22.177 12.206 31.251 1.00 79.06 182 LYS A C 1
ATOM 1407 O O . LYS A 1 182 ? -23.196 12.464 31.886 1.00 79.06 182 LYS A O 1
ATOM 1412 N N . THR A 1 183 ? -21.987 11.052 30.613 1.00 82.00 183 THR A N 1
ATOM 1413 C CA . THR A 1 183 ? -22.957 9.949 30.613 1.00 82.00 183 THR A CA 1
ATOM 1414 C C . THR A 1 183 ? -23.214 9.453 32.035 1.00 82.00 183 THR A C 1
ATOM 1416 O O . THR A 1 183 ? -24.363 9.357 32.461 1.00 82.00 183 THR A O 1
ATOM 1419 N N . LEU A 1 184 ? -22.148 9.235 32.813 1.00 85.12 184 LEU A N 1
ATOM 1420 C CA . LEU A 1 184 ? -22.265 8.833 34.211 1.00 85.12 184 LEU A CA 1
ATOM 1421 C C . LEU A 1 184 ? -22.975 9.893 35.065 1.00 85.12 184 LEU A C 1
ATOM 1423 O O . LEU A 1 184 ? -23.831 9.538 35.866 1.00 85.12 184 LEU A O 1
ATOM 1427 N N . VAL A 1 185 ? -22.691 11.187 34.881 1.00 88.56 185 VAL A N 1
ATOM 1428 C CA . VAL A 1 185 ? -23.419 12.268 35.577 1.00 88.56 185 VAL A CA 1
ATOM 1429 C C . VAL A 1 185 ? -24.925 12.198 35.291 1.00 88.56 185 VAL A C 1
ATOM 1431 O O . VAL A 1 185 ? -25.727 12.316 36.219 1.00 88.56 185 VAL A O 1
ATOM 1434 N N . GLY A 1 186 ? -25.323 11.959 34.036 1.00 88.31 186 GLY A N 1
ATOM 1435 C CA . GLY A 1 186 ? -26.730 11.768 33.662 1.00 88.31 186 GLY A CA 1
ATOM 1436 C C . GLY A 1 186 ? -27.378 10.553 34.341 1.00 88.31 186 GLY A C 1
ATOM 1437 O O . GLY A 1 186 ? -28.508 10.634 34.831 1.00 88.31 186 GLY A O 1
ATOM 1438 N N . GLU A 1 187 ? -26.644 9.446 34.442 1.00 91.38 187 GLU A N 1
ATOM 1439 C CA . GLU A 1 187 ? -27.083 8.227 35.131 1.00 91.38 187 GLU A CA 1
ATOM 1440 C C . GLU A 1 187 ? -27.212 8.423 36.651 1.00 91.38 187 GLU A C 1
ATOM 1442 O O . GLU A 1 187 ? -28.216 8.029 37.245 1.00 91.38 187 GLU A O 1
ATOM 1447 N N . LEU A 1 188 ? -26.275 9.138 37.283 1.00 92.81 188 LEU A N 1
ATOM 1448 C CA . LEU A 1 188 ? -26.364 9.512 38.700 1.00 92.81 188 LEU A CA 1
ATOM 1449 C C . LEU A 1 188 ? -27.581 10.416 38.977 1.00 92.81 188 LEU A C 1
ATOM 1451 O O . LEU A 1 188 ? -28.280 10.232 39.977 1.00 92.81 188 LEU A O 1
ATOM 1455 N N . GLY A 1 189 ? -27.884 11.359 38.079 1.00 91.81 189 GLY A N 1
ATOM 1456 C CA . GLY A 1 189 ? -29.099 12.179 38.159 1.00 91.81 189 GLY A CA 1
ATOM 1457 C C . GLY A 1 189 ? -30.387 11.359 37.997 1.00 91.81 189 GLY A C 1
ATOM 1458 O O . GLY A 1 189 ? -31.374 11.581 38.710 1.00 91.81 189 GLY A O 1
ATOM 1459 N N . SER A 1 190 ? -30.367 10.362 37.112 1.00 92.88 190 SER A N 1
ATOM 1460 C CA . SER A 1 190 ? -31.482 9.430 36.901 1.00 92.88 190 SER A CA 1
ATOM 1461 C C . SER A 1 190 ? -31.718 8.530 38.119 1.00 92.88 190 SER A C 1
ATOM 1463 O O . SER A 1 190 ? -32.871 8.308 38.504 1.00 92.88 190 SER A O 1
ATOM 1465 N N . LEU A 1 191 ? -30.650 8.088 38.793 1.00 93.50 191 LEU A N 1
ATOM 1466 C CA . LEU A 1 191 ? -30.727 7.358 40.060 1.00 93.50 191 LEU A CA 1
ATOM 1467 C C . LEU A 1 191 ? -31.412 8.194 41.151 1.00 93.50 191 LEU A C 1
ATOM 1469 O O . LEU A 1 191 ? -32.339 7.704 41.804 1.00 93.50 191 LEU A O 1
ATOM 1473 N N . ILE A 1 192 ? -31.006 9.459 41.320 1.00 92.50 192 ILE A N 1
ATOM 1474 C CA . ILE A 1 192 ? -31.634 10.381 42.283 1.00 92.50 192 ILE A CA 1
ATOM 1475 C C . ILE A 1 192 ? -33.121 10.544 41.968 1.00 92.50 192 ILE A C 1
ATOM 1477 O O . ILE A 1 192 ? -33.961 10.372 42.850 1.00 92.50 192 ILE A O 1
ATOM 1481 N N . THR A 1 193 ? -33.451 10.826 40.707 1.00 90.06 193 THR A N 1
ATOM 1482 C CA . THR A 1 193 ? -34.835 11.028 40.252 1.00 90.06 193 THR A CA 1
ATOM 1483 C C . THR A 1 193 ? -35.700 9.791 40.491 1.00 90.06 193 THR A C 1
ATOM 1485 O O . THR A 1 193 ? -36.871 9.890 40.855 1.00 90.06 193 THR A O 1
ATOM 1488 N N . SER A 1 194 ? -35.138 8.601 40.306 1.00 89.06 194 SER A N 1
ATOM 1489 C CA . SER A 1 194 ? -35.862 7.352 40.539 1.00 89.06 194 SER A CA 1
ATOM 1490 C C . SER A 1 194 ? -36.097 7.116 42.029 1.00 89.06 194 SER A C 1
ATOM 1492 O O . SER A 1 194 ? -37.217 6.785 42.423 1.00 89.06 194 SER A O 1
ATOM 1494 N N . LYS A 1 195 ? -35.089 7.384 42.876 1.00 87.62 195 LYS A N 1
ATOM 1495 C CA . LYS A 1 195 ? -35.228 7.302 44.337 1.00 87.62 195 LYS A CA 1
ATOM 1496 C C . LYS A 1 195 ? -36.278 8.282 44.859 1.00 87.62 195 LYS A C 1
ATOM 1498 O O . LYS A 1 195 ? -37.140 7.863 45.627 1.00 87.62 195 LYS A O 1
ATOM 1503 N N . THR A 1 196 ? -36.262 9.548 44.439 1.00 87.81 196 THR A N 1
ATOM 1504 C CA . THR A 1 196 ? -37.249 10.546 44.899 1.00 87.81 196 THR A CA 1
ATOM 1505 C C . THR A 1 196 ? -38.677 10.181 44.492 1.00 87.81 196 THR A C 1
ATOM 1507 O O . THR A 1 196 ? -39.611 10.402 45.258 1.00 87.81 196 THR A O 1
ATOM 1510 N N . ASN A 1 197 ? -38.846 9.545 43.331 1.00 87.69 197 ASN A N 1
ATOM 1511 C CA . ASN A 1 197 ? -40.141 9.074 42.839 1.00 87.69 197 ASN A CA 1
ATOM 1512 C C . ASN A 1 197 ? -40.533 7.665 43.330 1.00 87.69 197 ASN A C 1
ATOM 1514 O O . ASN A 1 197 ? -41.579 7.156 42.924 1.00 87.69 197 ASN A O 1
ATOM 1518 N N . ASN A 1 198 ? -39.721 7.017 44.176 1.00 84.94 198 ASN A N 1
ATOM 1519 C CA . ASN A 1 198 ? -39.892 5.622 44.613 1.00 84.94 198 ASN A CA 1
ATOM 1520 C C . ASN A 1 198 ? -40.049 4.617 43.454 1.00 84.94 198 ASN A C 1
ATOM 1522 O O . ASN A 1 198 ? -40.739 3.599 43.584 1.00 84.94 198 ASN A O 1
ATOM 1526 N N . LYS A 1 199 ? -39.407 4.901 42.320 1.00 86.56 199 LYS A N 1
ATOM 1527 C CA . LYS A 1 199 ? -39.377 4.038 41.139 1.00 86.56 199 LYS A CA 1
ATOM 1528 C C . LYS A 1 199 ? -38.107 3.201 41.127 1.00 86.56 199 LYS A C 1
ATOM 1530 O O . LYS A 1 199 ? -37.092 3.572 41.711 1.00 86.56 199 LYS A O 1
ATOM 1535 N N . GLU A 1 200 ? -38.190 2.075 40.436 1.00 87.31 200 GLU A N 1
ATOM 1536 C CA . GLU A 1 200 ? -37.012 1.306 40.075 1.00 87.31 200 GLU A CA 1
ATOM 1537 C C . GLU A 1 200 ? -36.092 2.136 39.170 1.00 87.31 200 GLU A C 1
ATOM 1539 O O . GLU A 1 200 ? -36.565 2.850 38.284 1.00 87.31 200 GLU A O 1
ATOM 1544 N N . TYR A 1 201 ? -34.786 2.004 39.384 1.00 90.94 201 TYR A N 1
ATOM 1545 C CA . TYR A 1 201 ? -33.769 2.491 38.465 1.00 90.94 201 TYR A CA 1
ATOM 1546 C C . TYR A 1 201 ? -32.974 1.332 37.864 1.00 90.94 201 TYR A C 1
ATOM 1548 O O . TYR A 1 201 ? -32.579 0.399 38.568 1.00 90.94 201 TYR A O 1
ATOM 1556 N N . LYS A 1 202 ? -32.708 1.452 36.565 1.00 90.56 202 LYS A N 1
ATOM 1557 C CA . LYS A 1 202 ? -31.847 0.585 35.766 1.00 90.56 202 LYS A CA 1
ATOM 1558 C C . LYS A 1 202 ? -30.893 1.482 34.983 1.00 90.56 202 LYS A C 1
ATOM 1560 O O . LYS A 1 202 ? -31.354 2.420 34.334 1.00 90.56 202 LYS A O 1
ATOM 1565 N N . PHE A 1 203 ? -29.608 1.147 34.992 1.00 88.62 203 PHE A N 1
ATOM 1566 C CA . PHE A 1 203 ? -28.623 1.780 34.119 1.00 88.62 203 PHE A CA 1
ATOM 1567 C C . PHE A 1 203 ? -28.997 1.533 32.655 1.00 88.62 203 PHE A C 1
ATOM 1569 O O . PHE A 1 203 ? -29.128 0.379 32.232 1.00 88.62 203 PHE A O 1
ATOM 1576 N N . ASN A 1 204 ? -29.208 2.606 31.894 1.00 84.00 204 ASN A N 1
ATOM 1577 C CA . ASN A 1 204 ? -29.698 2.512 30.516 1.00 84.00 204 ASN A CA 1
ATOM 1578 C C . ASN A 1 204 ? -28.729 3.102 29.487 1.00 84.00 204 ASN A C 1
ATOM 1580 O O . ASN A 1 204 ? -28.898 2.909 28.285 1.00 84.00 204 ASN A O 1
ATOM 1584 N N . SER A 1 205 ? -27.709 3.817 29.943 1.00 77.81 205 SER A N 1
ATOM 1585 C CA . SER A 1 205 ? -26.653 4.313 29.080 1.00 77.81 205 SER A CA 1
ATOM 1586 C C . SER A 1 205 ? -25.638 3.222 28.760 1.00 77.81 205 SER A C 1
ATOM 1588 O O . SER A 1 205 ? -25.454 2.264 29.504 1.00 77.81 205 SER A O 1
ATOM 1590 N N . THR A 1 206 ? -24.927 3.396 27.653 1.00 75.25 206 THR A N 1
ATOM 1591 C CA . THR A 1 206 ? -23.686 2.672 27.385 1.00 75.25 206 THR A CA 1
ATOM 1592 C C . THR A 1 206 ? -22.551 3.667 27.453 1.00 75.25 206 THR A C 1
ATOM 1594 O O . THR A 1 206 ? -22.603 4.702 26.788 1.00 75.25 206 THR A O 1
ATOM 1597 N N . ILE A 1 207 ? -21.507 3.363 28.223 1.00 68.19 207 ILE A N 1
ATOM 1598 C CA . ILE A 1 207 ? -20.301 4.185 28.210 1.00 68.19 207 ILE A CA 1
ATOM 1599 C C . ILE A 1 207 ? -19.530 3.836 26.944 1.00 68.19 207 ILE A C 1
ATOM 1601 O O . ILE A 1 207 ? -18.733 2.898 26.909 1.00 68.19 207 ILE A O 1
ATOM 1605 N N . ARG A 1 208 ? -19.834 4.575 25.880 1.00 64.44 208 ARG A N 1
ATOM 1606 C CA . ARG A 1 208 ? -19.128 4.504 24.605 1.00 64.44 208 ARG A CA 1
ATOM 1607 C C . ARG A 1 208 ? -17.980 5.487 24.653 1.00 64.44 208 ARG A C 1
ATOM 1609 O O . ARG A 1 208 ? -18.180 6.681 24.878 1.00 64.44 208 ARG A O 1
ATOM 1616 N N . LEU A 1 209 ? -16.779 4.961 24.495 1.00 61.78 209 LEU A N 1
ATOM 1617 C CA . LEU A 1 209 ? -15.575 5.773 24.412 1.00 61.78 209 LEU A CA 1
ATOM 1618 C C . LEU A 1 209 ? -15.072 5.847 22.976 1.00 61.78 209 LEU A C 1
ATOM 1620 O O . LEU A 1 209 ? -14.596 6.899 22.575 1.00 61.78 209 LEU A O 1
ATOM 1624 N N . TYR A 1 210 ? -15.274 4.793 22.188 1.00 58.62 210 TYR A N 1
ATOM 1625 C CA . TYR A 1 210 ? -14.905 4.755 20.782 1.00 58.62 210 TYR A CA 1
ATOM 1626 C C . TYR A 1 210 ? -16.080 4.253 19.930 1.00 58.62 210 TYR A C 1
ATOM 1628 O O . TYR A 1 210 ? -16.581 3.145 20.144 1.00 58.62 210 TYR A O 1
ATOM 1636 N N . GLU A 1 211 ? -16.538 5.084 18.993 1.00 54.81 211 GLU A N 1
ATOM 1637 C CA . GLU A 1 211 ? -17.646 4.789 18.080 1.00 54.81 211 GLU A CA 1
ATOM 1638 C C . GLU A 1 211 ? -17.101 4.449 16.691 1.00 54.81 211 GLU A C 1
ATOM 1640 O O . GLU A 1 211 ? -16.876 5.344 15.882 1.00 54.81 211 GLU A O 1
ATOM 1645 N N . GLU A 1 212 ? -16.913 3.160 16.402 1.00 57.59 212 GLU A N 1
ATOM 1646 C CA . GLU A 1 212 ? -16.876 2.676 15.017 1.00 57.59 212 GLU A CA 1
ATOM 1647 C C . GLU A 1 212 ? -17.626 1.351 14.900 1.00 57.59 212 GLU A C 1
ATOM 1649 O O . GLU A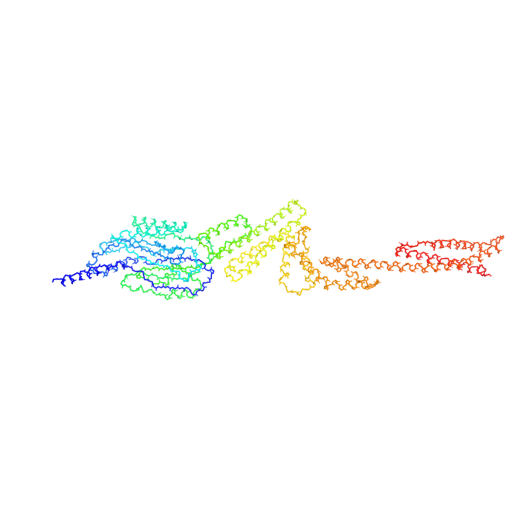 1 212 ? -17.675 0.542 15.834 1.00 57.59 212 GLU A O 1
ATOM 1654 N N . ASP A 1 213 ? -18.226 1.150 13.734 1.00 53.56 213 ASP A N 1
ATOM 1655 C CA . ASP A 1 213 ? -18.877 -0.093 13.355 1.00 53.56 213 ASP A CA 1
ATOM 1656 C C . ASP A 1 213 ? -17.832 -1.106 12.856 1.00 53.56 213 ASP A C 1
ATOM 1658 O O . ASP A 1 213 ? -16.803 -0.741 12.297 1.00 53.56 213 ASP A O 1
ATOM 1662 N N . GLY A 1 214 ? -18.093 -2.405 13.034 1.00 59.22 214 GLY A N 1
ATOM 1663 C CA . GLY A 1 214 ? -17.276 -3.463 12.415 1.00 59.22 214 GLY A CA 1
ATOM 1664 C C . GLY A 1 214 ? -16.142 -4.049 13.264 1.00 59.22 214 GLY A C 1
ATOM 1665 O O . GLY A 1 214 ? -15.426 -4.926 12.785 1.00 59.22 214 GLY A O 1
ATOM 1666 N N . PHE A 1 215 ? -16.012 -3.663 14.537 1.00 69.62 215 PHE A N 1
ATOM 1667 C CA . PHE A 1 215 ? -15.079 -4.309 15.466 1.00 69.62 215 PHE A CA 1
ATOM 1668 C C . PHE A 1 215 ? -15.275 -5.832 15.517 1.00 69.62 215 PHE A C 1
ATOM 1670 O O . PHE A 1 215 ? -16.346 -6.328 15.880 1.00 69.62 215 PHE A O 1
ATOM 1677 N N . SER A 1 216 ? -14.210 -6.588 15.243 1.00 75.12 216 SER A N 1
ATOM 1678 C CA . SER A 1 216 ? -14.190 -8.026 15.518 1.00 75.12 216 SER A CA 1
ATOM 1679 C C . SER A 1 216 ? -14.090 -8.235 17.026 1.00 75.12 216 SER A C 1
ATOM 1681 O O . SER A 1 216 ? -13.070 -7.901 17.628 1.00 75.12 216 SER A O 1
ATOM 1683 N N . LYS A 1 217 ? -15.163 -8.753 17.636 1.00 83.62 217 LYS A N 1
ATOM 1684 C CA . LYS A 1 217 ? -15.271 -8.996 19.081 1.00 83.62 217 LYS A CA 1
ATOM 1685 C C . LYS A 1 217 ? -15.162 -10.489 19.384 1.00 83.62 217 LYS A C 1
ATOM 1687 O O . LYS A 1 217 ? -15.777 -11.309 18.699 1.00 83.62 217 LYS A O 1
ATOM 1692 N N . ARG A 1 218 ? -14.417 -10.837 20.435 1.00 87.75 218 ARG A N 1
ATOM 1693 C CA . ARG A 1 218 ? -14.341 -12.198 20.992 1.00 87.75 218 ARG A CA 1
ATOM 1694 C C . ARG A 1 218 ? -14.540 -12.167 22.496 1.00 87.75 218 ARG A C 1
ATOM 1696 O O . ARG A 1 218 ? -14.032 -11.267 23.163 1.00 87.75 218 ARG A O 1
ATOM 1703 N N . VAL A 1 219 ? -15.249 -13.156 23.036 1.00 89.12 219 VAL A N 1
ATOM 1704 C CA . VAL A 1 219 ? -15.364 -13.326 24.493 1.00 89.12 219 VAL A CA 1
ATOM 1705 C C . VAL A 1 219 ? -13.970 -13.577 25.063 1.00 89.12 219 VAL A C 1
ATOM 1707 O O . VAL A 1 219 ? -13.248 -14.451 24.593 1.00 89.12 219 VAL A O 1
ATOM 1710 N N . ALA A 1 220 ? -13.596 -12.797 26.071 1.00 86.69 220 ALA A N 1
ATOM 1711 C CA . ALA A 1 220 ? -12.327 -12.906 26.778 1.00 86.69 220 ALA A CA 1
ATOM 1712 C C . ALA A 1 220 ? -12.501 -13.589 28.135 1.00 86.69 220 ALA A C 1
ATOM 1714 O O . ALA A 1 220 ? -11.729 -14.483 28.487 1.00 86.69 220 ALA A O 1
ATOM 1715 N N . SER A 1 221 ? -13.529 -13.205 28.892 1.00 87.88 221 SER A N 1
ATOM 1716 C CA . SER A 1 221 ? -13.835 -13.833 30.174 1.00 87.88 221 SER A CA 1
ATOM 1717 C C . SER A 1 221 ? -15.311 -13.741 30.532 1.00 87.88 221 SER A C 1
ATOM 1719 O O . SER A 1 221 ? -16.042 -12.878 30.043 1.00 87.88 221 SER A O 1
ATOM 1721 N N . VAL A 1 222 ? -15.735 -14.656 31.400 1.00 91.19 222 VAL A N 1
ATOM 1722 C CA . VAL A 1 222 ? -17.079 -14.719 31.964 1.00 91.19 222 VAL A CA 1
ATOM 1723 C C . VAL A 1 222 ? -16.976 -14.887 33.473 1.00 91.19 222 VAL A C 1
ATOM 1725 O O . VAL A 1 222 ? -16.273 -15.781 33.951 1.00 91.19 222 VAL A O 1
ATOM 1728 N N . SER A 1 223 ? -17.703 -14.058 34.212 1.00 91.38 223 SER A N 1
ATOM 1729 C CA . SER A 1 223 ? -17.813 -14.138 35.670 1.00 91.38 223 SER A CA 1
ATOM 1730 C C . SER A 1 223 ? -19.277 -14.254 36.077 1.00 91.38 223 SER A C 1
ATOM 1732 O O . SER A 1 223 ? -20.130 -13.568 35.517 1.00 91.38 223 SER A O 1
ATOM 1734 N N . VAL A 1 224 ? -19.575 -15.103 37.057 1.00 92.12 224 VAL A N 1
ATOM 1735 C CA . VAL A 1 224 ? -20.924 -15.276 37.610 1.00 92.12 224 VAL A CA 1
ATOM 1736 C C . VAL A 1 224 ? -20.886 -14.972 39.098 1.00 92.12 224 VAL A C 1
ATOM 1738 O O . VAL A 1 224 ? -20.115 -15.573 39.847 1.00 92.12 224 VAL A O 1
ATOM 1741 N N . TYR A 1 225 ? -21.756 -14.062 39.516 1.00 92.62 225 TYR A N 1
ATOM 1742 C CA . TYR A 1 225 ? -21.936 -13.655 40.901 1.00 92.62 225 TYR A CA 1
ATOM 1743 C C . TYR A 1 225 ? -23.359 -13.972 41.336 1.00 92.62 225 TYR A C 1
ATOM 1745 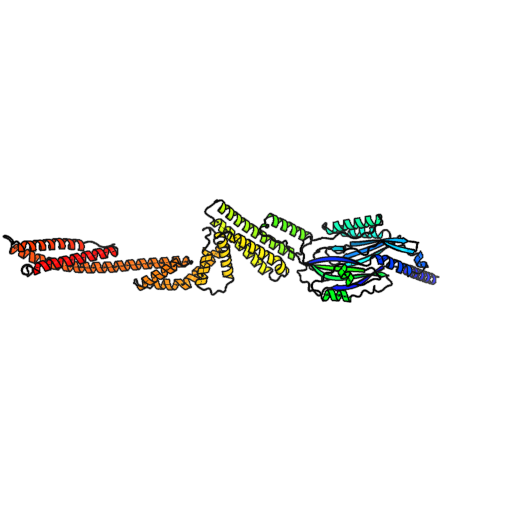O O . TYR A 1 225 ? -24.305 -13.654 40.620 1.00 92.62 225 TYR A O 1
ATOM 1753 N N . SER A 1 226 ? -23.538 -14.576 42.502 1.00 93.25 226 SER A N 1
ATOM 1754 C CA . SER A 1 226 ? -24.856 -14.778 43.097 1.00 93.25 226 SER A CA 1
ATOM 1755 C C . SER A 1 226 ? -25.090 -13.787 44.237 1.00 93.25 226 SER A C 1
ATOM 1757 O O . SER A 1 226 ? -24.152 -13.321 44.886 1.00 93.25 226 SER A O 1
ATOM 1759 N N . PHE A 1 227 ? -26.355 -13.449 44.474 1.00 92.44 227 PHE A N 1
ATOM 1760 C CA . PHE A 1 227 ? -26.766 -12.577 45.571 1.00 92.44 227 PHE A CA 1
ATOM 1761 C C . PHE A 1 227 ? -27.470 -13.418 46.633 1.00 92.44 227 PHE A C 1
ATOM 1763 O O . PHE A 1 227 ? -28.673 -13.687 46.543 1.00 92.44 227 PHE A O 1
ATOM 1770 N N . ILE A 1 228 ? -26.706 -13.859 47.630 1.00 90.50 228 ILE A N 1
ATOM 1771 C CA . ILE A 1 228 ? -27.157 -14.824 48.638 1.00 90.50 228 ILE A CA 1
ATOM 1772 C C . ILE A 1 228 ? -27.221 -14.203 50.035 1.00 90.50 228 ILE A C 1
ATOM 1774 O O . ILE A 1 228 ? -26.558 -13.199 50.301 1.00 90.50 228 ILE A O 1
ATOM 1778 N N . PRO A 1 229 ? -28.011 -14.781 50.956 1.00 87.50 229 PRO A N 1
ATOM 1779 C CA . PRO A 1 229 ? -27.930 -14.446 52.373 1.00 87.50 229 PRO A CA 1
ATOM 1780 C C . PRO A 1 229 ? -26.498 -14.595 52.896 1.00 87.50 229 PRO A C 1
ATOM 1782 O O . PRO A 1 229 ? -25.846 -15.588 52.590 1.00 87.50 229 PRO A O 1
ATOM 1785 N N . SER A 1 230 ? -26.037 -13.691 53.761 1.00 81.94 230 SER A N 1
ATOM 1786 C CA . SER A 1 230 ? -24.684 -13.763 54.349 1.00 81.94 230 SER A CA 1
ATOM 1787 C C . SER A 1 230 ? -24.391 -15.043 55.146 1.00 81.94 230 SER A C 1
ATOM 1789 O O . SER A 1 230 ? -23.235 -15.398 55.351 1.00 81.94 230 SER A O 1
ATOM 1791 N N . GLN A 1 231 ? -25.428 -15.761 55.585 1.00 77.62 231 GLN A N 1
ATOM 1792 C CA . GLN A 1 231 ? -25.304 -17.047 56.285 1.00 77.62 231 GLN A CA 1
ATOM 1793 C C . GLN A 1 231 ? -25.146 -18.246 55.338 1.00 77.62 231 GLN A C 1
ATOM 1795 O O . GLN A 1 231 ? -24.928 -19.367 55.794 1.00 77.62 231 GLN A O 1
ATOM 1800 N N . GLN A 1 232 ? -25.297 -18.031 54.034 1.00 79.81 232 GLN A N 1
ATOM 1801 C CA . GLN A 1 232 ? -25.253 -19.071 53.022 1.00 79.81 232 GLN A CA 1
ATOM 1802 C C . GLN A 1 232 ? -23.919 -19.020 52.278 1.00 79.81 232 GLN A C 1
ATOM 1804 O O . GLN A 1 232 ? -23.469 -17.951 51.889 1.00 79.81 232 GLN A O 1
ATOM 1809 N N . GLY A 1 233 ? -23.275 -20.176 52.097 1.00 75.00 233 GLY A N 1
ATOM 1810 C CA . GLY A 1 233 ? -21.938 -20.242 51.493 1.00 75.00 233 GLY A CA 1
ATOM 1811 C C . GLY A 1 233 ? -21.914 -20.264 49.960 1.00 75.00 233 GLY A C 1
ATOM 1812 O O . GLY A 1 233 ? -20.913 -19.880 49.371 1.00 75.00 233 GLY A O 1
ATOM 1813 N N . SER A 1 234 ? -22.979 -20.734 49.303 1.00 82.25 234 SER A N 1
ATOM 1814 C CA . SER A 1 234 ? -23.091 -20.769 47.834 1.00 82.25 234 SER A CA 1
ATOM 1815 C C . SER A 1 234 ? -24.556 -20.858 47.400 1.00 82.25 234 SER A C 1
ATOM 1817 O O . SER A 1 234 ? -25.404 -21.395 48.123 1.00 82.25 234 SER A O 1
ATOM 1819 N N . ALA A 1 235 ? -24.844 -20.347 46.201 1.00 85.50 235 ALA A N 1
ATOM 1820 C CA . ALA A 1 235 ? -26.124 -20.498 45.516 1.00 85.50 235 ALA A CA 1
ATOM 1821 C C . ALA A 1 235 ? -26.298 -21.861 44.816 1.00 85.50 235 ALA A C 1
ATOM 1823 O O . ALA A 1 235 ? -27.376 -22.128 44.285 1.00 85.50 235 ALA A O 1
ATOM 1824 N N . GLY A 1 236 ? -25.267 -22.717 44.794 1.00 84.38 236 GLY A N 1
ATOM 1825 C CA . GLY A 1 236 ? -25.325 -24.043 44.170 1.00 84.38 236 GLY A CA 1
ATOM 1826 C C . GLY A 1 236 ? -25.357 -24.007 42.638 1.00 84.38 236 GLY A C 1
ATOM 1827 O O . GLY A 1 236 ? -25.992 -24.859 42.016 1.00 84.38 236 GLY A O 1
ATOM 1828 N N . ILE A 1 237 ? -24.713 -23.013 42.021 1.00 87.94 237 ILE A N 1
ATOM 1829 C CA . ILE A 1 237 ? -24.632 -22.896 40.560 1.00 87.94 237 ILE A CA 1
ATOM 1830 C C . ILE A 1 237 ? -23.668 -23.957 40.016 1.00 87.94 237 ILE A C 1
ATOM 1832 O O . ILE A 1 237 ? -22.513 -24.003 40.428 1.00 87.94 237 ILE A O 1
ATOM 1836 N N . ASN A 1 238 ? -24.118 -24.789 39.066 1.00 86.50 238 ASN A N 1
ATOM 1837 C CA . ASN A 1 238 ? -23.229 -25.727 38.374 1.00 86.50 238 ASN A CA 1
ATOM 1838 C C . ASN A 1 238 ? -22.454 -25.006 37.245 1.00 86.50 238 ASN A C 1
ATOM 1840 O O . ASN A 1 238 ? -23.089 -24.557 36.286 1.00 86.50 238 ASN A O 1
ATOM 1844 N N . PRO A 1 239 ? -21.111 -24.921 37.317 1.00 81.38 239 PRO A N 1
ATOM 1845 C CA . PRO A 1 239 ? -20.288 -24.252 36.308 1.00 81.38 239 PRO A CA 1
ATOM 1846 C C . PRO A 1 239 ? -20.093 -25.045 35.003 1.00 81.38 239 PRO A C 1
ATOM 1848 O O . PRO A 1 239 ? -19.753 -24.465 33.970 1.00 81.38 239 PRO A O 1
ATOM 1851 N N . GLU A 1 240 ? -20.282 -26.366 35.037 1.00 87.62 240 GLU A N 1
ATOM 1852 C CA . GLU A 1 240 ? -19.830 -27.298 33.996 1.00 87.62 240 GLU A CA 1
ATOM 1853 C C . GLU A 1 240 ? -20.402 -27.020 32.591 1.00 87.62 240 GLU A C 1
ATOM 1855 O O . GLU A 1 240 ? -19.613 -26.977 31.642 1.00 87.62 240 GLU A O 1
ATOM 1860 N N . PRO A 1 241 ? -21.714 -26.753 32.400 1.00 92.19 241 PRO A N 1
ATOM 1861 C CA . PRO A 1 241 ? -22.254 -26.513 31.060 1.00 92.19 241 PRO A CA 1
ATOM 1862 C C . PRO A 1 241 ? -21.676 -25.252 30.410 1.00 92.19 241 PRO A C 1
ATOM 1864 O O . PRO A 1 241 ? -21.408 -25.239 29.208 1.00 92.19 241 PRO A O 1
ATOM 1867 N N . LEU A 1 242 ? -21.464 -24.196 31.203 1.00 90.31 242 LEU A N 1
ATOM 1868 C CA . LEU A 1 242 ? -20.884 -22.943 30.727 1.00 90.31 242 LEU A CA 1
ATOM 1869 C C . LEU A 1 242 ? -19.409 -23.127 30.355 1.00 90.31 242 LEU A C 1
ATOM 1871 O O . LEU A 1 242 ? -18.991 -22.651 29.303 1.00 90.31 242 LEU A O 1
ATOM 1875 N N . TYR A 1 243 ? -18.636 -23.841 31.179 1.00 90.75 243 TYR A N 1
ATOM 1876 C CA . TYR A 1 243 ? -17.231 -24.144 30.882 1.00 90.75 243 TYR A CA 1
ATOM 1877 C C . TYR A 1 243 ? -17.093 -24.953 29.605 1.00 90.75 243 TYR A C 1
ATOM 1879 O O . TYR A 1 243 ? -16.345 -24.552 28.720 1.00 90.75 243 TYR A O 1
ATOM 1887 N N . LYS A 1 244 ? -17.878 -26.026 29.479 1.00 90.94 244 LYS A N 1
ATOM 1888 C CA . LYS A 1 244 ? -17.897 -26.861 28.282 1.00 90.94 244 LYS A CA 1
ATOM 1889 C C . LYS A 1 244 ? -18.210 -26.041 27.031 1.00 90.94 244 LYS A C 1
ATOM 1891 O O . LYS A 1 244 ? -17.512 -26.152 26.033 1.00 90.94 244 LYS A O 1
ATOM 1896 N N . TYR A 1 245 ? -19.215 -25.165 27.098 1.00 92.31 245 TYR A N 1
ATOM 1897 C CA . TYR A 1 245 ? -19.558 -24.301 25.970 1.00 92.31 245 TYR A CA 1
ATOM 1898 C C . TYR A 1 245 ? -18.421 -23.341 25.589 1.00 92.31 245 TYR A C 1
ATOM 1900 O O . TYR A 1 245 ? -18.150 -23.177 24.403 1.00 92.31 245 TYR A O 1
ATOM 1908 N N . ILE A 1 246 ? -17.755 -22.731 26.575 1.00 90.50 246 ILE A N 1
ATOM 1909 C CA . ILE A 1 246 ? -16.626 -21.816 26.351 1.00 90.50 246 ILE A CA 1
ATOM 1910 C C . ILE A 1 246 ? -15.400 -22.548 25.784 1.00 90.50 246 ILE A C 1
ATOM 1912 O O . ILE A 1 246 ? -14.708 -21.984 24.941 1.00 90.50 246 ILE A O 1
ATOM 1916 N N . ASP A 1 247 ? -15.127 -23.770 26.244 1.00 89.44 247 ASP A N 1
ATOM 1917 C CA . ASP A 1 247 ? -13.940 -24.535 25.851 1.00 89.44 247 ASP A CA 1
ATOM 1918 C C . ASP A 1 247 ? -14.107 -25.235 24.488 1.00 89.44 247 ASP A C 1
ATOM 1920 O O . ASP A 1 247 ? -13.136 -25.364 23.748 1.00 89.44 247 ASP A O 1
ATOM 1924 N N . GLU A 1 248 ? -15.322 -25.671 24.134 1.00 89.19 248 GLU A N 1
ATOM 1925 C CA . GLU A 1 248 ? -15.587 -26.443 22.906 1.00 89.19 248 GLU A CA 1
ATOM 1926 C C . GLU A 1 248 ? -16.071 -25.593 21.716 1.00 89.19 248 GLU A C 1
ATOM 1928 O O . GLU A 1 248 ? -16.103 -26.085 20.588 1.00 89.19 248 GLU A O 1
ATOM 1933 N N . THR A 1 249 ? -16.465 -24.333 21.934 1.00 87.81 249 THR A N 1
ATOM 1934 C CA . THR A 1 249 ? -17.001 -23.463 20.870 1.00 87.81 249 THR A CA 1
ATOM 1935 C C . THR A 1 249 ? -15.967 -22.438 20.430 1.00 87.81 249 THR A C 1
ATOM 1937 O O . THR A 1 249 ? -15.550 -21.599 21.227 1.00 87.81 249 THR A O 1
ATOM 1940 N N . ASP A 1 250 ? -15.616 -22.429 19.142 1.00 82.31 250 ASP A N 1
ATOM 1941 C CA . ASP A 1 250 ? -14.818 -21.338 18.579 1.00 82.31 250 ASP A CA 1
ATOM 1942 C C . ASP A 1 250 ? -15.642 -20.039 18.538 1.00 82.31 250 ASP A C 1
ATOM 1944 O O . ASP A 1 250 ? -16.758 -20.005 18.016 1.00 82.31 250 ASP A O 1
ATOM 1948 N N . ASN A 1 251 ? -15.091 -18.975 19.125 1.00 83.25 251 ASN A N 1
ATOM 1949 C CA . ASN A 1 251 ? -15.735 -17.676 19.335 1.00 83.25 251 ASN A CA 1
ATOM 1950 C C . ASN A 1 251 ? -17.164 -17.761 19.935 1.00 83.25 251 ASN A C 1
ATOM 1952 O O . ASN A 1 251 ? -18.151 -17.465 19.247 1.00 83.25 251 ASN A O 1
ATOM 1956 N N . PRO A 1 252 ? -17.304 -18.153 21.218 1.00 87.06 252 PRO A N 1
ATOM 1957 C CA . PRO A 1 252 ? -18.609 -18.357 21.840 1.00 87.06 252 PRO A CA 1
ATOM 1958 C C . PRO A 1 252 ? -19.420 -17.057 21.868 1.00 87.06 252 PRO A C 1
ATOM 1960 O O . PRO A 1 252 ? -18.897 -15.986 22.173 1.00 87.06 252 PRO A O 1
ATOM 1963 N N . LYS A 1 253 ? -20.725 -17.151 21.593 1.00 88.56 253 LYS A N 1
ATOM 1964 C CA . LYS A 1 253 ? -21.662 -16.023 21.699 1.00 88.56 253 LYS A CA 1
ATOM 1965 C C . LYS A 1 253 ? -22.525 -16.210 22.939 1.00 88.56 253 LYS A C 1
ATOM 1967 O O . LYS A 1 253 ? -23.225 -17.211 23.063 1.00 88.56 253 LYS A O 1
ATOM 1972 N N . LEU A 1 254 ? -22.443 -15.260 23.866 1.00 88.56 254 LEU A N 1
ATOM 1973 C CA . LEU A 1 254 ? -23.128 -15.312 25.156 1.00 88.56 254 LEU A CA 1
ATOM 1974 C C . LEU A 1 254 ? -24.167 -14.197 25.234 1.00 88.56 254 LEU A C 1
ATOM 1976 O O . LEU A 1 254 ? -23.918 -13.132 25.796 1.00 88.56 254 LEU A O 1
ATOM 1980 N N . ASP A 1 255 ? -25.325 -14.463 24.639 1.00 89.12 255 ASP A N 1
ATOM 1981 C CA . ASP A 1 255 ? -26.534 -13.679 24.866 1.00 89.12 255 ASP A CA 1
ATOM 1982 C C . ASP A 1 255 ? -27.304 -14.193 26.096 1.00 89.12 255 ASP A C 1
ATOM 1984 O O . ASP A 1 255 ? -26.943 -15.194 26.729 1.00 89.12 255 ASP A O 1
ATOM 1988 N N . ARG A 1 256 ? -28.377 -13.482 26.457 1.00 88.56 256 ARG A N 1
ATOM 1989 C CA . ARG A 1 256 ? -29.184 -13.786 27.644 1.00 88.56 256 ARG A CA 1
ATOM 1990 C C . ARG A 1 256 ? -29.734 -15.214 27.620 1.00 88.56 256 ARG A C 1
ATOM 1992 O O . ARG A 1 256 ? -29.646 -15.907 28.634 1.00 88.56 256 ARG A O 1
ATOM 1999 N N . ASP A 1 257 ? -30.284 -15.644 26.489 1.00 90.19 257 ASP A N 1
ATOM 2000 C CA . ASP A 1 257 ? -30.944 -16.945 26.350 1.00 90.19 257 ASP A CA 1
ATOM 2001 C C . ASP A 1 257 ? -29.928 -18.082 26.425 1.00 90.19 257 ASP A C 1
ATOM 2003 O O . ASP A 1 257 ? -30.136 -19.087 27.117 1.00 90.19 257 ASP A O 1
ATOM 2007 N N . LYS A 1 258 ? -28.770 -17.895 25.784 1.00 92.75 258 LYS A N 1
ATOM 2008 C CA . LYS A 1 258 ? -27.673 -18.848 25.855 1.00 92.75 258 LYS A CA 1
ATOM 2009 C C . LYS A 1 258 ? -27.161 -18.974 27.281 1.00 92.75 258 LYS A C 1
ATOM 2011 O O . LYS A 1 258 ? -27.049 -20.097 27.771 1.00 92.75 258 LYS A O 1
ATOM 2016 N N . ILE A 1 259 ? -26.925 -17.862 27.977 1.00 91.88 259 ILE A N 1
ATOM 2017 C CA . ILE A 1 259 ? -26.500 -17.879 29.383 1.00 91.88 259 ILE A CA 1
ATOM 2018 C C . ILE A 1 259 ? -27.553 -18.568 30.263 1.00 91.88 259 ILE A C 1
ATOM 2020 O O . ILE A 1 259 ? -27.188 -19.436 31.052 1.00 91.88 259 ILE A O 1
ATOM 2024 N N . ALA A 1 260 ? -28.845 -18.268 30.091 1.00 90.19 260 ALA A N 1
ATOM 2025 C CA . ALA A 1 260 ? -29.930 -18.904 30.846 1.00 90.19 260 ALA A CA 1
ATOM 2026 C C . ALA A 1 260 ? -29.980 -20.430 30.651 1.00 90.19 260 ALA A C 1
ATOM 2028 O O . ALA A 1 260 ? -30.288 -21.174 31.583 1.00 90.19 260 ALA A O 1
ATOM 2029 N N . SER A 1 261 ? -29.654 -20.915 29.447 1.00 91.12 261 SER A N 1
ATOM 2030 C CA . SER A 1 261 ? -29.601 -22.354 29.157 1.00 91.12 261 SER A CA 1
ATOM 2031 C C . SER A 1 261 ? -28.418 -23.070 29.828 1.00 91.12 261 SER A C 1
ATOM 2033 O O . SER A 1 261 ? -28.518 -24.261 30.138 1.00 91.12 261 SER A O 1
ATOM 2035 N N . LEU A 1 262 ? -27.315 -22.348 30.064 1.00 92.38 262 LEU A N 1
ATOM 2036 C CA . LEU A 1 262 ? -26.048 -22.883 30.574 1.00 92.38 262 LEU A CA 1
ATOM 2037 C C . LEU A 1 262 ? -25.903 -22.726 32.093 1.00 92.38 262 LEU A C 1
ATOM 2039 O O . LEU A 1 262 ? -25.356 -23.608 32.750 1.00 92.38 262 LEU A O 1
ATOM 2043 N N . VAL A 1 263 ? -26.401 -21.624 32.655 1.00 90.44 263 VAL A N 1
ATOM 2044 C CA . VAL A 1 263 ? -26.294 -21.285 34.079 1.00 90.44 263 VAL A CA 1
ATOM 2045 C C . VAL A 1 263 ? -27.657 -21.460 34.736 1.00 90.44 263 VAL A C 1
ATOM 2047 O O . VAL A 1 263 ? -28.515 -20.580 34.698 1.00 90.44 263 VAL A O 1
ATOM 2050 N N . LYS A 1 264 ? -27.861 -22.622 35.360 1.00 85.62 264 LYS A N 1
ATOM 2051 C CA . LYS A 1 264 ? -29.108 -22.936 36.063 1.00 85.62 264 LYS A CA 1
ATOM 2052 C C . LYS A 1 264 ? -28.984 -22.586 37.542 1.00 85.62 264 LYS A C 1
ATOM 2054 O O . LYS A 1 264 ? -28.300 -23.271 38.293 1.00 85.62 264 LYS A O 1
ATOM 2059 N N . CYS A 1 265 ? -29.703 -21.552 37.959 1.00 84.62 265 CYS A N 1
ATOM 2060 C CA . CYS A 1 265 ? -29.961 -21.228 39.357 1.00 84.62 265 CYS A CA 1
ATOM 2061 C C . CYS A 1 265 ? -31.438 -20.859 39.472 1.00 84.62 265 CYS A C 1
ATOM 2063 O O . CYS A 1 265 ? -31.928 -20.091 38.652 1.00 84.62 265 CYS A O 1
ATOM 2065 N N . SER A 1 266 ? -32.166 -21.412 40.439 1.00 82.06 266 SER A N 1
ATOM 2066 C CA . SER A 1 266 ? -33.594 -21.104 40.647 1.00 82.06 266 SER A CA 1
ATOM 2067 C C . SER A 1 266 ? -33.879 -20.440 41.995 1.00 82.06 266 SER A C 1
ATOM 2069 O O . SER A 1 266 ? -34.961 -19.882 42.195 1.00 82.06 266 SER A O 1
ATOM 2071 N N . GLN A 1 267 ? -32.921 -20.511 42.922 1.00 86.88 267 GLN A N 1
ATOM 2072 C CA . GLN A 1 267 ? -33.112 -20.136 44.321 1.00 86.88 267 GLN A CA 1
ATOM 2073 C C . GLN A 1 267 ? -32.789 -18.664 44.587 1.00 86.88 267 GLN A C 1
ATOM 2075 O O . GLN A 1 267 ? -33.515 -18.016 45.340 1.00 86.88 267 GLN A O 1
ATOM 2080 N N . TYR A 1 268 ? -31.752 -18.126 43.939 1.00 92.00 268 TYR A N 1
ATOM 2081 C CA . TYR A 1 268 ? -31.242 -16.780 44.202 1.00 92.00 268 TYR A CA 1
ATOM 2082 C C . TYR A 1 268 ? -31.116 -15.952 42.916 1.00 92.00 268 TYR A C 1
ATOM 2084 O O . TYR A 1 268 ? -30.961 -16.522 41.827 1.00 92.00 268 TYR A O 1
ATOM 2092 N N . PRO A 1 269 ? -31.168 -14.613 43.027 1.00 92.56 269 PRO A N 1
ATOM 2093 C CA . PRO A 1 269 ? -30.728 -13.721 41.965 1.00 92.56 269 PRO A CA 1
ATOM 2094 C C . PRO A 1 269 ? -29.244 -13.939 41.672 1.00 92.56 269 PRO A C 1
ATOM 2096 O O . PRO A 1 269 ? -28.451 -14.186 42.585 1.00 92.56 269 PRO A O 1
ATOM 2099 N N . PHE A 1 270 ? -28.853 -13.812 40.409 1.00 92.94 270 PHE A N 1
ATOM 2100 C CA . PHE A 1 270 ? -27.449 -13.871 40.013 1.00 92.94 270 PHE A CA 1
ATOM 2101 C C . PHE A 1 270 ? -27.171 -12.949 38.828 1.00 92.94 270 PHE A C 1
ATOM 2103 O O . PHE A 1 270 ? -28.061 -12.645 38.035 1.00 92.94 270 PHE A O 1
ATOM 2110 N N . MET A 1 271 ? -25.930 -12.492 38.725 1.00 92.38 271 MET A N 1
ATOM 2111 C CA . MET A 1 271 ? -25.436 -11.640 37.658 1.00 92.38 271 MET A CA 1
ATOM 2112 C C . MET A 1 271 ? -24.325 -12.350 36.893 1.00 92.38 271 MET A C 1
ATOM 2114 O O . MET A 1 271 ? -23.416 -12.919 37.493 1.00 92.38 271 MET A O 1
ATOM 2118 N N . VAL A 1 272 ? -24.395 -12.299 35.567 1.00 92.62 272 VAL A N 1
ATOM 2119 C CA . VAL A 1 272 ? -23.345 -12.795 34.675 1.00 92.62 272 VAL A CA 1
ATOM 2120 C C . VAL A 1 272 ? -22.704 -11.610 33.975 1.00 92.62 272 VAL A C 1
ATOM 2122 O O . VAL A 1 272 ? -23.404 -10.777 33.406 1.00 92.62 272 VAL A O 1
ATOM 2125 N N . ILE A 1 273 ? -21.381 -11.541 34.026 1.00 91.56 273 ILE A N 1
ATOM 2126 C CA . ILE A 1 273 ? -20.575 -10.520 33.363 1.00 91.56 273 ILE A CA 1
ATOM 2127 C C . ILE A 1 273 ? -19.814 -11.196 32.241 1.00 91.56 273 ILE A C 1
ATOM 2129 O O . ILE A 1 273 ? -19.093 -12.165 32.485 1.00 91.56 273 ILE A O 1
ATOM 2133 N N . VAL A 1 274 ? -19.963 -10.680 31.027 1.00 91.06 274 VAL A N 1
ATOM 2134 C CA . VAL A 1 274 ? -19.232 -11.148 29.852 1.00 91.06 274 VAL A CA 1
ATOM 2135 C C . VAL A 1 274 ? -18.337 -10.020 29.367 1.00 91.06 274 VAL A C 1
ATOM 2137 O O . VAL A 1 274 ? -18.819 -8.959 28.975 1.00 91.06 274 VAL A O 1
ATOM 2140 N N . ASN A 1 275 ? -17.029 -10.258 29.398 1.00 87.81 275 ASN A N 1
ATOM 2141 C CA . ASN A 1 275 ? -16.036 -9.342 28.862 1.00 87.81 275 ASN A CA 1
ATOM 2142 C C . ASN A 1 275 ? -15.643 -9.787 27.460 1.00 87.81 275 ASN A C 1
ATOM 2144 O O . ASN A 1 275 ? -15.301 -10.952 27.242 1.00 87.81 275 ASN A O 1
ATOM 2148 N N . TYR A 1 276 ? -15.624 -8.843 26.533 1.00 87.44 276 TYR A N 1
ATOM 2149 C CA . TYR A 1 276 ? -15.183 -9.031 25.162 1.00 87.44 276 TYR A CA 1
ATOM 2150 C C . TYR A 1 276 ? -13.912 -8.238 24.927 1.00 87.44 276 TYR A C 1
ATOM 2152 O O . TYR A 1 276 ? -13.803 -7.099 25.376 1.00 87.44 276 TYR A O 1
ATOM 2160 N N . LYS A 1 277 ? -12.986 -8.821 24.174 1.00 85.25 277 LYS A N 1
ATOM 2161 C CA . LYS A 1 277 ? -11.894 -8.074 23.569 1.00 85.25 277 LYS A CA 1
ATOM 2162 C C . LYS A 1 277 ? -12.212 -7.791 22.104 1.00 85.25 277 LYS A C 1
ATOM 2164 O O . LYS A 1 277 ? -12.743 -8.670 21.420 1.00 85.25 277 LYS A O 1
ATOM 2169 N N . SER A 1 278 ? -11.857 -6.602 21.628 1.00 82.69 278 SER A N 1
ATOM 2170 C CA . SER A 1 278 ? -12.041 -6.193 20.231 1.00 82.69 278 SER A CA 1
ATOM 2171 C C . SER A 1 278 ? -10.719 -5.773 19.581 1.00 82.69 278 SER A C 1
ATOM 2173 O O . SER A 1 278 ? -9.840 -5.237 20.263 1.00 82.69 278 SER A O 1
ATOM 2175 N N . LYS A 1 279 ? -10.586 -6.002 18.269 1.00 82.06 279 LYS A N 1
ATOM 2176 C CA . LYS A 1 279 ? -9.458 -5.508 17.456 1.00 82.06 279 LYS A CA 1
ATOM 2177 C C . LYS A 1 279 ? -9.712 -4.101 16.939 1.00 82.06 279 LYS A C 1
ATOM 2179 O O . LYS A 1 279 ? -10.846 -3.815 16.585 1.00 82.06 279 LYS A O 1
ATOM 2184 N N . TYR A 1 280 ? -8.676 -3.267 16.843 1.00 79.06 280 TYR A N 1
ATOM 2185 C CA . TYR A 1 280 ? -8.785 -2.009 16.097 1.00 79.06 280 TYR A CA 1
ATOM 2186 C C . TYR A 1 280 ? -9.217 -2.278 14.654 1.00 79.06 280 TYR A C 1
ATOM 2188 O O . TYR A 1 280 ? -8.725 -3.237 14.066 1.00 79.06 280 TYR A O 1
ATOM 2196 N N . ALA A 1 281 ? -10.102 -1.441 14.122 1.00 79.50 281 ALA A N 1
ATOM 2197 C CA . ALA A 1 281 ? -10.445 -1.404 12.710 1.00 79.50 281 ALA A CA 1
ATOM 2198 C C . ALA A 1 281 ? -10.136 0.009 12.211 1.00 79.50 281 ALA A C 1
ATOM 2200 O O . ALA A 1 281 ? -10.596 0.983 12.791 1.00 79.50 281 ALA A O 1
ATOM 2201 N N . SER A 1 282 ? -9.309 0.124 11.183 1.00 80.75 282 SER A N 1
ATOM 2202 C CA . SER A 1 282 ? -9.024 1.385 10.514 1.00 80.75 282 SER A CA 1
ATOM 2203 C C . SER A 1 282 ? -10.217 1.753 9.632 1.00 80.75 282 SER A C 1
ATOM 2205 O O . SER A 1 282 ? -10.811 0.886 8.986 1.00 80.75 282 SER A O 1
ATOM 2207 N N . ASP A 1 283 ? -10.509 3.050 9.515 1.00 81.25 283 ASP A N 1
ATOM 2208 C CA . ASP A 1 283 ? -11.532 3.536 8.587 1.00 81.25 283 ASP A CA 1
ATOM 2209 C C . ASP A 1 283 ? -11.267 2.996 7.163 1.00 81.25 283 ASP A C 1
ATOM 2211 O O . ASP A 1 283 ? -10.136 3.119 6.657 1.00 81.25 283 ASP A O 1
ATOM 2215 N N . PRO A 1 284 ? -12.280 2.412 6.493 1.00 81.69 284 PRO A N 1
ATOM 2216 C CA . PRO A 1 284 ? -12.109 1.834 5.170 1.00 81.69 284 PRO A CA 1
ATOM 2217 C C . PRO A 1 284 ? -11.738 2.917 4.156 1.00 81.69 284 PRO A C 1
ATOM 2219 O O . PRO A 1 284 ? -12.288 4.019 4.154 1.00 81.69 284 PRO A O 1
ATOM 2222 N N . VAL A 1 285 ? -10.817 2.587 3.251 1.00 83.00 285 VAL A N 1
ATOM 2223 C CA . VAL A 1 285 ? -10.352 3.514 2.215 1.00 83.00 285 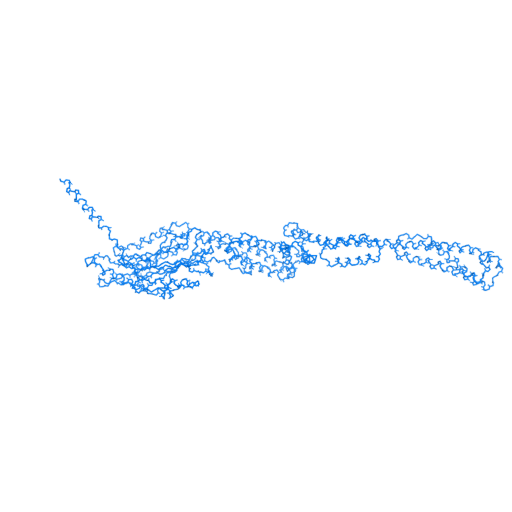VAL A CA 1
ATOM 2224 C C . VAL A 1 285 ? -10.964 3.138 0.872 1.00 83.00 285 VAL A C 1
ATOM 2226 O O . VAL A 1 285 ? -10.644 2.102 0.292 1.00 83.00 285 VAL A O 1
ATOM 2229 N N . ILE A 1 286 ? -11.816 4.019 0.348 1.00 82.44 286 ILE A N 1
ATOM 2230 C CA . ILE A 1 286 ? -12.391 3.907 -0.995 1.00 82.44 286 ILE A CA 1
ATOM 2231 C C . ILE A 1 286 ? -11.684 4.925 -1.897 1.00 82.44 286 ILE A C 1
ATOM 2233 O O . ILE A 1 286 ? -11.742 6.129 -1.643 1.00 82.44 286 ILE A O 1
ATOM 2237 N N . GLY A 1 287 ? -11.006 4.455 -2.951 1.00 78.31 287 GLY A N 1
ATOM 2238 C CA . GLY A 1 287 ? -10.111 5.281 -3.778 1.00 78.31 287 GLY A CA 1
ATOM 2239 C C . GLY A 1 287 ? -10.765 6.550 -4.340 1.00 78.31 287 GLY A C 1
ATOM 2240 O O . GLY A 1 287 ? -10.209 7.644 -4.217 1.00 78.31 287 GLY A O 1
ATOM 2241 N N . ASP A 1 288 ? -11.985 6.441 -4.873 1.00 79.50 288 ASP A N 1
ATOM 2242 C CA . ASP A 1 288 ? -12.714 7.594 -5.423 1.00 79.50 288 ASP A CA 1
ATOM 2243 C C . ASP A 1 288 ? -13.117 8.611 -4.353 1.00 79.50 288 ASP A C 1
ATOM 2245 O O . ASP A 1 288 ? -13.031 9.814 -4.601 1.00 79.50 288 ASP A O 1
ATOM 2249 N N . GLN A 1 289 ? -13.472 8.139 -3.156 1.00 85.62 289 GLN A N 1
ATOM 2250 C CA . GLN A 1 289 ? -13.897 8.974 -2.028 1.00 85.62 289 GLN A CA 1
ATOM 2251 C C . GLN A 1 289 ? -12.720 9.576 -1.256 1.00 85.62 289 GLN A C 1
ATOM 2253 O O . GLN A 1 289 ? -12.912 10.488 -0.463 1.00 85.62 289 GLN A O 1
ATOM 2258 N N . THR A 1 290 ? -11.500 9.100 -1.503 1.00 90.25 290 THR A N 1
ATOM 2259 C CA . THR A 1 290 ? -10.301 9.638 -0.863 1.00 90.25 290 THR A CA 1
ATOM 2260 C C . THR A 1 290 ? -9.930 10.978 -1.511 1.00 90.25 290 THR A C 1
ATOM 2262 O O . THR A 1 290 ? -9.502 11.037 -2.672 1.00 90.25 290 THR A O 1
ATOM 2265 N N . THR A 1 291 ? -10.122 12.057 -0.754 1.00 92.31 291 THR A N 1
ATOM 2266 C CA . THR A 1 291 ? -9.802 13.459 -1.080 1.00 92.31 291 THR A CA 1
ATOM 2267 C C . THR A 1 291 ? -9.029 14.114 0.069 1.00 92.31 291 THR A C 1
ATOM 2269 O O . THR A 1 291 ? -9.042 13.599 1.188 1.00 92.31 291 THR A O 1
ATOM 2272 N N . SER A 1 292 ? -8.400 15.273 -0.168 1.00 92.00 292 SER A N 1
ATOM 2273 C CA . SER A 1 292 ? -7.713 16.038 0.889 1.00 92.00 292 SER A CA 1
ATOM 2274 C C . SER A 1 292 ? -8.612 16.286 2.104 1.00 92.00 292 SER A C 1
ATOM 2276 O O . SER A 1 292 ? -8.194 16.049 3.230 1.00 92.00 292 SER A O 1
ATOM 2278 N N . GLU A 1 293 ? -9.875 16.653 1.874 1.00 92.44 293 GLU A N 1
ATOM 2279 C CA . GLU A 1 293 ? -10.864 16.910 2.930 1.00 92.44 293 GLU A CA 1
ATOM 2280 C C . GLU A 1 293 ? -11.136 15.660 3.779 1.00 92.44 293 GLU A C 1
ATOM 2282 O O . GLU A 1 293 ? -11.140 15.727 5.007 1.00 92.44 293 GLU A O 1
ATOM 2287 N N . THR A 1 294 ? -11.312 14.493 3.145 1.00 92.88 294 THR A N 1
ATOM 2288 C CA . THR A 1 294 ? -11.535 13.236 3.884 1.00 92.88 294 THR A CA 1
ATOM 2289 C C . THR A 1 294 ? -10.307 12.798 4.680 1.00 92.88 294 THR A C 1
ATOM 2291 O O . THR A 1 294 ? -10.445 12.262 5.780 1.00 92.88 294 THR A O 1
ATOM 2294 N N . VAL A 1 295 ? -9.100 13.059 4.164 1.00 93.62 295 VAL A N 1
ATOM 2295 C CA . VAL A 1 295 ? -7.845 12.735 4.854 1.00 93.62 295 VAL A CA 1
ATOM 2296 C C . VAL A 1 295 ? -7.631 13.664 6.053 1.00 93.62 295 VAL A C 1
ATOM 2298 O O . VAL A 1 295 ? -7.262 13.198 7.130 1.00 93.62 295 VAL A O 1
ATOM 2301 N N . GLU A 1 296 ? -7.929 14.958 5.915 1.00 92.62 296 GLU A N 1
ATOM 2302 C CA . GLU A 1 296 ? -7.898 15.919 7.024 1.00 92.62 296 GLU A CA 1
ATOM 2303 C C . GLU A 1 296 ? -8.941 15.597 8.102 1.00 92.62 296 GLU A C 1
ATOM 2305 O O . GLU A 1 296 ? -8.626 15.630 9.295 1.00 92.62 296 GLU A O 1
ATOM 2310 N N . ALA A 1 297 ? -10.159 15.215 7.702 1.00 90.12 297 ALA A N 1
ATOM 2311 C CA . ALA A 1 297 ? -11.197 14.774 8.629 1.00 90.12 297 ALA A CA 1
ATOM 2312 C C . ALA A 1 297 ? -10.756 13.531 9.423 1.00 90.12 297 ALA A C 1
ATOM 2314 O O . ALA A 1 297 ? -10.909 13.496 10.648 1.00 90.12 297 ALA A O 1
ATOM 2315 N N . ARG A 1 298 ? -10.132 12.547 8.756 1.00 90.88 298 ARG A N 1
ATOM 2316 C CA . ARG A 1 298 ? -9.544 11.369 9.414 1.00 90.88 298 ARG A CA 1
ATOM 2317 C C . ARG A 1 298 ? -8.429 11.761 10.384 1.00 90.88 298 ARG A C 1
ATOM 2319 O O . ARG A 1 298 ? -8.414 11.278 11.512 1.00 90.88 298 ARG A O 1
ATOM 2326 N N . LEU A 1 299 ? -7.536 12.677 10.002 1.00 93.69 299 LEU A N 1
ATOM 2327 C CA . LEU A 1 299 ? -6.475 13.172 10.886 1.00 93.69 299 LEU A CA 1
ATOM 2328 C C . LEU A 1 299 ? -7.032 13.830 12.152 1.00 93.69 299 LEU A C 1
ATOM 2330 O O . LEU A 1 299 ? -6.538 13.562 13.248 1.00 93.69 299 LEU A O 1
ATOM 2334 N N . ALA A 1 300 ? -8.051 14.680 12.015 1.00 87.62 300 ALA A N 1
ATOM 2335 C CA . ALA A 1 300 ? -8.705 15.317 13.153 1.00 87.62 300 ALA A CA 1
ATOM 2336 C C . ALA A 1 300 ? -9.364 14.279 14.075 1.00 87.62 300 ALA A C 1
ATOM 2338 O O . ALA A 1 300 ? -9.185 14.345 15.292 1.00 87.62 300 ALA A O 1
ATOM 2339 N N . LYS A 1 301 ? -10.056 13.288 13.496 1.00 85.62 301 LYS A N 1
ATOM 2340 C CA . LYS A 1 301 ? -10.672 12.169 14.224 1.00 85.62 301 LYS A CA 1
ATOM 2341 C C . LYS A 1 301 ? -9.630 11.361 15.004 1.00 85.62 301 LYS A C 1
ATOM 2343 O O . LYS A 1 301 ? -9.785 11.181 16.209 1.00 85.62 301 LYS A O 1
ATOM 2348 N N . VAL A 1 302 ? -8.542 10.944 14.356 1.00 88.38 302 VAL A N 1
ATOM 2349 C CA . VAL A 1 302 ? -7.455 10.162 14.972 1.00 88.38 302 VAL A CA 1
ATOM 2350 C C . VAL A 1 302 ? -6.752 10.945 16.084 1.00 88.38 302 VAL A C 1
ATOM 2352 O O . VAL A 1 302 ? -6.515 10.399 17.161 1.00 88.38 302 VAL A O 1
ATOM 2355 N N . LYS A 1 303 ? -6.442 12.231 15.867 1.00 87.00 303 LYS A N 1
ATOM 2356 C CA . LYS A 1 303 ? -5.827 13.089 16.896 1.00 87.00 303 LYS A CA 1
ATOM 2357 C C . LYS A 1 303 ? -6.728 13.254 18.110 1.00 87.00 303 LYS A C 1
ATOM 2359 O O . LYS A 1 303 ? -6.273 13.039 19.228 1.00 87.00 303 LYS A O 1
ATOM 2364 N N . ASN A 1 304 ? -8.002 13.568 17.888 1.00 80.62 304 ASN A N 1
ATOM 2365 C CA . ASN A 1 304 ? -8.984 13.694 18.959 1.00 80.62 304 ASN A CA 1
ATOM 2366 C C . ASN A 1 304 ? -9.128 12.373 19.735 1.00 80.62 304 ASN A C 1
ATOM 2368 O O . ASN A 1 304 ? -9.150 12.372 20.966 1.00 80.62 304 ASN A O 1
ATOM 2372 N N . ALA A 1 305 ? -9.148 11.238 19.030 1.00 75.69 305 ALA A N 1
ATOM 2373 C CA . ALA A 1 305 ? -9.196 9.928 19.659 1.00 75.69 305 ALA A CA 1
ATOM 2374 C C . ALA A 1 305 ? -7.947 9.655 20.517 1.00 75.69 305 ALA A C 1
ATOM 2376 O O . ALA A 1 305 ? -8.065 9.197 21.651 1.00 75.69 305 ALA A O 1
ATOM 2377 N N . TYR A 1 306 ? -6.752 9.995 20.035 1.00 81.12 306 TYR A N 1
ATOM 2378 C CA . TYR A 1 306 ? -5.522 9.839 20.811 1.00 81.12 306 TYR A CA 1
ATOM 2379 C C . TYR A 1 306 ? -5.448 10.779 22.027 1.00 81.12 306 TYR A C 1
ATOM 2381 O O . TYR A 1 306 ? -5.118 10.330 23.123 1.00 81.12 306 TYR A O 1
ATOM 2389 N N . GLU A 1 307 ? -5.821 12.053 21.877 1.00 76.62 307 GLU A N 1
ATOM 2390 C CA . GLU A 1 307 ? -5.868 13.037 22.973 1.00 76.62 307 GLU A CA 1
ATOM 2391 C C . GLU A 1 307 ? -6.833 12.613 24.089 1.00 76.62 307 GLU A C 1
ATOM 2393 O O . GLU A 1 307 ? -6.541 12.786 25.273 1.00 76.62 307 GLU A O 1
ATOM 2398 N N . ASN A 1 308 ? -7.944 11.970 23.725 1.00 67.25 308 ASN A N 1
ATOM 2399 C CA . ASN A 1 308 ? -8.900 11.393 24.670 1.00 67.25 308 ASN A CA 1
ATOM 2400 C C . ASN A 1 308 ? -8.492 10.005 25.195 1.00 67.25 308 ASN A C 1
ATOM 2402 O O . ASN A 1 308 ? -9.293 9.332 25.843 1.00 67.25 308 ASN A O 1
ATOM 2406 N N . SER A 1 309 ? -7.249 9.574 24.944 1.00 70.12 309 SER A N 1
ATOM 2407 C CA . SER A 1 309 ? -6.718 8.266 25.347 1.00 70.12 309 SER A CA 1
ATOM 2408 C C . SER A 1 309 ? -7.553 7.088 24.832 1.00 70.12 309 SER A C 1
ATOM 2410 O O . SER A 1 309 ? -7.645 6.068 25.511 1.00 70.12 309 SER A O 1
ATOM 2412 N N . LEU A 1 310 ? -8.174 7.237 23.655 1.00 70.00 310 LEU A N 1
ATOM 2413 C CA . LEU A 1 310 ? -9.005 6.227 22.989 1.00 70.00 310 LEU A CA 1
ATOM 2414 C C . LEU A 1 310 ? -8.196 5.300 22.078 1.00 70.00 310 LEU A C 1
ATOM 2416 O O . LEU A 1 310 ? -8.618 4.180 21.822 1.00 70.00 310 LEU A O 1
ATOM 2420 N N . LEU A 1 311 ? -7.032 5.752 21.610 1.00 74.44 311 LEU A N 1
ATOM 2421 C CA . LEU A 1 311 ? -6.104 4.974 20.790 1.00 74.44 311 LEU A CA 1
ATOM 2422 C C . LEU A 1 311 ? -4.820 4.698 21.568 1.00 74.44 311 LEU A C 1
ATOM 2424 O O . LEU A 1 311 ? -4.329 5.555 22.305 1.00 74.44 311 LEU A O 1
ATOM 2428 N N . SER A 1 312 ? -4.224 3.523 21.360 1.00 75.50 312 SER A N 1
ATOM 2429 C CA . SER A 1 312 ? -2.862 3.279 21.835 1.00 75.50 312 SER A CA 1
ATOM 2430 C C . SER A 1 312 ? -1.862 4.121 21.028 1.00 75.50 312 SER A C 1
ATOM 2432 O O . SER A 1 312 ? -2.102 4.453 19.866 1.00 75.50 312 SER A O 1
ATOM 2434 N N . ALA A 1 313 ? -0.708 4.441 21.621 1.00 81.69 313 ALA A N 1
ATOM 2435 C CA . ALA A 1 313 ? 0.352 5.185 20.929 1.00 81.69 313 ALA A CA 1
ATOM 2436 C C . ALA A 1 313 ? 0.855 4.468 19.661 1.00 81.69 313 ALA A C 1
ATOM 2438 O O . ALA A 1 313 ? 1.248 5.109 18.686 1.00 81.69 313 ALA A O 1
ATOM 2439 N N . GLU A 1 314 ? 0.809 3.135 19.665 1.00 82.44 314 GLU A N 1
ATOM 2440 C CA . GLU A 1 314 ? 1.166 2.298 18.523 1.00 82.44 314 GLU A CA 1
ATOM 2441 C C . GLU A 1 314 ? 0.167 2.458 17.370 1.00 82.44 314 GLU A C 1
ATOM 2443 O O . GLU A 1 314 ? 0.583 2.762 16.252 1.00 82.44 314 GLU A O 1
ATOM 2448 N N . ILE A 1 315 ? -1.138 2.335 17.647 1.00 85.44 315 ILE A N 1
ATOM 2449 C CA . ILE A 1 315 ? -2.196 2.544 16.645 1.00 85.44 315 ILE A CA 1
ATOM 2450 C C . ILE A 1 315 ? -2.152 3.972 16.114 1.00 85.44 315 ILE A C 1
ATOM 2452 O O . ILE A 1 315 ? -2.170 4.176 14.905 1.00 85.44 315 ILE A O 1
ATOM 2456 N N . TYR A 1 316 ? -2.016 4.955 17.003 1.00 88.25 316 TYR A N 1
ATOM 2457 C CA . TYR A 1 316 ? -1.905 6.357 16.617 1.00 88.25 316 TYR A CA 1
ATOM 2458 C C . TYR A 1 316 ? -0.731 6.596 15.658 1.00 88.25 316 TYR A C 1
ATOM 2460 O O . TYR A 1 316 ? -0.887 7.263 14.638 1.00 88.25 316 TYR A O 1
ATOM 2468 N N . THR A 1 317 ? 0.434 6.004 15.935 1.00 91.50 317 THR A N 1
ATOM 2469 C CA . THR A 1 317 ? 1.603 6.125 15.052 1.00 91.50 317 THR A CA 1
ATOM 2470 C C . THR A 1 317 ? 1.332 5.517 13.676 1.00 91.50 317 THR A C 1
ATOM 2472 O O . THR A 1 317 ? 1.647 6.149 12.667 1.00 91.50 317 THR A O 1
ATOM 2475 N N . GLN A 1 318 ? 0.731 4.324 13.617 1.00 91.88 318 GLN A N 1
ATOM 2476 C CA . GLN A 1 318 ? 0.407 3.666 12.348 1.00 91.88 318 GLN A CA 1
ATOM 2477 C C . GLN A 1 318 ? -0.659 4.427 11.547 1.00 91.88 318 GLN A C 1
ATOM 2479 O O . GLN A 1 318 ? -0.490 4.599 10.339 1.00 91.88 318 GLN A O 1
ATOM 2484 N N . GLU A 1 319 ? -1.685 4.967 12.210 1.00 92.69 319 GLU A N 1
ATOM 2485 C CA . GLU A 1 319 ? -2.684 5.850 11.597 1.00 92.69 319 GLU A CA 1
ATOM 2486 C C . GLU A 1 319 ? -2.042 7.103 11.001 1.00 92.69 319 GLU A C 1
ATOM 2488 O O . GLU A 1 319 ? -2.295 7.424 9.844 1.00 92.69 319 GLU A O 1
ATOM 2493 N N . LEU A 1 320 ? -1.146 7.782 11.728 1.00 95.81 320 LEU A N 1
ATOM 2494 C CA . LEU A 1 320 ? -0.437 8.943 11.180 1.00 95.81 320 LEU A CA 1
ATOM 2495 C C . LEU A 1 320 ? 0.380 8.576 9.935 1.00 95.81 320 LEU A C 1
ATOM 2497 O O . LEU A 1 320 ? 0.357 9.310 8.949 1.00 95.81 320 LEU A O 1
ATOM 2501 N N . LYS A 1 321 ? 1.059 7.421 9.940 1.00 96.00 321 LYS A N 1
ATOM 2502 C CA . LYS A 1 321 ? 1.793 6.945 8.757 1.00 96.00 321 LYS A CA 1
ATOM 2503 C C . LYS A 1 321 ? 0.869 6.637 7.581 1.00 96.00 321 LYS A C 1
ATOM 2505 O O . LYS A 1 321 ? 1.236 6.923 6.443 1.00 96.00 321 LYS A O 1
ATOM 2510 N N . LEU A 1 322 ? -0.301 6.057 7.844 1.00 95.81 322 LEU A N 1
ATOM 2511 C CA . LEU A 1 322 ? -1.306 5.796 6.819 1.00 95.81 322 LEU A CA 1
ATOM 2512 C C . LEU A 1 322 ? -1.893 7.104 6.271 1.00 95.81 322 LEU A C 1
ATOM 2514 O O . LEU A 1 322 ? -2.064 7.230 5.065 1.00 95.81 322 LEU A O 1
ATOM 2518 N N . ILE A 1 323 ? -2.137 8.101 7.119 1.00 96.00 323 ILE A N 1
ATOM 2519 C CA . ILE A 1 323 ? -2.599 9.432 6.708 1.00 96.00 323 ILE A CA 1
ATOM 2520 C C . ILE A 1 323 ? -1.565 10.122 5.808 1.00 96.00 323 ILE A C 1
ATOM 2522 O O . ILE A 1 323 ? -1.932 10.656 4.760 1.00 96.00 323 ILE A O 1
ATOM 2526 N N . ASP A 1 324 ? -0.275 10.068 6.155 1.00 96.38 324 ASP A N 1
ATOM 2527 C CA . ASP A 1 324 ? 0.803 10.575 5.293 1.00 96.38 324 ASP A CA 1
ATOM 2528 C C . ASP A 1 324 ? 0.768 9.898 3.911 1.00 96.38 324 ASP A C 1
ATOM 2530 O O . ASP A 1 324 ? 0.864 10.555 2.873 1.00 96.38 324 ASP A O 1
ATOM 2534 N N . TYR A 1 325 ? 0.558 8.581 3.893 1.00 97.12 325 TYR A N 1
ATOM 2535 C CA . TYR A 1 325 ? 0.451 7.792 2.669 1.00 97.12 325 TYR A CA 1
ATOM 2536 C C . TYR A 1 325 ? -0.806 8.122 1.841 1.00 97.12 325 TYR A C 1
ATOM 2538 O O . TYR A 1 325 ? -0.740 8.222 0.615 1.00 97.12 325 TYR A O 1
ATOM 2546 N N . LEU A 1 326 ? -1.946 8.368 2.492 1.00 96.38 326 LEU A N 1
ATOM 2547 C CA . LEU A 1 326 ? -3.171 8.831 1.836 1.00 96.38 326 LEU A CA 1
ATOM 2548 C C . LEU A 1 326 ? -2.976 10.208 1.185 1.00 96.38 326 LEU A C 1
ATOM 2550 O O . LEU A 1 326 ? -3.450 10.426 0.072 1.00 96.38 326 LEU A O 1
ATOM 2554 N N . ASN A 1 327 ? -2.233 11.117 1.821 1.00 96.56 327 ASN A N 1
ATOM 2555 C CA . ASN A 1 327 ? -1.890 12.415 1.230 1.00 96.56 327 ASN A CA 1
ATOM 2556 C C . ASN A 1 327 ? -1.014 12.274 -0.027 1.00 96.56 327 ASN A C 1
ATOM 2558 O O . ASN A 1 327 ? -1.226 12.981 -1.019 1.00 96.56 327 ASN A O 1
ATOM 2562 N N . GLU A 1 328 ? -0.057 11.340 -0.029 1.00 97.06 328 GLU A N 1
ATOM 2563 C CA . GLU A 1 328 ? 0.731 11.009 -1.226 1.00 97.06 328 GLU A CA 1
ATOM 2564 C C . GLU A 1 328 ? -0.160 10.479 -2.356 1.00 97.06 328 GLU A C 1
ATOM 2566 O O . GLU A 1 328 ? -0.023 10.899 -3.508 1.00 97.06 328 GLU A O 1
ATOM 2571 N N . PHE A 1 329 ? -1.128 9.622 -2.027 1.00 97.38 329 PHE A N 1
ATOM 2572 C CA . PHE A 1 329 ? -2.096 9.100 -2.988 1.00 97.38 329 PHE A CA 1
ATOM 2573 C C . PHE A 1 329 ? -3.015 10.191 -3.560 1.00 97.38 329 PHE A C 1
ATOM 2575 O O . PHE A 1 329 ? -3.202 10.261 -4.775 1.00 97.38 329 PHE A O 1
ATOM 2582 N N . VAL A 1 330 ? -3.541 11.088 -2.720 1.00 96.69 330 VAL A N 1
ATOM 2583 C CA . VAL A 1 330 ? -4.350 12.236 -3.169 1.00 96.69 330 VAL A CA 1
ATOM 2584 C C . VAL A 1 330 ? -3.538 13.148 -4.092 1.00 96.69 330 VAL A C 1
ATOM 2586 O O . VAL A 1 330 ? -4.049 13.606 -5.116 1.00 96.69 330 VAL A O 1
ATOM 2589 N N . THR A 1 331 ? -2.257 13.362 -3.782 1.00 96.88 331 THR A N 1
ATOM 2590 C CA . THR A 1 331 ? -1.343 14.143 -4.628 1.00 96.88 331 THR A CA 1
ATOM 2591 C C . THR A 1 331 ? -1.171 13.494 -6.005 1.00 96.88 331 THR A C 1
ATOM 2593 O O . THR A 1 331 ? -1.313 14.171 -7.024 1.00 96.88 331 THR A O 1
ATOM 2596 N N . LEU A 1 332 ? -0.945 12.175 -6.055 1.00 97.12 332 LEU A N 1
ATOM 2597 C CA . LEU A 1 332 ? -0.876 11.418 -7.309 1.00 97.12 332 LEU A CA 1
ATOM 2598 C C . LEU A 1 332 ? -2.181 11.527 -8.115 1.00 97.12 332 LEU A C 1
ATOM 2600 O O . LEU A 1 332 ? -2.145 11.857 -9.301 1.00 97.12 332 LEU A O 1
ATOM 2604 N N . LYS A 1 333 ? -3.330 11.295 -7.470 1.00 95.56 333 LYS A N 1
ATOM 2605 C CA . LYS A 1 333 ? -4.660 11.384 -8.092 1.00 95.56 333 LYS A CA 1
ATOM 2606 C C . LYS A 1 333 ? -4.909 12.772 -8.686 1.00 95.56 333 LYS A C 1
ATOM 2608 O O . LYS A 1 333 ? -5.390 12.881 -9.810 1.00 95.56 333 LYS A O 1
ATOM 2613 N N . SER A 1 334 ? -4.521 13.830 -7.976 1.00 95.06 334 SER A N 1
ATOM 2614 C CA . SER A 1 334 ? -4.598 15.209 -8.470 1.00 95.06 334 SER A CA 1
ATOM 2615 C C . SER A 1 334 ? -3.742 15.422 -9.726 1.00 95.06 334 SER A C 1
ATOM 2617 O O . SER A 1 334 ? -4.232 15.958 -10.721 1.00 95.06 334 SER A O 1
ATOM 2619 N N . SER A 1 335 ? -2.496 14.930 -9.746 1.00 95.69 335 SER A N 1
ATOM 2620 C CA . SER A 1 335 ? -1.634 15.007 -10.937 1.00 95.69 335 SER A CA 1
ATOM 2621 C C . SER A 1 335 ? -2.222 14.266 -12.145 1.00 95.69 335 SER A C 1
ATOM 2623 O O . SER A 1 335 ? -2.191 14.798 -13.255 1.00 95.69 335 SER A O 1
ATOM 2625 N N . ILE A 1 336 ? -2.805 13.079 -11.938 1.00 95.56 336 ILE A N 1
ATOM 2626 C CA . ILE A 1 336 ? -3.470 12.300 -13.000 1.00 95.56 336 ILE A CA 1
ATOM 2627 C C . ILE A 1 336 ? -4.716 13.029 -13.519 1.00 95.56 336 ILE A C 1
ATOM 2629 O O . ILE A 1 336 ? -4.923 13.114 -14.732 1.00 95.56 336 ILE A O 1
ATOM 2633 N N . ASN A 1 337 ? -5.527 13.599 -12.626 1.00 93.62 337 ASN A N 1
ATOM 2634 C CA . ASN A 1 337 ? -6.714 14.366 -13.003 1.00 93.62 337 ASN A CA 1
ATOM 2635 C C . ASN A 1 337 ? -6.346 15.608 -13.819 1.00 93.62 337 ASN A C 1
ATOM 2637 O O . ASN A 1 337 ? -6.967 15.864 -14.849 1.00 93.62 337 ASN A O 1
ATOM 2641 N N . ASN A 1 338 ? -5.308 16.342 -13.409 1.00 93.38 338 ASN A N 1
ATOM 2642 C CA . ASN A 1 338 ? -4.814 17.503 -14.150 1.00 93.38 338 ASN A CA 1
ATOM 2643 C C . ASN A 1 338 ? -4.350 17.117 -15.559 1.00 93.38 338 ASN A C 1
ATOM 2645 O O . ASN A 1 338 ? -4.709 17.788 -16.525 1.00 93.38 338 ASN A O 1
ATOM 2649 N N . TYR A 1 339 ? -3.600 16.019 -15.691 1.00 94.88 339 TYR A N 1
ATOM 2650 C CA . TYR A 1 339 ? -3.216 15.479 -16.997 1.00 94.88 339 TYR A CA 1
ATOM 2651 C C . TYR A 1 339 ? -4.450 15.129 -17.842 1.00 94.88 339 TYR A C 1
ATOM 2653 O O . TYR A 1 339 ? -4.599 15.644 -18.946 1.00 94.88 339 TYR A O 1
ATOM 2661 N N . THR A 1 340 ? -5.385 14.354 -17.288 1.00 92.69 340 THR A N 1
ATOM 2662 C CA . THR A 1 340 ? -6.598 13.904 -17.992 1.00 92.69 340 THR A CA 1
ATOM 2663 C C . THR A 1 340 ? -7.451 15.080 -18.479 1.00 92.69 340 THR A C 1
ATOM 2665 O O . THR A 1 340 ? -7.935 15.080 -19.614 1.00 92.69 340 THR A O 1
ATOM 2668 N N . LEU A 1 341 ? -7.618 16.111 -17.644 1.00 91.12 341 LEU A N 1
ATOM 2669 C CA . LEU A 1 341 ? -8.329 17.339 -18.004 1.00 91.12 341 LEU A CA 1
ATOM 2670 C C . LEU A 1 341 ? -7.610 18.101 -19.120 1.00 91.12 341 LEU A C 1
ATOM 2672 O O . LEU A 1 341 ? -8.263 18.533 -20.070 1.00 91.12 341 LEU A O 1
ATOM 2676 N N . ASN A 1 342 ? -6.283 18.226 -19.051 1.00 90.25 342 ASN A N 1
ATOM 2677 C CA . ASN A 1 342 ? -5.498 18.900 -20.085 1.00 90.25 342 ASN A CA 1
ATOM 2678 C C . ASN A 1 342 ? -5.532 18.158 -21.422 1.00 90.25 342 ASN A C 1
ATOM 2680 O O . ASN A 1 342 ? -5.657 18.805 -22.461 1.00 90.25 342 ASN A O 1
ATOM 2684 N N . THR A 1 343 ? -5.495 16.824 -21.406 1.00 90.00 343 THR A N 1
ATOM 2685 C CA . THR A 1 343 ? -5.649 15.993 -22.607 1.00 90.00 343 THR A CA 1
ATOM 2686 C C . THR A 1 343 ? -7.043 16.147 -23.210 1.00 90.00 343 THR A C 1
ATOM 2688 O O . THR A 1 343 ? -7.174 16.380 -24.412 1.00 90.00 343 THR A O 1
ATOM 2691 N N . LYS A 1 344 ? -8.099 16.091 -22.387 1.00 89.94 344 LYS A N 1
ATOM 2692 C CA . LYS A 1 344 ? -9.490 16.234 -22.848 1.00 89.94 344 LYS A CA 1
ATOM 2693 C C . LYS A 1 344 ? -9.772 17.620 -23.431 1.00 89.94 344 LYS A C 1
ATOM 2695 O O . LYS A 1 344 ? -10.443 17.729 -24.455 1.00 89.94 344 LYS A O 1
ATOM 2700 N N . ASN A 1 345 ? -9.251 18.661 -22.788 1.00 89.88 345 ASN A N 1
ATOM 2701 C CA . ASN A 1 345 ? -9.467 20.052 -23.176 1.00 89.88 345 ASN A CA 1
ATOM 2702 C C . ASN A 1 345 ? -8.436 20.563 -24.199 1.00 89.88 345 ASN A C 1
ATOM 2704 O O . ASN A 1 345 ? -8.545 21.710 -24.622 1.00 89.88 345 ASN A O 1
ATOM 2708 N N . ARG A 1 346 ? -7.452 19.735 -24.591 1.00 85.06 346 ARG A N 1
ATOM 2709 C CA . ARG A 1 346 ? -6.349 20.087 -25.507 1.00 85.06 346 ARG A CA 1
ATOM 2710 C C . ARG A 1 346 ? -5.632 21.380 -25.100 1.00 85.06 346 ARG A C 1
ATOM 2712 O O . ARG A 1 346 ? -5.390 22.257 -25.921 1.00 85.06 346 ARG A O 1
ATOM 2719 N N . ILE A 1 347 ? -5.341 21.509 -23.805 1.00 81.38 347 ILE A N 1
ATOM 2720 C CA . ILE A 1 347 ? -4.754 22.726 -23.215 1.00 81.38 347 ILE A CA 1
ATOM 2721 C C . ILE A 1 347 ? -3.267 22.878 -23.581 1.00 81.38 347 ILE A C 1
ATOM 2723 O O . ILE A 1 347 ? -2.770 23.996 -23.672 1.00 81.38 347 ILE A O 1
ATOM 2727 N N . THR A 1 348 ? -2.554 21.769 -23.785 1.00 81.00 348 THR A N 1
ATOM 2728 C CA . THR A 1 348 ? -1.138 21.736 -24.177 1.00 81.00 348 THR A CA 1
ATOM 2729 C C . THR A 1 348 ? -0.869 20.507 -25.040 1.00 81.00 348 THR A C 1
ATOM 2731 O O . THR A 1 348 ? -1.549 19.493 -24.880 1.00 81.00 348 THR A O 1
ATOM 2734 N N . ASP A 1 349 ? 0.141 20.594 -25.905 1.00 76.62 349 ASP A N 1
ATOM 2735 C CA . ASP A 1 349 ? 0.672 19.456 -26.663 1.00 76.62 349 ASP A CA 1
ATOM 2736 C C . ASP A 1 349 ? 1.913 18.836 -25.990 1.00 76.62 349 ASP A C 1
ATOM 2738 O O . ASP A 1 349 ? 2.273 17.696 -26.285 1.00 76.62 349 ASP A O 1
ATOM 2742 N N . ASP A 1 350 ? 2.554 19.547 -25.049 1.00 85.31 350 ASP A N 1
ATOM 2743 C CA . ASP A 1 350 ? 3.677 19.017 -24.265 1.00 85.31 350 ASP A CA 1
ATOM 2744 C C . ASP A 1 350 ? 3.222 18.560 -22.874 1.00 85.31 350 ASP A C 1
ATOM 2746 O O . ASP A 1 350 ? 2.987 19.360 -21.963 1.00 85.31 350 ASP A O 1
ATOM 2750 N N . PHE A 1 351 ? 3.116 17.240 -22.718 1.00 89.06 351 PHE A N 1
ATOM 2751 C CA . PHE A 1 351 ? 2.738 16.577 -21.470 1.00 89.06 351 PHE A CA 1
ATOM 2752 C C . PHE A 1 351 ? 3.938 16.081 -20.652 1.00 89.06 351 PHE A C 1
ATOM 2754 O O . PHE A 1 351 ? 3.743 15.590 -19.536 1.00 89.06 351 PHE A O 1
ATOM 2761 N N . LYS A 1 352 ? 5.179 16.233 -21.143 1.00 90.62 352 LYS A N 1
ATOM 2762 C CA . LYS A 1 352 ? 6.381 15.724 -20.458 1.00 90.62 352 LYS A CA 1
ATOM 2763 C C . LYS A 1 352 ? 6.496 16.209 -19.000 1.00 90.62 352 LYS A C 1
ATOM 2765 O O . LYS A 1 352 ? 6.807 15.379 -18.138 1.00 90.62 352 LYS A O 1
ATOM 2770 N N . PRO A 1 353 ? 6.209 17.486 -18.654 1.00 89.56 353 PRO A N 1
ATOM 2771 C CA . PRO A 1 353 ? 6.248 17.934 -17.258 1.00 89.56 353 PRO A CA 1
ATOM 2772 C C . PRO A 1 353 ? 5.226 17.219 -16.362 1.00 89.56 353 PRO A C 1
ATOM 2774 O O . PRO A 1 353 ? 5.525 16.901 -15.212 1.00 89.56 353 PRO A O 1
ATOM 2777 N N . MET A 1 354 ? 4.038 16.917 -16.896 1.00 91.81 354 MET A N 1
ATOM 2778 C CA . MET A 1 354 ? 2.991 16.198 -16.165 1.00 91.81 354 MET A CA 1
ATOM 2779 C C . MET A 1 354 ? 3.372 14.727 -15.971 1.00 91.81 354 MET A C 1
ATOM 2781 O O . MET A 1 354 ? 3.196 14.194 -14.878 1.00 91.81 354 MET A O 1
ATOM 2785 N N . PHE A 1 355 ? 3.973 14.091 -16.985 1.00 93.06 355 PHE A N 1
ATOM 2786 C CA . PHE A 1 355 ? 4.499 12.727 -16.867 1.00 93.06 355 PHE A CA 1
ATOM 2787 C C . PHE A 1 355 ? 5.558 12.619 -15.777 1.00 93.06 355 PHE A C 1
ATOM 2789 O O . PHE A 1 355 ? 5.494 11.695 -14.967 1.00 93.06 355 PHE A O 1
ATOM 2796 N N . LYS A 1 356 ? 6.486 13.585 -15.710 1.00 91.75 356 LYS A N 1
ATOM 2797 C CA . LYS A 1 356 ? 7.476 13.675 -14.628 1.00 91.75 356 LYS A CA 1
ATOM 2798 C C . LYS A 1 356 ? 6.792 13.679 -13.261 1.00 91.75 356 LYS A C 1
ATOM 2800 O O . LYS A 1 356 ? 7.104 12.833 -12.428 1.00 91.75 356 LYS A O 1
ATOM 2805 N N . GLN A 1 357 ? 5.836 14.582 -13.054 1.00 92.81 357 GLN A N 1
ATOM 2806 C CA . GLN A 1 357 ? 5.160 14.721 -11.765 1.00 92.81 357 GLN A CA 1
ATOM 2807 C C . GLN A 1 357 ? 4.393 13.449 -11.367 1.00 92.81 357 GLN A C 1
ATOM 2809 O O . GLN A 1 357 ? 4.493 12.996 -10.228 1.00 92.81 357 GLN A O 1
ATOM 2814 N N . ILE A 1 358 ? 3.645 12.849 -12.300 1.00 95.94 358 ILE A N 1
ATOM 2815 C CA . ILE A 1 358 ? 2.883 11.615 -12.050 1.00 95.94 358 ILE A CA 1
ATOM 2816 C C . ILE A 1 358 ? 3.832 10.458 -11.716 1.00 95.94 358 ILE A C 1
ATOM 2818 O O . ILE A 1 358 ? 3.597 9.733 -10.749 1.00 95.94 358 ILE A O 1
ATOM 2822 N N . PHE A 1 359 ? 4.918 10.303 -12.478 1.00 94.88 359 PHE A N 1
ATOM 2823 C CA . PHE A 1 359 ? 5.918 9.261 -12.251 1.00 94.88 359 PHE A CA 1
ATOM 2824 C C . PHE A 1 359 ? 6.597 9.401 -10.881 1.00 94.88 359 PHE A C 1
ATOM 2826 O O . PHE A 1 359 ? 6.666 8.426 -10.134 1.00 94.88 359 PHE A O 1
ATOM 2833 N N . GLU A 1 360 ? 7.038 10.607 -10.513 1.00 93.00 360 GLU A N 1
ATOM 2834 C CA . GLU A 1 360 ? 7.668 10.875 -9.213 1.00 93.00 360 GLU A CA 1
ATOM 2835 C C . GLU A 1 360 ? 6.709 10.605 -8.046 1.00 93.00 360 GLU A C 1
ATOM 2837 O O . GLU A 1 360 ? 7.088 9.939 -7.080 1.00 93.00 360 GLU A O 1
ATOM 2842 N N . ASN A 1 361 ? 5.453 11.048 -8.153 1.00 95.56 361 ASN A N 1
ATOM 2843 C CA . ASN A 1 361 ? 4.436 10.809 -7.128 1.00 95.56 361 ASN A CA 1
ATOM 2844 C C . ASN A 1 361 ? 4.121 9.315 -6.967 1.00 95.56 361 ASN A C 1
ATOM 2846 O O . ASN A 1 361 ? 4.003 8.829 -5.843 1.00 95.56 361 ASN A O 1
ATOM 2850 N N . TYR A 1 362 ? 4.025 8.566 -8.070 1.00 96.56 362 TYR A N 1
ATOM 2851 C CA . TYR A 1 362 ? 3.768 7.126 -8.023 1.00 96.56 362 TYR A CA 1
ATOM 2852 C C . TYR A 1 362 ? 4.960 6.340 -7.457 1.00 96.56 362 TYR A C 1
ATOM 2854 O O . TYR A 1 362 ? 4.773 5.452 -6.624 1.00 96.56 362 TYR A O 1
ATOM 2862 N N . MET A 1 363 ? 6.191 6.694 -7.840 1.00 93.88 363 MET A N 1
ATOM 2863 C CA . MET A 1 363 ? 7.403 6.094 -7.273 1.00 93.88 363 MET A CA 1
ATOM 2864 C C . MET A 1 363 ? 7.525 6.375 -5.773 1.00 93.88 363 MET A C 1
ATOM 2866 O O . MET A 1 363 ? 7.811 5.454 -5.007 1.00 93.88 363 MET A O 1
ATOM 2870 N N . LYS A 1 364 ? 7.240 7.611 -5.340 1.00 93.75 364 LYS A N 1
ATOM 2871 C CA . LYS A 1 364 ? 7.212 7.981 -3.920 1.00 93.75 364 LYS A CA 1
ATOM 2872 C C . LYS A 1 364 ? 6.208 7.127 -3.145 1.00 93.75 364 LYS A C 1
ATOM 2874 O O . LYS A 1 364 ? 6.587 6.526 -2.146 1.00 93.75 364 LYS A O 1
ATOM 2879 N N . LEU A 1 365 ? 4.980 7.000 -3.653 1.00 95.69 365 LEU A N 1
ATOM 2880 C CA . LEU A 1 365 ? 3.936 6.171 -3.049 1.00 95.69 365 LEU A CA 1
ATOM 2881 C C . LEU A 1 365 ? 4.427 4.719 -2.868 1.00 95.69 365 LEU A C 1
ATOM 2883 O O . LEU A 1 365 ? 4.428 4.177 -1.764 1.00 95.69 365 LEU A O 1
ATOM 2887 N N . ARG A 1 366 ? 4.959 4.090 -3.923 1.00 94.31 366 ARG A N 1
ATOM 2888 C CA . ARG A 1 366 ? 5.489 2.715 -3.829 1.00 94.31 366 ARG A CA 1
ATOM 2889 C C . ARG A 1 366 ? 6.630 2.585 -2.819 1.00 94.31 366 ARG A C 1
ATOM 2891 O O . ARG A 1 366 ? 6.644 1.627 -2.043 1.00 94.31 366 ARG A O 1
ATOM 2898 N N . ALA A 1 367 ? 7.559 3.538 -2.807 1.00 92.69 367 ALA A N 1
ATOM 2899 C CA . ALA A 1 367 ? 8.679 3.549 -1.872 1.00 92.69 367 ALA A CA 1
ATOM 2900 C C . ALA A 1 367 ? 8.204 3.677 -0.414 1.00 92.69 367 ALA A C 1
ATOM 2902 O O . ALA A 1 367 ? 8.685 2.942 0.452 1.00 92.69 367 ALA A O 1
ATOM 2903 N N . THR A 1 368 ? 7.218 4.540 -0.143 1.00 95.50 368 THR A N 1
ATOM 2904 C CA . THR A 1 368 ? 6.609 4.686 1.186 1.00 95.50 368 THR A CA 1
ATOM 2905 C C . THR A 1 368 ? 5.991 3.368 1.648 1.00 95.50 368 THR A C 1
ATOM 2907 O O . THR A 1 368 ? 6.292 2.912 2.751 1.00 95.50 368 THR A O 1
ATOM 2910 N N . MET A 1 369 ? 5.206 2.692 0.802 1.00 95.25 369 MET A N 1
ATOM 2911 C CA . MET A 1 369 ? 4.622 1.387 1.140 1.00 95.25 369 MET A CA 1
ATOM 2912 C C . MET A 1 369 ? 5.697 0.340 1.472 1.00 95.25 369 MET A C 1
ATOM 2914 O O . MET A 1 369 ? 5.615 -0.323 2.506 1.00 95.25 369 MET A O 1
ATOM 2918 N N . GLN A 1 370 ? 6.731 0.208 0.635 1.00 93.00 370 GLN A N 1
ATOM 2919 C CA . GLN A 1 370 ? 7.829 -0.734 0.882 1.00 93.00 370 GLN A CA 1
ATOM 2920 C C . GLN A 1 370 ? 8.592 -0.410 2.173 1.00 93.00 370 GLN A C 1
ATOM 2922 O O . GLN A 1 370 ? 8.945 -1.316 2.931 1.00 93.00 370 GLN A O 1
ATOM 2927 N N . SER A 1 371 ? 8.807 0.877 2.460 1.00 94.06 371 SER A N 1
ATOM 2928 C CA . SER A 1 371 ? 9.423 1.328 3.707 1.00 94.06 371 SER A CA 1
ATOM 2929 C C . SER A 1 371 ? 8.596 0.912 4.925 1.00 94.06 371 SER A C 1
ATOM 2931 O O . SER A 1 371 ? 9.170 0.385 5.877 1.00 94.06 371 SER A O 1
ATOM 2933 N N . ARG A 1 372 ? 7.263 1.051 4.878 1.00 95.06 372 ARG A N 1
ATOM 2934 C CA . ARG A 1 372 ? 6.369 0.629 5.972 1.00 95.06 372 ARG A CA 1
ATOM 2935 C C . ARG A 1 372 ? 6.339 -0.882 6.156 1.00 95.06 372 ARG A C 1
ATOM 2937 O O . ARG A 1 372 ? 6.394 -1.339 7.291 1.00 95.06 372 ARG A O 1
ATOM 2944 N N . ILE A 1 373 ? 6.347 -1.653 5.068 1.00 94.44 373 ILE A N 1
ATOM 2945 C CA . ILE A 1 373 ? 6.468 -3.119 5.133 1.00 94.44 373 ILE A CA 1
ATOM 2946 C C . ILE A 1 373 ? 7.780 -3.528 5.808 1.00 94.44 373 ILE A C 1
ATOM 2948 O O . ILE A 1 373 ? 7.793 -4.441 6.628 1.00 94.44 373 ILE A O 1
ATOM 2952 N N . LYS A 1 374 ? 8.887 -2.845 5.502 1.00 94.12 374 LYS A N 1
ATOM 2953 C CA . LYS A 1 374 ? 10.184 -3.119 6.132 1.00 94.12 374 LYS A CA 1
ATOM 2954 C C . LYS A 1 374 ? 10.213 -2.720 7.611 1.00 94.12 374 LYS A C 1
ATOM 2956 O O . LYS A 1 374 ? 10.805 -3.432 8.414 1.00 94.12 374 LYS A O 1
ATOM 2961 N N . GLU A 1 375 ? 9.605 -1.590 7.959 1.00 94.19 375 GLU A N 1
ATOM 2962 C CA . GLU A 1 375 ? 9.584 -1.042 9.320 1.00 94.19 375 GLU A CA 1
ATOM 2963 C C . GLU A 1 375 ? 8.670 -1.843 10.260 1.00 94.19 375 GLU A C 1
ATOM 2965 O O . GLU A 1 375 ? 9.071 -2.173 11.373 1.00 94.19 375 GLU A O 1
ATOM 2970 N N . TYR A 1 376 ? 7.470 -2.204 9.798 1.00 93.12 376 TYR A N 1
ATOM 2971 C CA . TYR A 1 376 ? 6.418 -2.816 10.616 1.00 93.12 376 TYR A CA 1
ATOM 2972 C C . TYR A 1 376 ? 6.092 -4.260 10.216 1.00 93.12 376 TYR A C 1
ATOM 2974 O O . TYR A 1 376 ? 5.112 -4.828 10.687 1.00 93.12 376 TYR A O 1
ATOM 2982 N N . GLY A 1 377 ? 6.913 -4.895 9.377 1.00 89.50 377 GLY A N 1
ATOM 2983 C CA . GLY A 1 377 ? 6.640 -6.226 8.831 1.00 89.50 377 GLY A CA 1
ATOM 2984 C C . GLY A 1 377 ? 6.425 -7.323 9.881 1.00 89.50 377 GLY A C 1
ATOM 2985 O O . GLY A 1 377 ? 5.651 -8.244 9.646 1.00 89.50 377 GLY A O 1
ATOM 2986 N N . GLY A 1 378 ? 7.058 -7.212 11.050 1.00 87.88 378 GLY A N 1
ATOM 2987 C CA . GLY A 1 378 ? 6.867 -8.145 12.168 1.00 87.88 378 GLY A CA 1
ATOM 2988 C C . GLY A 1 378 ? 5.692 -7.811 13.095 1.00 87.88 378 GLY A C 1
ATOM 2989 O O . GLY A 1 378 ? 5.452 -8.551 14.044 1.00 87.88 378 GLY A O 1
ATOM 2990 N N . ASN A 1 379 ? 4.990 -6.700 12.868 1.00 86.44 379 ASN A N 1
ATOM 2991 C CA . ASN A 1 379 ? 3.905 -6.237 13.722 1.00 86.44 379 ASN A CA 1
ATOM 2992 C C . ASN A 1 379 ? 2.561 -6.846 13.269 1.00 86.44 379 ASN A C 1
ATOM 2994 O O . ASN A 1 379 ? 2.122 -6.551 12.154 1.00 86.44 379 ASN A O 1
ATOM 2998 N N . PRO A 1 380 ? 1.878 -7.648 14.110 1.00 84.62 380 PRO A N 1
ATOM 2999 C CA . PRO A 1 380 ? 0.607 -8.275 13.745 1.00 84.62 380 PRO A CA 1
ATOM 3000 C C . PRO A 1 380 ? -0.483 -7.264 13.359 1.00 84.62 380 PRO A C 1
ATOM 3002 O O . PRO A 1 380 ? -1.145 -7.432 12.337 1.00 84.62 380 PRO A O 1
ATOM 3005 N N . VAL A 1 381 ? -0.591 -6.158 14.104 1.00 84.62 381 VAL A N 1
ATOM 3006 C CA . VAL A 1 381 ? -1.551 -5.081 13.825 1.00 84.62 381 VAL A CA 1
ATOM 3007 C C . VAL A 1 381 ? -1.303 -4.494 12.440 1.00 84.62 381 VAL A C 1
ATOM 3009 O O . VAL A 1 381 ? -2.238 -4.327 11.661 1.00 84.62 381 VAL A O 1
ATOM 3012 N N . PHE A 1 382 ? -0.040 -4.220 12.104 1.00 90.62 382 PHE A N 1
ATOM 3013 C CA . PHE A 1 382 ? 0.299 -3.708 10.780 1.00 90.62 382 PHE A CA 1
ATOM 3014 C C . PHE A 1 382 ? -0.083 -4.709 9.688 1.00 90.62 382 PHE A C 1
ATOM 3016 O O . PHE A 1 382 ? -0.712 -4.326 8.709 1.00 90.62 382 PHE A O 1
ATOM 3023 N N . GLN A 1 383 ? 0.272 -5.984 9.858 1.00 90.06 383 GLN A N 1
ATOM 3024 C CA . GLN A 1 383 ? 0.014 -7.032 8.867 1.00 90.06 383 GLN A CA 1
ATOM 3025 C C . GLN A 1 383 ? -1.477 -7.246 8.601 1.00 90.06 383 GLN A C 1
ATOM 3027 O O . GLN A 1 383 ? -1.871 -7.422 7.451 1.00 90.06 383 GLN A O 1
ATOM 3032 N N . ASN A 1 384 ? -2.293 -7.232 9.653 1.00 86.56 384 ASN A N 1
ATOM 3033 C CA . ASN A 1 384 ? -3.698 -7.608 9.557 1.00 86.56 384 ASN A CA 1
ATOM 3034 C C . ASN A 1 384 ? -4.639 -6.423 9.319 1.00 86.56 384 ASN A C 1
ATOM 3036 O O . ASN A 1 384 ? -5.687 -6.627 8.716 1.00 86.56 384 ASN A O 1
ATOM 3040 N N . GLU A 1 385 ? -4.272 -5.213 9.752 1.00 86.44 385 GLU A N 1
ATOM 3041 C CA . GLU A 1 385 ? -5.149 -4.038 9.668 1.00 86.44 385 GLU A CA 1
ATOM 3042 C C . GLU A 1 385 ? -4.653 -3.006 8.646 1.00 86.44 385 GLU A C 1
ATOM 3044 O O . GLU A 1 385 ? -5.357 -2.622 7.711 1.00 86.44 385 GLU A O 1
ATOM 3049 N N . PHE A 1 386 ? -3.396 -2.577 8.766 1.00 91.81 386 PHE A N 1
ATOM 3050 C CA . PHE A 1 386 ? -2.890 -1.470 7.955 1.00 91.81 386 PHE A CA 1
ATOM 3051 C C . PHE A 1 386 ? -2.421 -1.918 6.568 1.00 91.81 386 PHE A C 1
ATOM 3053 O O . PHE A 1 386 ? -2.768 -1.289 5.569 1.00 91.81 386 PHE A O 1
ATOM 3060 N N . LEU A 1 387 ? -1.658 -3.007 6.466 1.00 94.31 387 LEU A N 1
ATOM 3061 C CA . LEU A 1 387 ? -1.084 -3.500 5.212 1.00 94.31 387 LEU A CA 1
ATOM 3062 C C . LEU A 1 387 ? -2.137 -3.754 4.113 1.00 94.31 387 LEU A C 1
ATOM 3064 O O . LEU A 1 387 ? -1.895 -3.308 2.985 1.00 94.31 387 LEU A O 1
ATOM 3068 N N . PRO A 1 388 ? -3.305 -4.371 4.391 1.00 93.12 388 PRO A N 1
ATOM 3069 C CA . PRO A 1 388 ? -4.371 -4.504 3.396 1.00 93.12 388 PRO A CA 1
ATOM 3070 C C . PRO A 1 388 ? -4.846 -3.150 2.854 1.00 93.12 388 PRO A C 1
ATOM 3072 O O . PRO A 1 388 ? -5.122 -3.006 1.660 1.00 93.12 388 PRO A O 1
ATOM 3075 N N . THR A 1 389 ? -4.871 -2.121 3.703 1.00 92.06 389 THR A N 1
ATOM 3076 C CA . THR A 1 389 ? -5.225 -0.754 3.305 1.00 92.06 389 THR A CA 1
ATOM 3077 C C . THR A 1 389 ? -4.155 -0.144 2.392 1.00 92.06 389 THR A C 1
ATOM 3079 O O . THR A 1 389 ? -4.489 0.396 1.336 1.00 92.06 389 THR A O 1
ATOM 3082 N N . TYR A 1 390 ? -2.862 -0.309 2.708 1.00 95.19 390 TYR A N 1
ATOM 3083 C CA . TYR A 1 390 ? -1.765 0.110 1.817 1.00 95.19 390 TYR A CA 1
ATOM 3084 C C . TYR A 1 390 ? -1.847 -0.572 0.438 1.00 95.19 390 TYR A C 1
ATOM 3086 O O . TYR A 1 390 ? -1.685 0.090 -0.593 1.00 95.19 390 TYR A O 1
ATOM 3094 N N . GLN A 1 391 ? -2.132 -1.880 0.418 1.00 94.44 391 GLN A N 1
ATOM 3095 C CA . GLN A 1 391 ? -2.311 -2.675 -0.805 1.00 94.44 391 GLN A CA 1
ATOM 3096 C C . GLN A 1 391 ? -3.528 -2.219 -1.621 1.00 94.44 391 GLN A C 1
ATOM 3098 O O . GLN A 1 391 ? -3.467 -2.133 -2.849 1.00 94.44 391 GLN A O 1
ATOM 3103 N N . THR A 1 392 ? -4.625 -1.874 -0.952 1.00 94.19 392 THR A N 1
ATOM 3104 C CA . THR A 1 392 ? -5.831 -1.350 -1.606 1.00 94.19 392 THR A CA 1
ATOM 3105 C C . THR A 1 392 ? -5.549 -0.005 -2.272 1.00 94.19 392 THR A C 1
ATOM 3107 O O . THR A 1 392 ? -5.886 0.195 -3.437 1.00 94.19 392 THR A O 1
ATOM 3110 N N . ILE A 1 393 ? -4.861 0.905 -1.578 1.00 94.81 393 ILE A N 1
ATOM 3111 C CA . ILE A 1 393 ? -4.491 2.221 -2.116 1.00 94.81 393 ILE A CA 1
ATOM 3112 C C . ILE A 1 393 ? -3.576 2.088 -3.335 1.00 94.81 393 ILE A C 1
ATOM 3114 O O . ILE A 1 393 ? -3.816 2.758 -4.339 1.00 94.81 393 ILE A O 1
ATOM 3118 N N . ILE A 1 394 ? -2.554 1.221 -3.285 1.00 94.94 394 ILE A N 1
ATOM 3119 C CA . ILE A 1 394 ? -1.658 1.063 -4.438 1.00 94.94 394 ILE A CA 1
ATOM 3120 C C . ILE A 1 394 ? -2.384 0.434 -5.631 1.00 94.94 394 ILE A C 1
ATOM 3122 O O . ILE A 1 394 ? -2.179 0.869 -6.760 1.00 94.94 394 ILE A O 1
ATOM 3126 N N . THR A 1 395 ? -3.294 -0.511 -5.384 1.00 94.69 395 THR A N 1
ATOM 3127 C CA . THR A 1 395 ? -4.137 -1.113 -6.429 1.00 94.69 395 THR A CA 1
ATOM 3128 C C . THR A 1 395 ? -5.046 -0.062 -7.070 1.00 94.69 395 THR A C 1
ATOM 3130 O O . THR A 1 395 ? -5.137 0.016 -8.293 1.00 94.69 395 THR A O 1
ATOM 3133 N N . ASN A 1 396 ? -5.660 0.810 -6.264 1.00 94.12 396 ASN A N 1
ATOM 3134 C CA . ASN A 1 396 ? -6.463 1.925 -6.768 1.00 94.12 396 ASN A CA 1
ATOM 3135 C C . ASN A 1 396 ? -5.612 2.896 -7.602 1.00 94.12 396 ASN A C 1
ATOM 3137 O O . ASN A 1 396 ? -6.017 3.275 -8.697 1.00 94.12 396 ASN A O 1
ATOM 3141 N N . ALA A 1 397 ? -4.417 3.265 -7.123 1.00 95.56 397 ALA A N 1
ATOM 3142 C CA . ALA A 1 397 ? -3.473 4.108 -7.863 1.00 95.56 397 ALA A CA 1
ATOM 3143 C C . ALA A 1 397 ? -3.112 3.511 -9.230 1.00 95.56 397 ALA A C 1
ATOM 3145 O O . ALA A 1 397 ? -3.099 4.220 -10.235 1.00 95.56 397 ALA A O 1
ATOM 3146 N N . GLU A 1 398 ? -2.864 2.203 -9.283 1.00 95.44 398 GLU A N 1
ATOM 3147 C CA . GLU A 1 398 ? -2.593 1.492 -10.531 1.00 95.44 398 GLU A CA 1
ATOM 3148 C C . GLU A 1 398 ? -3.790 1.483 -11.482 1.00 95.44 398 GLU A C 1
ATOM 3150 O O . GLU A 1 398 ? -3.584 1.617 -12.687 1.00 95.44 398 GLU A O 1
ATOM 3155 N N . GLY A 1 399 ? -5.012 1.389 -10.949 1.00 94.69 399 GLY A N 1
ATOM 3156 C CA . GLY A 1 399 ? -6.246 1.513 -11.723 1.00 94.69 399 GLY A CA 1
ATOM 3157 C C . GLY A 1 399 ? -6.405 2.891 -12.371 1.00 94.69 399 GLY A C 1
ATOM 3158 O O . GLY A 1 399 ? -6.751 2.973 -13.547 1.00 94.69 399 GLY A O 1
ATOM 3159 N N . TYR A 1 400 ? -6.070 3.981 -11.668 1.00 94.19 400 TYR A N 1
ATOM 3160 C CA . TYR A 1 400 ? -6.050 5.321 -12.280 1.00 94.19 400 TYR A CA 1
ATOM 3161 C C . TYR A 1 400 ? -4.985 5.449 -13.375 1.00 94.19 400 TYR A C 1
ATOM 3163 O O . TYR A 1 400 ? -5.199 6.138 -14.373 1.00 94.19 400 TYR A O 1
ATOM 3171 N N . LEU A 1 401 ? -3.845 4.771 -13.217 1.00 96.31 401 LEU A N 1
ATOM 3172 C CA . LEU A 1 401 ? -2.787 4.754 -14.226 1.00 96.31 401 LEU A CA 1
ATOM 3173 C C . LEU A 1 401 ? -3.118 3.873 -15.444 1.00 96.31 401 LEU A C 1
ATOM 3175 O O . LEU A 1 401 ? -2.406 3.936 -16.438 1.00 96.31 401 LEU A O 1
ATOM 3179 N N . ASP A 1 402 ? -4.189 3.078 -15.413 1.00 95.12 402 ASP A N 1
ATOM 3180 C CA . ASP A 1 402 ? -4.668 2.315 -16.576 1.00 95.12 402 ASP A CA 1
ATOM 3181 C C . ASP A 1 402 ? -5.580 3.124 -17.515 1.00 95.12 402 ASP A C 1
ATOM 3183 O O . ASP A 1 402 ? -6.074 2.581 -18.503 1.00 95.12 402 ASP A O 1
ATOM 3187 N N . GLY A 1 403 ? -5.794 4.417 -17.239 1.00 90.50 403 GLY A N 1
ATOM 3188 C CA . GLY A 1 403 ? -6.711 5.262 -18.010 1.00 90.50 403 GLY A CA 1
ATOM 3189 C C . GLY A 1 403 ? -6.342 5.435 -19.490 1.00 90.50 403 GLY A C 1
ATOM 3190 O O . GLY A 1 403 ? -7.236 5.507 -20.332 1.00 90.50 403 GLY A O 1
ATOM 3191 N N . ASP A 1 404 ? -5.048 5.480 -19.826 1.00 93.00 404 ASP A N 1
ATOM 3192 C CA . ASP A 1 404 ? -4.562 5.540 -21.209 1.00 93.00 404 ASP A CA 1
ATOM 3193 C C . ASP A 1 404 ? -3.162 4.915 -21.380 1.00 93.00 404 ASP A C 1
ATOM 3195 O O . ASP A 1 404 ? -2.537 4.464 -20.419 1.00 93.00 404 ASP A O 1
ATOM 3199 N N . ASN A 1 405 ? -2.653 4.889 -22.619 1.00 93.00 405 ASN A N 1
ATOM 3200 C CA . ASN A 1 405 ? -1.345 4.306 -22.934 1.00 93.00 405 ASN A CA 1
ATOM 3201 C C . ASN A 1 405 ? -0.167 5.034 -22.266 1.00 93.00 405 ASN A C 1
ATOM 3203 O O . ASN A 1 405 ? 0.785 4.373 -21.856 1.00 93.00 405 ASN A O 1
ATOM 3207 N N . ASN A 1 406 ? -0.210 6.362 -22.132 1.00 92.69 406 ASN A N 1
ATOM 3208 C CA . ASN A 1 406 ? 0.878 7.128 -21.521 1.00 92.69 406 ASN A CA 1
ATOM 3209 C C . ASN A 1 406 ? 0.943 6.860 -20.014 1.00 92.69 406 ASN A C 1
ATOM 3211 O O . ASN A 1 406 ? 2.008 6.555 -19.482 1.00 92.69 406 ASN A O 1
ATOM 3215 N N . LEU A 1 407 ? -0.199 6.903 -19.327 1.00 95.19 407 LEU A N 1
ATOM 3216 C CA . LEU A 1 407 ? -0.294 6.577 -17.904 1.00 95.19 407 LEU A CA 1
ATOM 3217 C C . LEU A 1 407 ? 0.086 5.115 -17.638 1.00 95.19 407 LEU A C 1
ATOM 3219 O O . LEU A 1 407 ? 0.822 4.817 -16.691 1.00 95.19 407 LEU A O 1
ATOM 3223 N N . LYS A 1 408 ? -0.330 4.205 -18.524 1.00 96.19 408 LYS A N 1
ATOM 3224 C CA . LYS A 1 408 ? 0.023 2.788 -18.433 1.00 96.19 408 LYS A CA 1
ATOM 3225 C C . LYS A 1 408 ? 1.523 2.578 -18.601 1.00 96.19 408 LYS A C 1
ATOM 3227 O O . LYS A 1 408 ? 2.110 1.780 -17.870 1.00 96.19 408 LYS A O 1
ATOM 3232 N N . ASN A 1 409 ? 2.157 3.319 -19.507 1.00 94.62 409 ASN A N 1
ATOM 3233 C CA . ASN A 1 409 ? 3.607 3.323 -19.635 1.00 94.62 409 ASN A CA 1
ATOM 3234 C C . ASN A 1 409 ? 4.269 3.823 -18.341 1.00 94.62 409 ASN A C 1
ATOM 3236 O O . ASN A 1 409 ? 5.240 3.212 -17.910 1.00 94.62 409 ASN A O 1
ATOM 3240 N N . ILE A 1 410 ? 3.719 4.839 -17.651 1.00 95.19 410 ILE A N 1
ATOM 3241 C CA . ILE A 1 410 ? 4.297 5.366 -16.394 1.00 95.19 410 ILE A CA 1
ATOM 3242 C C . ILE A 1 410 ? 4.307 4.254 -15.349 1.00 95.19 410 ILE A C 1
ATOM 3244 O O . ILE A 1 410 ? 5.331 3.993 -14.710 1.00 95.19 410 ILE A O 1
ATOM 3248 N N . LYS A 1 411 ? 3.173 3.558 -15.218 1.00 95.38 411 LYS A N 1
ATOM 3249 C CA . LYS A 1 411 ? 3.039 2.400 -14.334 1.00 95.38 411 LYS A CA 1
ATOM 3250 C C . LYS A 1 411 ? 4.045 1.302 -14.684 1.00 95.38 411 LYS A C 1
ATOM 3252 O O . LYS A 1 411 ? 4.721 0.788 -13.793 1.00 95.38 411 LYS A O 1
ATOM 3257 N N . ASN A 1 412 ? 4.152 0.942 -15.962 1.00 94.81 412 ASN A N 1
ATOM 3258 C CA . ASN A 1 412 ? 5.039 -0.127 -16.420 1.00 94.81 412 ASN A CA 1
ATOM 3259 C C . ASN A 1 412 ? 6.517 0.219 -16.199 1.00 94.81 412 ASN A C 1
ATOM 3261 O O . ASN A 1 412 ? 7.260 -0.633 -15.720 1.00 94.81 412 ASN A O 1
ATOM 3265 N N . THR A 1 413 ? 6.929 1.460 -16.468 1.00 93.81 413 THR A N 1
ATOM 3266 C CA . THR A 1 413 ? 8.290 1.949 -16.206 1.00 93.81 413 THR A CA 1
ATOM 3267 C C . THR A 1 413 ? 8.620 1.871 -14.722 1.00 93.81 413 THR A C 1
ATOM 3269 O O . THR A 1 413 ? 9.637 1.293 -14.347 1.00 93.81 413 THR A O 1
ATOM 3272 N N . ALA A 1 414 ? 7.735 2.363 -13.854 1.00 92.62 414 ALA A N 1
ATOM 3273 C CA . ALA A 1 414 ? 7.927 2.266 -12.410 1.00 92.62 414 ALA A CA 1
ATOM 3274 C C . ALA A 1 414 ? 8.012 0.803 -11.927 1.00 92.62 414 ALA A C 1
ATOM 3276 O O . ALA A 1 414 ? 8.850 0.472 -11.085 1.00 92.62 414 ALA A O 1
ATOM 3277 N N . ARG A 1 415 ? 7.173 -0.099 -12.458 1.00 90.50 415 ARG A N 1
ATOM 3278 C CA . ARG A 1 415 ? 7.236 -1.540 -12.150 1.00 90.50 415 ARG A CA 1
ATOM 3279 C C . ARG A 1 415 ? 8.553 -2.162 -12.604 1.00 90.50 415 ARG A C 1
ATOM 3281 O O . ARG A 1 415 ? 9.201 -2.807 -11.788 1.00 90.50 415 ARG A O 1
ATOM 3288 N N . ALA A 1 416 ? 8.993 -1.875 -13.828 1.00 90.44 416 ALA A N 1
ATOM 3289 C CA . ALA A 1 416 ? 10.257 -2.365 -14.367 1.00 90.44 416 ALA A CA 1
ATOM 3290 C C . ALA A 1 416 ? 11.466 -1.952 -13.508 1.00 90.44 416 ALA A C 1
ATOM 3292 O O . ALA A 1 416 ? 12.369 -2.765 -13.310 1.00 90.44 416 ALA A O 1
ATOM 3293 N N . ILE A 1 417 ? 11.463 -0.738 -12.940 1.00 90.00 417 ILE A N 1
ATOM 3294 C CA . ILE A 1 417 ? 12.492 -0.297 -11.982 1.00 90.00 417 ILE A CA 1
ATOM 3295 C C . ILE A 1 417 ? 12.478 -1.179 -10.726 1.00 90.00 417 ILE A C 1
ATOM 3297 O O . ILE A 1 417 ? 13.511 -1.706 -10.322 1.00 90.00 417 ILE A O 1
ATOM 3301 N N . SER A 1 418 ? 11.314 -1.392 -10.108 1.00 85.38 418 SER A N 1
ATOM 3302 C CA . SER A 1 418 ? 11.221 -2.236 -8.905 1.00 85.38 418 SER A CA 1
ATOM 3303 C C . SER A 1 418 ? 11.602 -3.696 -9.170 1.00 85.38 418 SER A C 1
ATOM 3305 O O . SER A 1 418 ? 12.298 -4.311 -8.357 1.00 85.38 418 SER A O 1
ATOM 3307 N N . ASP A 1 419 ? 11.180 -4.242 -10.311 1.00 85.69 419 ASP A N 1
ATOM 3308 C CA . ASP A 1 419 ? 11.503 -5.607 -10.732 1.00 85.69 419 ASP A CA 1
ATOM 3309 C C . ASP A 1 419 ? 13.003 -5.753 -11.006 1.00 85.69 419 ASP A C 1
ATOM 3311 O O . ASP A 1 419 ? 13.584 -6.804 -10.721 1.00 85.69 419 ASP A O 1
ATOM 3315 N N . TYR A 1 420 ? 13.653 -4.692 -11.502 1.00 85.06 420 TYR A N 1
ATOM 3316 C CA . TYR A 1 420 ? 15.104 -4.633 -11.654 1.00 85.06 420 TYR A CA 1
ATOM 3317 C C . TYR A 1 420 ? 15.836 -4.886 -10.344 1.00 85.06 420 TYR A C 1
ATOM 3319 O O . TYR A 1 420 ? 16.649 -5.806 -10.267 1.00 85.06 420 TYR A O 1
ATOM 3327 N N . TYR A 1 421 ? 15.501 -4.133 -9.300 1.00 82.38 421 TYR A N 1
ATOM 3328 C CA . TYR A 1 421 ? 16.163 -4.268 -8.004 1.00 82.38 421 TYR A CA 1
ATOM 3329 C C . TYR A 1 421 ? 15.803 -5.555 -7.252 1.00 82.38 421 TYR A C 1
ATOM 3331 O O . TYR A 1 421 ? 16.561 -5.983 -6.383 1.00 82.38 421 TYR A O 1
ATOM 3339 N N . SER A 1 422 ? 14.677 -6.184 -7.594 1.00 79.62 422 SER A N 1
ATOM 3340 C CA . SER A 1 422 ? 14.193 -7.403 -6.932 1.00 79.62 422 SER A CA 1
ATOM 3341 C C . SER A 1 422 ? 14.674 -8.705 -7.597 1.00 79.62 422 SER A C 1
ATOM 3343 O O . SER A 1 422 ? 14.541 -9.775 -7.006 1.00 79.62 422 SER A O 1
ATOM 3345 N N . SER A 1 423 ? 15.224 -8.644 -8.816 1.00 74.81 423 SER A N 1
ATOM 3346 C CA . SER A 1 423 ? 15.610 -9.825 -9.609 1.00 74.81 423 SER A CA 1
ATOM 3347 C C . SER A 1 423 ? 17.083 -10.242 -9.425 1.00 74.81 423 SER A C 1
ATOM 3349 O O . SER A 1 423 ? 17.936 -9.396 -9.149 1.00 74.81 423 SER A O 1
ATOM 3351 N N . PRO A 1 424 ? 17.437 -11.529 -9.636 1.00 61.34 424 PRO A N 1
ATOM 3352 C CA . PRO A 1 424 ? 18.826 -11.993 -9.604 1.00 61.34 424 PRO A CA 1
ATOM 3353 C C . PRO A 1 424 ? 19.694 -11.363 -10.713 1.00 61.34 424 PRO A C 1
ATOM 3355 O O . PRO A 1 424 ? 19.228 -11.103 -11.819 1.00 61.34 424 PRO A O 1
ATOM 3358 N N . LYS A 1 425 ? 20.990 -11.167 -10.421 1.00 68.94 425 LYS A N 1
ATOM 3359 C CA . LYS A 1 425 ? 21.972 -10.421 -11.245 1.00 68.94 425 LYS A CA 1
ATOM 3360 C C . LYS A 1 425 ? 22.285 -11.004 -12.638 1.00 68.94 425 LYS A C 1
ATOM 3362 O O . LYS A 1 425 ? 22.994 -10.361 -13.402 1.00 68.94 425 LYS A O 1
ATOM 3367 N N . ASN A 1 426 ? 21.790 -12.192 -12.988 1.00 71.06 426 ASN A N 1
ATOM 3368 C CA . ASN A 1 426 ? 22.125 -12.873 -14.246 1.00 71.06 426 ASN A CA 1
ATOM 3369 C C . ASN A 1 426 ? 21.015 -12.701 -15.290 1.00 71.06 426 ASN A C 1
ATOM 3371 O O . ASN A 1 426 ? 20.303 -13.652 -15.602 1.00 71.06 426 ASN A O 1
ATOM 3375 N N . ARG A 1 427 ? 20.858 -11.482 -15.813 1.00 80.44 427 ARG A N 1
ATOM 3376 C CA . ARG A 1 427 ? 19.869 -11.170 -16.857 1.00 80.44 427 ARG A CA 1
ATOM 3377 C C . ARG A 1 427 ? 20.373 -11.545 -18.250 1.00 80.44 427 ARG A C 1
ATOM 3379 O O . ARG A 1 427 ? 21.564 -11.388 -18.553 1.00 80.44 427 ARG A O 1
ATOM 3386 N N . THR A 1 428 ? 19.471 -12.048 -19.090 1.00 89.44 428 THR A N 1
ATOM 3387 C CA . THR A 1 428 ? 19.773 -12.347 -20.498 1.00 89.44 428 THR A CA 1
ATOM 3388 C C . THR A 1 428 ? 19.741 -11.067 -21.346 1.00 89.44 428 THR A C 1
ATOM 3390 O O . THR A 1 428 ? 19.104 -10.087 -20.949 1.00 89.44 428 THR A O 1
ATOM 3393 N N . PRO A 1 429 ? 20.423 -11.028 -22.506 1.00 89.75 429 PRO A N 1
ATOM 3394 C CA . PRO A 1 429 ? 20.301 -9.906 -23.438 1.00 89.75 429 PRO A CA 1
ATOM 3395 C C . PRO A 1 429 ? 18.855 -9.620 -23.874 1.00 89.75 429 PRO A C 1
ATOM 3397 O O . PRO A 1 429 ? 18.473 -8.465 -24.050 1.00 89.75 429 PRO A O 1
ATOM 3400 N N . GLU A 1 430 ? 18.029 -10.657 -24.006 1.00 91.19 430 GLU A N 1
ATOM 3401 C CA . GLU A 1 430 ? 16.611 -10.543 -24.347 1.00 91.19 430 GLU A CA 1
ATOM 3402 C C . GLU A 1 430 ? 15.805 -9.864 -23.226 1.00 91.19 430 GLU A C 1
ATOM 3404 O O . GLU A 1 430 ? 14.961 -9.004 -23.497 1.00 91.19 430 GLU A O 1
ATOM 3409 N N . ASP A 1 431 ? 16.096 -10.191 -21.961 1.00 90.25 431 ASP A N 1
ATOM 3410 C CA . ASP A 1 431 ? 15.483 -9.525 -20.803 1.00 90.25 431 ASP A CA 1
ATOM 3411 C C . ASP A 1 431 ? 15.860 -8.040 -20.743 1.00 90.25 431 ASP A C 1
ATOM 3413 O O . ASP A 1 431 ? 15.030 -7.194 -20.383 1.00 90.25 431 ASP A O 1
ATOM 3417 N N . ASN A 1 432 ? 17.104 -7.714 -21.109 1.00 90.75 432 ASN A N 1
ATOM 3418 C CA . ASN A 1 432 ? 17.599 -6.343 -21.154 1.00 90.75 432 ASN A CA 1
ATOM 3419 C C . ASN A 1 432 ? 16.882 -5.529 -22.240 1.00 90.75 432 ASN A C 1
ATOM 3421 O O . ASN A 1 432 ? 16.381 -4.450 -21.929 1.00 90.75 432 ASN A O 1
ATOM 3425 N N . GLU A 1 433 ? 16.726 -6.054 -23.460 1.00 92.50 433 GLU A N 1
ATOM 3426 C CA . GLU A 1 433 ? 15.948 -5.392 -24.526 1.00 92.50 433 GLU A CA 1
ATOM 3427 C C . GLU A 1 433 ? 14.489 -5.179 -24.131 1.00 92.50 433 GLU A C 1
ATOM 3429 O O . GLU A 1 433 ? 13.947 -4.081 -24.277 1.00 92.50 433 GLU A O 1
ATOM 3434 N N . LYS A 1 434 ? 13.846 -6.208 -23.568 1.00 92.19 434 LYS A N 1
ATOM 3435 C CA . LYS A 1 434 ? 12.465 -6.095 -23.095 1.00 92.19 434 LYS A CA 1
ATOM 3436 C C . LYS A 1 434 ? 12.341 -5.018 -22.019 1.00 92.19 434 LYS A C 1
ATOM 3438 O O . LYS A 1 434 ? 11.413 -4.212 -22.070 1.00 92.19 434 LYS A O 1
ATOM 3443 N N . THR A 1 435 ? 13.277 -4.971 -21.072 1.00 92.31 435 THR A N 1
ATOM 3444 C CA . THR A 1 435 ? 13.296 -3.941 -20.025 1.00 92.31 435 THR A CA 1
ATOM 3445 C C . THR A 1 435 ? 13.506 -2.552 -20.632 1.00 92.31 435 THR A C 1
ATOM 3447 O O . THR A 1 435 ? 12.726 -1.650 -20.342 1.00 92.31 435 THR A O 1
ATOM 3450 N N . LEU A 1 436 ? 14.484 -2.378 -21.527 1.00 93.62 436 LEU A N 1
ATOM 3451 C CA . LEU A 1 436 ? 14.759 -1.104 -22.203 1.00 93.62 436 LEU A CA 1
ATOM 3452 C C . LEU A 1 436 ? 13.563 -0.602 -23.017 1.00 93.62 436 LEU A C 1
ATOM 3454 O O . LEU A 1 436 ? 13.269 0.590 -22.971 1.00 93.62 436 LEU A O 1
ATOM 3458 N N . SER A 1 437 ? 12.824 -1.496 -23.683 1.00 94.38 437 SER A N 1
ATOM 3459 C CA . SER A 1 437 ? 11.600 -1.129 -24.410 1.00 94.38 437 SER A CA 1
ATOM 3460 C C . SER A 1 437 ? 10.549 -0.478 -23.504 1.00 94.38 437 SER A C 1
ATOM 3462 O O . SER A 1 437 ? 9.866 0.461 -23.910 1.00 94.38 437 SER A O 1
ATOM 3464 N N . ILE A 1 438 ? 10.458 -0.930 -22.248 1.00 93.56 438 ILE A N 1
ATOM 3465 C CA . ILE A 1 438 ? 9.554 -0.366 -21.245 1.00 93.56 438 ILE A CA 1
ATOM 3466 C C . ILE A 1 438 ? 10.130 0.944 -20.705 1.00 93.56 438 ILE A C 1
ATOM 3468 O O . ILE A 1 438 ? 9.415 1.941 -20.657 1.00 93.56 438 ILE A O 1
ATOM 3472 N N . LEU A 1 439 ? 11.413 0.977 -20.332 1.00 92.25 439 LEU A N 1
ATOM 3473 C CA . LEU A 1 439 ? 12.033 2.167 -19.735 1.00 92.25 439 LEU A CA 1
ATOM 3474 C C . LEU A 1 439 ? 12.041 3.370 -20.691 1.00 92.25 439 LEU A C 1
ATOM 3476 O O . LEU A 1 439 ? 11.799 4.493 -20.254 1.00 92.25 439 LEU A O 1
ATOM 3480 N N . HIS A 1 440 ? 12.235 3.135 -21.992 1.00 91.00 440 HIS A N 1
ATOM 3481 C CA . HIS A 1 440 ? 12.200 4.170 -23.034 1.00 91.00 440 HIS A CA 1
ATOM 3482 C C . HIS A 1 440 ? 10.790 4.504 -23.545 1.00 91.00 440 HIS A C 1
ATOM 3484 O O . HIS A 1 440 ? 10.650 5.380 -24.399 1.00 91.00 440 HIS A O 1
ATOM 3490 N N . SER A 1 441 ? 9.740 3.847 -23.036 1.00 90.38 441 SER A N 1
ATOM 3491 C CA . SER A 1 441 ? 8.351 4.065 -23.481 1.00 90.38 441 SER A CA 1
ATOM 3492 C C . SER A 1 441 ? 7.781 5.439 -23.103 1.00 90.38 441 SER A C 1
ATOM 3494 O O . SER A 1 441 ? 6.744 5.844 -23.633 1.00 90.38 441 SER A O 1
ATOM 3496 N N . ILE A 1 442 ? 8.458 6.167 -22.207 1.00 86.19 442 ILE A N 1
ATOM 3497 C CA . ILE A 1 442 ? 8.132 7.538 -21.809 1.00 86.19 442 ILE A CA 1
ATOM 3498 C C . ILE A 1 442 ? 9.345 8.429 -21.951 1.00 86.19 442 ILE A C 1
ATOM 3500 O O . ILE A 1 442 ? 10.465 8.064 -21.610 1.00 86.19 442 ILE A O 1
ATOM 3504 N N . THR A 1 443 ? 9.080 9.647 -22.410 1.00 84.19 443 THR A N 1
ATOM 3505 C CA . THR A 1 443 ? 10.070 10.715 -22.469 1.00 84.19 443 THR A CA 1
ATOM 3506 C C . THR A 1 443 ? 9.731 11.780 -21.434 1.00 84.19 443 THR A C 1
ATOM 3508 O O . THR A 1 443 ? 8.600 12.264 -21.376 1.00 84.19 443 THR A O 1
ATOM 3511 N N . PHE A 1 444 ? 10.722 12.150 -20.630 1.00 85.31 444 PHE A N 1
ATOM 3512 C CA . PHE A 1 444 ? 10.635 13.231 -19.649 1.00 85.31 444 PHE A CA 1
ATOM 3513 C C . PHE A 1 444 ? 11.251 14.525 -20.215 1.00 85.31 444 PHE A C 1
ATOM 3515 O O . PHE A 1 444 ? 11.904 14.478 -21.258 1.00 85.31 444 PHE A O 1
ATOM 3522 N N . PRO A 1 445 ? 11.036 15.693 -19.581 1.00 83.88 445 PRO A N 1
ATOM 3523 C CA . PRO A 1 445 ? 11.683 16.936 -19.996 1.00 83.88 445 PRO A CA 1
ATOM 3524 C C . PRO A 1 445 ? 13.213 16.829 -19.917 1.00 83.88 445 PRO A C 1
ATOM 3526 O O . PRO A 1 445 ? 13.735 16.256 -18.962 1.00 83.88 445 PRO A O 1
ATOM 3529 N N . ASP A 1 446 ? 13.940 17.438 -20.855 1.00 75.62 446 ASP A N 1
ATOM 3530 C CA . ASP A 1 446 ? 15.414 17.362 -20.903 1.00 75.62 446 ASP A CA 1
ATOM 3531 C C . ASP A 1 446 ? 16.079 17.994 -19.664 1.00 75.62 446 ASP A C 1
ATOM 3533 O O . ASP A 1 446 ? 17.173 17.616 -19.251 1.00 75.62 446 ASP A O 1
ATOM 3537 N N . ASN A 1 447 ? 15.383 18.931 -19.014 1.00 71.31 447 ASN A N 1
ATOM 3538 C CA . ASN A 1 447 ? 15.790 19.577 -17.767 1.00 71.31 447 ASN A CA 1
ATOM 3539 C C . ASN A 1 447 ? 15.255 18.874 -16.504 1.00 71.31 447 ASN A C 1
ATOM 3541 O O . ASN A 1 447 ? 15.290 19.463 -15.422 1.00 71.31 447 ASN A O 1
ATOM 3545 N N . ALA A 1 448 ? 14.743 17.640 -16.607 1.00 65.44 448 ALA A N 1
ATOM 3546 C CA . ALA A 1 448 ? 14.146 16.925 -15.477 1.00 65.44 448 ALA A CA 1
ATOM 3547 C C . ALA A 1 448 ? 15.107 16.723 -14.290 1.00 65.44 448 ALA A C 1
ATOM 3549 O O . ALA A 1 448 ? 14.628 16.500 -13.176 1.00 65.44 448 ALA A O 1
ATOM 3550 N N . GLY A 1 449 ? 16.414 16.904 -14.497 1.00 60.69 449 GLY A N 1
ATOM 3551 C CA . GLY A 1 449 ? 17.450 16.810 -13.475 1.00 60.69 449 GLY A CA 1
ATOM 3552 C C . GLY A 1 449 ? 17.850 15.360 -13.194 1.00 60.69 449 GLY A C 1
ATOM 3553 O O . GLY A 1 449 ? 17.058 14.438 -13.349 1.00 60.69 449 GLY A O 1
ATOM 3554 N N . ASN A 1 450 ? 19.093 15.159 -12.753 1.00 67.06 450 ASN A N 1
ATOM 3555 C CA . ASN A 1 450 ? 19.648 13.832 -12.438 1.00 67.06 450 ASN A CA 1
ATOM 3556 C C . ASN A 1 450 ? 19.373 13.378 -10.993 1.00 67.06 450 ASN A C 1
ATOM 3558 O O . ASN A 1 450 ? 20.003 12.441 -10.511 1.00 67.06 450 ASN A O 1
ATOM 3562 N N . ASN A 1 451 ? 18.453 14.038 -10.288 1.00 69.81 451 ASN A N 1
ATOM 3563 C CA . ASN A 1 451 ? 18.154 13.768 -8.883 1.00 69.81 451 ASN A CA 1
ATOM 3564 C C . ASN A 1 451 ? 16.753 13.145 -8.743 1.00 69.81 451 ASN A C 1
ATOM 3566 O O . ASN A 1 451 ? 15.872 13.405 -9.558 1.00 69.81 451 ASN A O 1
ATOM 3570 N N . GLY A 1 452 ? 16.534 12.346 -7.694 1.00 81.75 452 GLY A N 1
ATOM 3571 C CA . GLY A 1 452 ? 15.244 11.690 -7.430 1.00 81.75 452 GLY A CA 1
ATOM 3572 C C . GLY A 1 452 ? 14.962 10.488 -8.343 1.00 81.75 452 GLY A C 1
ATOM 3573 O O . GLY A 1 452 ? 15.885 9.871 -8.872 1.00 81.75 452 GLY A O 1
ATOM 3574 N N . ALA A 1 453 ? 13.679 10.159 -8.534 1.00 84.94 453 ALA A N 1
ATOM 3575 C CA . ALA A 1 453 ? 13.249 8.956 -9.259 1.00 84.94 453 ALA A CA 1
ATOM 3576 C C . ALA A 1 453 ? 13.666 8.949 -10.743 1.00 84.94 453 ALA A C 1
ATOM 3578 O O . ALA A 1 453 ? 13.948 7.895 -11.307 1.00 84.94 453 ALA A O 1
ATOM 3579 N N . ILE A 1 454 ? 13.738 10.120 -11.385 1.00 85.94 454 ILE A N 1
ATOM 3580 C CA . ILE A 1 454 ? 14.199 10.234 -12.778 1.00 85.94 454 ILE A CA 1
ATOM 3581 C C . ILE A 1 454 ? 15.711 10.007 -12.880 1.00 85.94 454 ILE A C 1
ATOM 3583 O O . ILE A 1 454 ? 16.172 9.348 -13.809 1.00 85.94 454 ILE A O 1
ATOM 3587 N N . GLY A 1 455 ? 16.487 10.488 -11.905 1.00 85.06 455 GLY A N 1
ATOM 3588 C CA . GLY A 1 455 ? 17.919 10.192 -11.823 1.00 85.06 455 GLY A CA 1
ATOM 3589 C C . GLY A 1 455 ? 18.200 8.697 -11.668 1.00 85.06 455 GLY A C 1
ATOM 3590 O O . GLY A 1 455 ? 19.087 8.156 -12.332 1.00 85.06 455 GLY A O 1
ATOM 3591 N N . GLU A 1 456 ? 17.406 8.019 -10.838 1.00 85.56 456 GLU A N 1
ATOM 3592 C CA . GLU A 1 456 ? 17.455 6.565 -10.663 1.00 85.56 456 GLU A CA 1
ATOM 3593 C C . GLU A 1 456 ? 17.118 5.826 -11.966 1.00 85.56 456 GLU A C 1
ATOM 3595 O O . GLU A 1 456 ? 17.888 4.967 -12.394 1.00 85.56 456 GLU A O 1
ATOM 3600 N N . LEU A 1 457 ? 16.038 6.222 -12.653 1.00 89.88 457 LEU A N 1
ATOM 3601 C CA . LEU A 1 457 ? 15.672 5.686 -13.967 1.00 89.88 457 LEU A CA 1
ATOM 3602 C C . LEU A 1 457 ? 16.803 5.854 -14.992 1.00 89.88 457 LEU A C 1
ATOM 3604 O O . LEU A 1 457 ? 17.178 4.888 -15.651 1.00 89.88 457 LEU A O 1
ATOM 3608 N N . ASN A 1 458 ? 17.367 7.056 -15.120 1.00 89.00 458 ASN A N 1
ATOM 3609 C CA . ASN A 1 458 ? 18.430 7.326 -16.089 1.00 89.00 458 ASN A CA 1
ATOM 3610 C C . ASN A 1 458 ? 19.691 6.508 -15.785 1.00 89.00 458 ASN A C 1
ATOM 3612 O O . ASN A 1 458 ? 20.292 5.928 -16.688 1.00 89.00 458 ASN A O 1
ATOM 3616 N N . SER A 1 459 ? 20.066 6.411 -14.507 1.00 88.56 459 SER A N 1
ATOM 3617 C CA . SER A 1 459 ? 21.198 5.587 -14.066 1.00 88.56 459 SER A CA 1
ATOM 3618 C C . SER A 1 459 ? 20.970 4.111 -14.390 1.00 88.56 459 SER A C 1
ATOM 3620 O O . SER A 1 459 ? 21.887 3.415 -14.833 1.00 88.56 459 SER A O 1
ATOM 3622 N N . LEU A 1 460 ? 19.735 3.641 -14.210 1.00 89.62 460 LEU A N 1
ATOM 3623 C CA . LEU A 1 460 ? 19.342 2.282 -14.535 1.00 89.62 460 LEU A CA 1
ATOM 3624 C C . LEU A 1 460 ? 19.404 2.007 -16.042 1.00 89.62 460 LEU A C 1
ATOM 3626 O O . LEU A 1 460 ? 19.996 1.006 -16.444 1.00 89.62 460 LEU A O 1
ATOM 3630 N N . ILE A 1 461 ? 18.848 2.899 -16.870 1.00 92.06 461 ILE A N 1
ATOM 3631 C CA . ILE A 1 461 ? 18.917 2.804 -18.336 1.00 92.06 461 ILE A CA 1
ATOM 3632 C C . ILE A 1 461 ? 20.377 2.675 -18.772 1.00 92.06 461 ILE A C 1
ATOM 3634 O O . ILE A 1 461 ? 20.721 1.712 -19.448 1.00 92.06 461 ILE A O 1
ATOM 3638 N N . ILE A 1 462 ? 21.252 3.572 -18.309 1.00 91.38 462 ILE A N 1
ATOM 3639 C CA . ILE A 1 462 ? 22.681 3.552 -18.650 1.00 91.38 462 ILE A CA 1
ATOM 3640 C C . ILE A 1 462 ? 23.337 2.231 -18.228 1.00 91.38 462 ILE A C 1
ATOM 3642 O O . ILE A 1 462 ? 24.150 1.674 -18.966 1.00 91.38 462 ILE A O 1
ATOM 3646 N N . SER A 1 463 ? 23.007 1.708 -17.045 1.00 91.25 463 SER A N 1
ATOM 3647 C CA . SER A 1 463 ? 23.544 0.425 -16.579 1.00 91.25 463 SER A CA 1
ATOM 3648 C C . SER A 1 463 ? 23.137 -0.730 -17.500 1.00 91.25 463 SER A C 1
ATOM 3650 O O . SER A 1 463 ? 23.993 -1.528 -17.885 1.00 91.25 463 SER A O 1
ATOM 3652 N N . ILE A 1 464 ? 21.854 -0.816 -17.865 1.00 92.31 464 ILE A N 1
ATOM 3653 C CA . ILE A 1 464 ? 21.330 -1.888 -18.723 1.00 92.31 464 ILE A CA 1
ATOM 3654 C C . ILE A 1 464 ? 21.873 -1.752 -20.151 1.00 92.31 464 ILE A C 1
ATOM 3656 O O . ILE A 1 464 ? 22.287 -2.746 -20.744 1.00 92.31 464 ILE A O 1
ATOM 3660 N N . GLU A 1 465 ? 21.932 -0.534 -20.694 1.00 94.44 465 GLU A N 1
ATOM 3661 C CA . GLU A 1 465 ? 22.479 -0.270 -22.029 1.00 94.44 465 GLU A CA 1
ATOM 3662 C C . GLU A 1 465 ? 23.963 -0.644 -22.125 1.00 94.44 465 GLU A C 1
ATOM 3664 O O . GLU A 1 465 ? 24.370 -1.289 -23.091 1.00 94.44 465 GLU A O 1
ATOM 3669 N N . ASN A 1 466 ? 24.773 -0.339 -21.106 1.00 93.19 466 ASN A N 1
ATOM 3670 C CA . ASN A 1 466 ? 26.182 -0.743 -21.083 1.00 93.19 466 ASN A CA 1
ATOM 3671 C C . ASN A 1 466 ? 26.352 -2.269 -21.016 1.00 93.19 466 ASN A C 1
ATOM 3673 O O . ASN A 1 466 ? 27.246 -2.827 -21.664 1.00 93.19 466 ASN A O 1
ATOM 3677 N N . GLU A 1 467 ? 25.513 -2.961 -20.243 1.00 91.94 467 GLU A N 1
ATOM 3678 C CA . GLU A 1 467 ? 25.534 -4.423 -20.175 1.00 91.94 467 GLU A CA 1
ATOM 3679 C C . GLU A 1 467 ? 25.139 -5.042 -21.523 1.00 91.94 467 GLU A C 1
ATOM 3681 O O . GLU A 1 467 ? 25.828 -5.938 -22.021 1.00 91.94 467 GLU A O 1
ATOM 3686 N N . GLN A 1 468 ? 24.081 -4.519 -22.148 1.00 93.62 468 GLN A N 1
ATOM 3687 C CA . GLN A 1 468 ? 23.611 -4.944 -23.464 1.00 93.62 468 GLN A CA 1
ATOM 3688 C C . GLN A 1 468 ? 24.669 -4.711 -24.545 1.00 93.62 468 GLN A C 1
ATOM 3690 O O . GLN A 1 468 ? 24.974 -5.609 -25.335 1.00 93.62 468 GLN A O 1
ATOM 3695 N N . TYR A 1 469 ? 25.296 -3.534 -24.531 1.00 94.44 469 TYR A N 1
ATOM 3696 C CA . TYR A 1 469 ? 26.403 -3.199 -25.415 1.00 94.44 469 TYR A CA 1
ATOM 3697 C C . TYR A 1 469 ? 27.542 -4.210 -25.278 1.00 94.44 469 TYR A C 1
ATOM 3699 O O . TYR A 1 469 ? 28.005 -4.762 -26.275 1.00 94.44 469 TYR A O 1
ATOM 3707 N N . THR A 1 470 ? 27.967 -4.491 -24.045 1.00 92.62 470 THR A N 1
ATOM 3708 C CA . THR A 1 470 ? 29.098 -5.387 -23.768 1.00 92.62 470 THR A CA 1
ATOM 3709 C C . THR A 1 470 ? 28.807 -6.821 -24.208 1.00 92.62 470 THR A C 1
ATOM 3711 O O . THR A 1 470 ? 29.668 -7.463 -24.807 1.00 92.62 470 THR A O 1
ATOM 3714 N N . LYS A 1 471 ? 27.595 -7.323 -23.942 1.00 91.75 471 LYS A N 1
ATOM 3715 C CA . LYS A 1 471 ? 27.204 -8.705 -24.254 1.00 91.75 471 LYS A CA 1
ATOM 3716 C C . LYS A 1 471 ? 26.942 -8.945 -25.744 1.00 91.75 471 LYS A C 1
ATOM 3718 O O . LYS A 1 471 ? 27.236 -10.036 -26.224 1.00 91.75 471 LYS A O 1
ATOM 3723 N N . VAL A 1 472 ? 26.383 -7.968 -26.464 1.00 93.31 472 VAL A N 1
ATOM 3724 C CA . VAL A 1 472 ? 25.858 -8.180 -27.830 1.00 93.31 472 VAL A CA 1
ATOM 3725 C C . VAL A 1 472 ? 26.632 -7.417 -28.904 1.00 93.31 472 VAL A C 1
ATOM 3727 O O . VAL A 1 472 ? 26.915 -7.978 -29.965 1.00 93.31 472 VAL A O 1
ATOM 3730 N N . PHE A 1 473 ? 26.977 -6.152 -28.654 1.00 94.12 473 PHE A N 1
ATOM 3731 C CA . PHE A 1 473 ? 27.463 -5.239 -29.695 1.00 94.12 473 PHE A CA 1
ATOM 3732 C C . PHE A 1 473 ? 28.982 -5.064 -29.711 1.00 94.12 473 PHE A C 1
ATOM 3734 O O . PHE A 1 473 ? 29.547 -4.946 -30.795 1.00 94.12 473 PHE A O 1
ATOM 3741 N N . ALA A 1 474 ? 29.658 -5.083 -28.559 1.00 94.00 474 ALA A N 1
ATOM 3742 C CA . ALA A 1 474 ? 31.089 -4.783 -28.458 1.00 94.00 474 ALA A CA 1
ATOM 3743 C C . ALA A 1 474 ? 31.943 -5.662 -29.390 1.00 94.00 474 ALA A C 1
ATOM 3745 O O . ALA A 1 474 ? 32.659 -5.145 -30.245 1.00 94.00 474 ALA A O 1
ATOM 3746 N N . GLY A 1 475 ? 31.779 -6.989 -29.315 1.00 93.81 475 GLY A N 1
ATOM 3747 C CA . GLY A 1 475 ? 32.517 -7.919 -30.176 1.00 93.81 475 GLY A CA 1
ATOM 3748 C C . GLY A 1 475 ? 32.202 -7.758 -31.668 1.00 93.81 475 GLY A C 1
ATOM 3749 O O . GLY A 1 475 ? 33.104 -7.852 -32.497 1.00 93.81 475 GLY A O 1
ATOM 3750 N N . LYS A 1 476 ? 30.944 -7.456 -32.024 1.00 92.50 476 LYS A N 1
ATOM 3751 C CA . LYS A 1 476 ? 30.534 -7.237 -33.423 1.00 92.50 476 LYS A CA 1
ATOM 3752 C C . LYS A 1 476 ? 31.117 -5.943 -33.989 1.00 92.50 476 LYS A C 1
ATOM 3754 O O . LYS A 1 476 ? 31.556 -5.911 -35.136 1.00 92.50 476 LYS A O 1
ATOM 3759 N N . ILE A 1 477 ? 31.148 -4.888 -33.178 1.00 92.69 477 ILE A N 1
ATOM 3760 C CA . ILE A 1 477 ? 31.756 -3.605 -33.532 1.00 92.69 477 ILE A CA 1
ATOM 3761 C C . ILE A 1 477 ? 33.257 -3.775 -33.769 1.00 92.69 477 ILE A C 1
ATOM 3763 O O . ILE A 1 477 ? 33.766 -3.323 -34.795 1.00 92.69 477 ILE A O 1
ATOM 3767 N N . ASP A 1 478 ? 33.960 -4.451 -32.861 1.00 92.88 478 ASP A N 1
ATOM 3768 C CA . ASP A 1 478 ? 35.401 -4.676 -33.000 1.00 92.88 478 ASP A CA 1
ATOM 3769 C C . ASP A 1 478 ? 35.720 -5.556 -34.218 1.00 92.88 478 ASP A C 1
ATOM 3771 O O . ASP A 1 478 ? 36.675 -5.286 -34.952 1.00 92.88 478 ASP A O 1
ATOM 3775 N N . GLN A 1 479 ? 34.864 -6.540 -34.509 1.00 92.75 479 GLN A N 1
ATOM 3776 C CA . GLN A 1 479 ? 34.959 -7.363 -35.711 1.00 92.75 479 GLN A CA 1
ATOM 3777 C C . GLN A 1 479 ? 34.818 -6.531 -36.999 1.00 92.75 479 GLN A C 1
ATOM 3779 O O . GLN A 1 479 ? 35.672 -6.639 -37.879 1.00 92.75 479 GLN A O 1
ATOM 3784 N N . LEU A 1 480 ? 33.809 -5.654 -37.110 1.00 91.50 480 LEU A N 1
ATOM 3785 C CA . LEU A 1 480 ? 33.626 -4.798 -38.295 1.00 91.50 480 LEU A CA 1
ATOM 3786 C C . LEU A 1 480 ? 34.772 -3.787 -38.471 1.00 91.50 480 LEU A C 1
ATOM 3788 O O . LEU A 1 480 ? 35.190 -3.497 -39.596 1.00 91.50 480 LEU A O 1
ATOM 3792 N N . LYS A 1 481 ? 35.329 -3.267 -37.371 1.00 90.38 481 LYS A N 1
ATOM 3793 C CA . LYS A 1 481 ? 36.510 -2.389 -37.426 1.00 90.38 481 LYS A CA 1
ATOM 3794 C C . LYS A 1 481 ? 37.721 -3.105 -38.025 1.00 90.38 481 LYS A C 1
ATOM 3796 O O . LYS A 1 481 ? 38.424 -2.507 -38.844 1.00 90.38 481 LYS A O 1
ATOM 3801 N N . ALA A 1 482 ? 37.933 -4.367 -37.648 1.00 90.06 482 ALA A N 1
ATOM 3802 C CA . ALA A 1 482 ? 39.059 -5.186 -38.095 1.00 90.06 482 ALA A CA 1
ATOM 3803 C C . ALA A 1 482 ? 38.897 -5.759 -39.518 1.00 90.06 482 ALA A C 1
ATOM 3805 O O . ALA A 1 482 ? 39.895 -6.081 -40.166 1.00 90.06 482 ALA A O 1
ATOM 3806 N N . MET A 1 483 ? 37.665 -5.887 -40.019 1.00 89.44 483 MET A N 1
ATOM 3807 C CA . MET A 1 483 ? 37.393 -6.384 -41.368 1.00 89.44 483 MET A CA 1
ATOM 3808 C C . MET A 1 483 ? 37.883 -5.417 -42.455 1.00 89.44 483 MET A C 1
ATOM 3810 O O . MET A 1 483 ? 37.747 -4.196 -42.351 1.00 89.44 483 MET A O 1
ATOM 3814 N N . ARG A 1 484 ? 38.433 -5.981 -43.538 1.00 85.31 484 ARG A N 1
ATOM 3815 C CA . ARG A 1 484 ? 38.736 -5.232 -44.765 1.00 85.31 484 ARG A CA 1
ATOM 3816 C C . ARG A 1 484 ? 37.472 -5.093 -45.623 1.00 85.31 484 ARG A C 1
ATOM 3818 O O . ARG A 1 484 ? 36.663 -6.022 -45.617 1.00 85.31 484 ARG A O 1
ATOM 3825 N N . PRO A 1 485 ? 37.312 -3.991 -46.380 1.00 85.44 485 PRO A N 1
ATOM 3826 C CA . PRO A 1 485 ? 36.202 -3.844 -47.318 1.00 85.44 485 PRO A CA 1
ATOM 3827 C C . PRO A 1 485 ? 36.112 -5.032 -48.285 1.00 85.44 485 PRO A C 1
ATOM 3829 O O . PRO A 1 485 ? 37.109 -5.431 -48.886 1.00 85.44 485 PRO A O 1
ATOM 3832 N N . GLY A 1 486 ? 34.919 -5.613 -48.411 1.00 83.00 486 GLY A N 1
ATOM 3833 C CA . GLY A 1 486 ? 34.669 -6.799 -49.230 1.00 83.00 486 GLY A CA 1
ATOM 3834 C C . GLY A 1 486 ? 33.262 -7.361 -49.023 1.00 83.00 486 GLY A C 1
ATOM 3835 O O . GLY A 1 486 ? 32.517 -6.884 -48.170 1.00 83.00 486 GLY A O 1
ATOM 3836 N N . ALA A 1 487 ? 32.893 -8.392 -49.788 1.00 83.94 487 ALA A N 1
ATOM 3837 C CA . ALA A 1 487 ? 31.536 -8.954 -49.769 1.00 83.94 487 ALA A CA 1
ATOM 3838 C C . ALA A 1 487 ? 31.116 -9.492 -48.385 1.00 83.94 487 ALA A C 1
ATOM 3840 O O . ALA A 1 487 ? 29.991 -9.258 -47.949 1.00 83.94 487 ALA A O 1
ATOM 3841 N N . GLU A 1 488 ? 32.029 -10.160 -47.673 1.00 86.50 488 GLU A N 1
ATOM 3842 C CA . GLU A 1 488 ? 31.788 -10.675 -46.317 1.00 86.50 488 GLU A CA 1
ATOM 3843 C C . GLU A 1 488 ? 31.555 -9.539 -45.308 1.00 86.50 488 GLU A C 1
ATOM 3845 O O . GLU A 1 488 ? 30.603 -9.581 -44.528 1.00 86.50 488 GLU A O 1
ATOM 3850 N N . ALA A 1 489 ? 32.372 -8.483 -45.372 1.00 88.31 489 ALA A N 1
ATOM 3851 C CA . ALA A 1 489 ? 32.250 -7.321 -44.499 1.00 88.31 489 ALA A CA 1
ATOM 3852 C C . ALA A 1 489 ? 30.970 -6.515 -44.784 1.00 88.31 489 ALA A C 1
ATOM 3854 O O . ALA A 1 489 ? 30.314 -6.060 -43.850 1.00 88.31 489 ALA A O 1
ATOM 3855 N N . SER A 1 490 ? 30.553 -6.404 -46.051 1.00 87.31 490 SER A N 1
ATOM 3856 C CA . SER A 1 490 ? 29.276 -5.779 -46.419 1.00 87.31 490 SER A CA 1
ATOM 3857 C C . SER A 1 490 ? 28.074 -6.583 -45.922 1.00 87.31 490 SER A C 1
ATOM 3859 O O . SER A 1 490 ? 27.150 -5.997 -45.364 1.00 87.31 490 SER A O 1
ATOM 3861 N N . ALA A 1 491 ? 28.093 -7.915 -46.047 1.00 90.62 491 ALA A N 1
ATOM 3862 C CA . ALA A 1 491 ? 27.031 -8.763 -45.504 1.00 90.62 491 ALA A CA 1
ATOM 3863 C C . ALA A 1 491 ? 26.943 -8.662 -43.968 1.00 90.62 491 ALA A C 1
ATOM 3865 O O . ALA A 1 491 ? 25.849 -8.597 -43.405 1.00 90.62 491 ALA A O 1
ATOM 3866 N N . PHE A 1 492 ? 28.093 -8.598 -43.287 1.00 91.69 492 PHE A N 1
ATOM 3867 C CA . PHE A 1 492 ? 28.152 -8.376 -41.843 1.00 91.69 492 PHE A CA 1
ATOM 3868 C C . PHE A 1 492 ? 27.629 -6.986 -41.446 1.00 91.69 492 PHE A C 1
ATOM 3870 O O . PHE A 1 492 ? 26.873 -6.869 -40.481 1.00 91.69 492 PHE A O 1
ATOM 3877 N N . CYS A 1 493 ? 27.985 -5.947 -42.205 1.00 90.81 493 CYS A N 1
ATOM 3878 C CA . CYS A 1 493 ? 27.522 -4.575 -42.003 1.00 90.81 493 CYS A CA 1
ATOM 3879 C C . CYS A 1 493 ? 25.993 -4.466 -42.106 1.00 90.81 493 CYS A C 1
ATOM 3881 O O . CYS A 1 493 ? 25.360 -3.935 -41.196 1.00 90.81 493 CYS A O 1
ATOM 3883 N N . GLU A 1 494 ? 25.381 -5.041 -43.147 1.00 91.75 494 GLU A N 1
ATOM 3884 C CA . GLU A 1 494 ? 23.919 -5.035 -43.309 1.00 91.75 494 GLU A CA 1
ATOM 3885 C C . GLU A 1 494 ? 23.209 -5.789 -42.177 1.00 91.75 494 GLU A C 1
ATOM 3887 O O . GLU A 1 494 ? 22.186 -5.331 -41.659 1.00 91.75 494 GLU A O 1
ATOM 3892 N N . LYS A 1 495 ? 23.786 -6.907 -41.713 1.00 93.12 495 LYS A N 1
ATOM 3893 C CA . LYS A 1 495 ? 23.271 -7.618 -40.537 1.00 93.12 495 LYS A CA 1
ATOM 3894 C C . LYS A 1 495 ? 23.330 -6.744 -39.282 1.00 93.12 495 LYS A C 1
ATOM 3896 O O . LYS A 1 495 ? 22.328 -6.631 -38.578 1.00 93.12 495 LYS A O 1
ATOM 3901 N N . LEU A 1 496 ? 24.471 -6.108 -39.011 1.00 92.88 496 LEU A N 1
ATOM 3902 C CA . LEU A 1 496 ? 24.631 -5.228 -37.852 1.00 92.88 496 LEU A CA 1
ATOM 3903 C C . LEU A 1 496 ? 23.679 -4.026 -37.930 1.00 92.88 496 LEU A C 1
ATOM 3905 O O . LEU A 1 496 ? 23.057 -3.680 -36.933 1.00 92.88 496 LEU A O 1
ATOM 3909 N N . LYS A 1 497 ? 23.499 -3.437 -39.114 1.00 92.88 497 LYS A N 1
ATOM 3910 C CA . LYS A 1 497 ? 22.550 -2.346 -39.364 1.00 92.88 497 LYS A CA 1
ATOM 3911 C C . LYS A 1 497 ? 21.107 -2.758 -39.068 1.00 92.88 497 LYS A C 1
ATOM 3913 O O . LYS A 1 497 ? 20.373 -2.004 -38.435 1.00 92.88 497 LYS A O 1
ATOM 3918 N N . SER A 1 498 ? 20.706 -3.966 -39.467 1.00 92.56 498 SER A N 1
ATOM 3919 C CA . SER A 1 498 ? 19.388 -4.508 -39.120 1.00 92.56 498 SER A CA 1
ATOM 3920 C C . SER A 1 498 ? 19.213 -4.667 -37.608 1.00 92.56 498 SER A C 1
ATOM 3922 O O . SER A 1 498 ? 18.155 -4.327 -37.086 1.00 92.56 498 SER A O 1
ATOM 3924 N N . GLU A 1 499 ? 20.232 -5.162 -36.900 1.00 91.56 499 GLU A N 1
ATOM 3925 C CA . GLU A 1 499 ? 20.187 -5.310 -35.439 1.00 91.56 499 GLU A CA 1
ATOM 3926 C C . GLU A 1 499 ? 20.097 -3.942 -34.737 1.00 91.56 499 GLU A C 1
ATOM 3928 O O . GLU A 1 499 ? 19.263 -3.760 -33.849 1.00 91.56 499 GLU A O 1
ATOM 3933 N N . VAL A 1 500 ? 20.876 -2.958 -35.197 1.00 91.94 500 VAL A N 1
ATOM 3934 C CA . VAL A 1 500 ? 20.875 -1.559 -34.726 1.00 91.94 500 VAL A CA 1
ATOM 3935 C C . VAL A 1 500 ? 19.514 -0.881 -34.879 1.00 91.94 500 VAL A C 1
ATOM 3937 O O . VAL A 1 500 ? 19.097 -0.136 -33.995 1.00 91.94 500 VAL A O 1
ATOM 3940 N N . ASN A 1 501 ? 18.800 -1.160 -35.969 1.00 90.12 501 ASN A N 1
ATOM 3941 C CA . ASN A 1 501 ? 17.466 -0.606 -36.207 1.00 90.12 501 ASN A CA 1
ATOM 3942 C C . ASN A 1 501 ? 16.376 -1.255 -35.337 1.00 90.12 501 ASN A C 1
ATOM 3944 O O . ASN A 1 501 ? 15.274 -0.721 -35.242 1.00 90.12 501 ASN A O 1
ATOM 3948 N N . SER A 1 502 ? 16.661 -2.415 -34.740 1.00 90.62 502 SER A N 1
ATOM 3949 C CA . SER A 1 502 ? 15.692 -3.209 -33.973 1.00 90.62 502 SER A CA 1
ATOM 3950 C C . SER A 1 502 ? 15.894 -3.169 -32.454 1.00 90.62 502 SER A C 1
ATOM 3952 O O . SER A 1 502 ? 15.011 -3.605 -31.720 1.00 90.62 502 SER A O 1
ATOM 3954 N N . THR A 1 503 ? 17.037 -2.667 -31.978 1.00 93.44 503 THR A N 1
ATOM 3955 C CA . THR A 1 503 ? 17.363 -2.585 -30.544 1.00 93.44 503 THR A CA 1
ATOM 3956 C C . THR A 1 503 ? 16.751 -1.347 -29.889 1.00 93.44 503 THR A C 1
ATOM 3958 O O . THR A 1 503 ? 16.687 -0.272 -30.486 1.00 93.44 503 THR A O 1
ATOM 3961 N N . TYR A 1 504 ? 16.345 -1.483 -28.625 1.00 94.12 504 TYR A N 1
ATOM 3962 C CA . TYR A 1 504 ? 15.922 -0.372 -27.769 1.00 94.12 504 TYR A CA 1
ATOM 3963 C C . TYR A 1 504 ? 17.096 0.271 -27.012 1.00 94.12 504 TYR A C 1
ATOM 3965 O O . TYR A 1 504 ? 16.904 1.281 -26.336 1.00 94.12 504 TYR A O 1
ATOM 3973 N N . CYS A 1 505 ? 18.310 -0.281 -27.117 1.00 94.06 505 CYS A N 1
ATOM 3974 C CA . CYS A 1 505 ? 19.523 0.294 -26.540 1.00 94.06 505 CYS A CA 1
ATOM 3975 C C . CYS A 1 505 ? 20.019 1.475 -27.391 1.00 94.06 505 CYS A C 1
ATOM 3977 O O . CYS A 1 505 ? 20.674 1.283 -28.423 1.00 94.06 505 CYS A O 1
ATOM 3979 N N . ARG A 1 506 ? 19.760 2.710 -26.939 1.00 92.06 506 ARG A N 1
ATOM 3980 C CA . ARG A 1 506 ? 20.124 3.931 -27.684 1.00 92.06 506 ARG A CA 1
ATOM 3981 C C . ARG A 1 506 ? 21.635 4.056 -27.838 1.00 92.06 506 ARG A C 1
ATOM 3983 O O . ARG A 1 506 ? 22.127 4.225 -28.950 1.00 92.06 506 ARG A O 1
ATOM 3990 N N . GLN A 1 507 ? 22.379 3.845 -26.752 1.00 91.38 507 GLN A N 1
ATOM 3991 C CA . GLN A 1 507 ? 23.842 3.872 -26.773 1.00 91.38 507 GLN A CA 1
ATOM 3992 C C . GLN A 1 507 ? 24.447 2.815 -27.719 1.00 91.38 507 GLN A C 1
ATOM 3994 O O . GLN A 1 507 ? 25.462 3.071 -28.372 1.00 91.38 507 GLN A O 1
ATOM 3999 N N . CYS A 1 508 ? 23.847 1.622 -27.795 1.00 92.62 508 CYS A N 1
ATOM 4000 C CA . CYS A 1 508 ? 24.286 0.565 -28.705 1.00 92.62 508 CYS A CA 1
ATOM 4001 C C . CYS A 1 508 ? 24.077 0.991 -30.159 1.00 92.62 508 CYS A C 1
ATOM 4003 O O . CYS A 1 508 ? 24.995 0.868 -30.972 1.00 92.62 508 CYS A O 1
ATOM 4005 N N . SER A 1 509 ? 22.892 1.534 -30.454 1.00 93.00 509 SER A N 1
ATOM 4006 C CA . SER A 1 509 ? 22.517 2.018 -31.779 1.00 93.00 509 SER A CA 1
ATOM 4007 C C . SER A 1 509 ? 23.431 3.151 -32.254 1.00 93.00 509 SER A C 1
ATOM 4009 O O . SER A 1 509 ? 23.980 3.073 -33.353 1.00 93.00 509 SER A O 1
ATOM 4011 N N . GLU A 1 510 ? 23.698 4.148 -31.406 1.00 93.12 510 GLU A N 1
ATOM 4012 C CA . GLU A 1 510 ? 24.586 5.276 -31.719 1.00 93.12 510 GLU A CA 1
ATOM 4013 C C . GLU A 1 510 ? 26.026 4.823 -32.004 1.00 93.12 510 GLU A C 1
ATOM 4015 O O . GLU A 1 510 ? 26.594 5.145 -33.052 1.00 93.12 510 GLU A O 1
ATOM 4020 N N . LYS A 1 511 ? 26.618 4.023 -31.103 1.00 92.44 511 LYS A N 1
ATOM 4021 C CA . LYS A 1 511 ? 28.002 3.540 -31.252 1.00 92.44 511 LYS A CA 1
ATOM 4022 C C . LYS A 1 511 ? 28.172 2.646 -32.477 1.00 92.44 511 LYS A C 1
ATOM 4024 O O . LYS A 1 511 ? 29.169 2.768 -33.186 1.00 92.44 511 LYS A O 1
ATOM 4029 N N . ALA A 1 512 ? 27.223 1.747 -32.731 1.00 92.62 512 ALA A N 1
ATOM 4030 C CA . ALA A 1 512 ? 27.276 0.864 -33.889 1.00 92.62 512 ALA A CA 1
ATOM 4031 C C . ALA A 1 512 ? 27.040 1.629 -35.201 1.00 92.62 512 ALA A C 1
ATOM 4033 O O . ALA A 1 512 ? 27.769 1.396 -36.162 1.00 92.62 512 ALA A O 1
ATOM 4034 N N . SER A 1 513 ? 26.103 2.584 -35.229 1.00 92.38 513 SER A N 1
ATOM 4035 C CA . SER A 1 513 ? 25.846 3.434 -36.403 1.00 92.38 513 SER A CA 1
ATOM 4036 C C . SER A 1 513 ? 27.074 4.248 -36.802 1.00 92.38 513 SER A C 1
ATOM 4038 O O . SER A 1 513 ? 27.401 4.314 -37.984 1.00 92.38 513 SER A O 1
ATOM 4040 N N . SER A 1 514 ? 27.803 4.807 -35.828 1.00 93.00 514 SER A N 1
ATOM 4041 C CA . SER A 1 514 ? 29.069 5.503 -36.095 1.00 93.00 514 SER A CA 1
ATOM 4042 C C . SER A 1 514 ? 30.069 4.597 -36.817 1.00 93.00 514 SER A C 1
ATOM 4044 O O . SER A 1 514 ? 30.654 4.994 -37.816 1.00 93.00 514 SER A O 1
ATOM 4046 N N . VAL A 1 515 ? 30.228 3.354 -36.356 1.00 92.25 515 VAL A N 1
ATOM 4047 C CA . VAL A 1 515 ? 31.192 2.403 -36.934 1.00 92.25 515 VAL A CA 1
ATOM 4048 C C . VAL A 1 515 ? 30.736 1.876 -38.297 1.00 92.25 515 VAL A C 1
ATOM 4050 O O . VAL A 1 515 ? 31.568 1.631 -39.170 1.00 92.25 515 VAL A O 1
ATOM 4053 N N . ILE A 1 516 ? 29.426 1.718 -38.499 1.00 92.25 516 ILE A N 1
ATOM 4054 C CA . ILE A 1 516 ? 28.837 1.394 -39.805 1.00 92.25 516 ILE A CA 1
ATOM 4055 C C . ILE A 1 516 ? 29.155 2.502 -40.813 1.00 92.25 516 ILE A C 1
ATOM 4057 O O . ILE A 1 516 ? 29.625 2.200 -41.909 1.00 92.25 516 ILE A O 1
ATOM 4061 N N . ASN A 1 517 ? 28.965 3.769 -40.436 1.00 92.00 517 ASN A N 1
ATOM 4062 C CA . ASN A 1 517 ? 29.272 4.909 -41.301 1.00 92.00 517 ASN A CA 1
ATOM 4063 C C . ASN A 1 517 ? 30.769 4.966 -41.645 1.00 92.00 517 ASN A C 1
ATOM 4065 O O . ASN A 1 517 ? 31.117 5.093 -42.818 1.00 92.00 517 ASN A O 1
ATOM 4069 N N . ASP A 1 518 ? 31.650 4.761 -40.659 1.00 90.38 518 ASP A N 1
ATOM 4070 C CA . ASP A 1 518 ? 33.101 4.692 -40.883 1.00 90.38 518 ASP A CA 1
ATOM 4071 C C . ASP A 1 518 ? 33.481 3.543 -41.838 1.00 90.38 518 ASP A C 1
ATOM 4073 O O . ASP A 1 518 ? 34.369 3.677 -42.684 1.00 90.38 518 ASP A O 1
ATOM 4077 N N . TYR A 1 519 ? 32.824 2.382 -41.727 1.00 91.88 519 TYR A N 1
ATOM 4078 C CA . TYR A 1 519 ? 33.021 1.272 -42.662 1.00 91.88 519 TYR A CA 1
ATOM 4079 C C . TYR A 1 519 ? 32.555 1.626 -44.078 1.00 91.88 519 TYR A C 1
ATOM 4081 O O . TYR A 1 519 ? 33.294 1.367 -45.028 1.00 91.88 519 TYR A O 1
ATOM 4089 N N . MET A 1 520 ? 31.368 2.225 -44.224 1.00 88.50 520 MET A N 1
ATOM 4090 C CA . MET A 1 520 ? 30.836 2.634 -45.528 1.00 88.50 520 MET A CA 1
ATOM 4091 C C . MET A 1 520 ? 31.778 3.615 -46.228 1.00 88.50 520 MET A C 1
ATOM 4093 O O . MET A 1 520 ? 32.057 3.441 -47.412 1.00 88.50 520 MET A O 1
ATOM 4097 N N . GLN A 1 521 ? 32.349 4.564 -45.482 1.00 89.56 521 GLN A N 1
ATOM 4098 C CA . GLN A 1 521 ? 33.348 5.490 -46.008 1.00 89.56 521 GLN A CA 1
ATOM 4099 C C . GLN A 1 521 ? 34.627 4.763 -46.458 1.00 89.56 521 GLN A C 1
ATOM 4101 O O . GLN A 1 521 ? 35.072 4.947 -47.587 1.00 89.56 521 GLN A O 1
ATOM 4106 N N . ARG A 1 522 ? 35.185 3.856 -45.636 1.00 88.88 522 ARG A N 1
ATOM 4107 C CA . ARG A 1 522 ? 36.360 3.045 -46.032 1.00 88.88 522 ARG A CA 1
ATOM 4108 C C . ARG A 1 522 ? 36.097 2.192 -47.276 1.00 88.88 522 ARG A C 1
ATOM 4110 O O . ARG A 1 522 ? 37.010 1.959 -48.068 1.00 88.88 522 ARG A O 1
ATOM 4117 N N . GLN A 1 523 ? 34.878 1.677 -47.426 1.00 88.12 523 GLN A N 1
ATOM 4118 C CA . GLN A 1 523 ? 34.478 0.902 -48.596 1.00 88.12 523 GLN A CA 1
ATOM 4119 C C . GLN A 1 523 ? 34.388 1.779 -49.850 1.00 88.12 523 GLN A C 1
ATOM 4121 O O . GLN A 1 523 ? 34.849 1.364 -50.912 1.00 88.12 523 GLN A O 1
ATOM 4126 N N . GLU A 1 524 ? 33.829 2.981 -49.730 1.00 87.38 524 GLU A N 1
ATOM 4127 C CA . GLU A 1 524 ? 33.785 3.959 -50.817 1.00 87.38 524 GLU A CA 1
ATOM 4128 C C . GLU A 1 524 ? 35.196 4.379 -51.256 1.00 87.38 524 GLU A C 1
ATOM 4130 O O . GLU A 1 524 ? 35.499 4.345 -52.450 1.00 87.38 524 GLU A O 1
ATOM 4135 N N . ASP A 1 525 ? 36.089 4.664 -50.307 1.00 87.31 525 ASP A N 1
ATOM 4136 C CA . ASP A 1 525 ? 37.485 5.016 -50.582 1.00 87.31 525 ASP A CA 1
ATOM 4137 C C . ASP A 1 525 ? 38.237 3.892 -51.314 1.00 87.31 525 ASP A C 1
ATOM 4139 O O . ASP A 1 525 ? 38.964 4.145 -52.279 1.00 87.31 525 ASP A O 1
ATOM 4143 N N . GLU A 1 526 ? 38.049 2.635 -50.900 1.00 86.94 526 GLU A N 1
ATOM 4144 C CA . GLU A 1 526 ? 38.680 1.488 -51.562 1.00 86.94 526 GLU A CA 1
ATOM 4145 C C . GLU A 1 526 ? 38.124 1.270 -52.977 1.00 86.94 526 GLU A C 1
ATOM 4147 O O . GLU A 1 526 ? 38.896 1.015 -53.905 1.00 86.94 526 GLU A O 1
ATOM 4152 N N . ASN A 1 527 ? 36.812 1.432 -53.174 1.00 87.69 527 ASN A N 1
ATOM 4153 C CA . ASN A 1 527 ? 36.194 1.368 -54.499 1.00 87.69 527 ASN A CA 1
ATOM 4154 C C . ASN A 1 527 ? 36.726 2.476 -55.420 1.00 87.69 527 ASN A C 1
ATOM 4156 O O . ASN A 1 527 ? 37.107 2.192 -56.559 1.00 87.69 527 ASN A O 1
ATOM 4160 N N . ASN A 1 528 ? 36.842 3.707 -54.911 1.00 86.00 528 ASN A N 1
ATOM 4161 C CA . ASN A 1 528 ? 37.429 4.832 -55.638 1.00 86.00 528 ASN A CA 1
ATOM 4162 C C . ASN A 1 528 ? 38.888 4.534 -56.016 1.00 86.00 528 ASN A C 1
ATOM 4164 O O . ASN A 1 528 ? 39.291 4.746 -57.160 1.00 86.00 528 ASN A O 1
ATOM 4168 N N . ARG A 1 529 ? 39.677 3.967 -55.093 1.00 87.06 529 ARG A N 1
ATOM 4169 C CA . ARG A 1 529 ? 41.076 3.583 -55.338 1.00 87.06 529 ARG A CA 1
ATOM 4170 C C . ARG A 1 529 ? 41.209 2.495 -56.405 1.00 87.06 529 ARG A C 1
ATOM 4172 O O . ARG A 1 529 ? 42.119 2.561 -57.232 1.00 87.06 529 ARG A O 1
ATOM 4179 N N . LEU A 1 530 ? 40.342 1.482 -56.387 1.00 87.81 530 LEU A N 1
ATOM 4180 C CA . LEU A 1 530 ? 40.338 0.412 -57.389 1.00 87.81 530 LEU A CA 1
ATOM 4181 C C . LEU A 1 530 ? 39.913 0.930 -58.769 1.00 87.81 530 LEU A C 1
ATOM 4183 O O . LEU A 1 530 ? 40.563 0.597 -59.761 1.00 87.81 530 LEU A O 1
ATOM 4187 N N . ALA A 1 531 ? 38.884 1.778 -58.832 1.00 87.38 531 ALA A N 1
ATOM 4188 C CA . ALA A 1 531 ? 38.445 2.411 -60.074 1.00 87.38 531 ALA A CA 1
ATOM 4189 C C . ALA A 1 531 ? 39.529 3.330 -60.660 1.00 87.38 531 ALA A C 1
ATOM 4191 O O . ALA A 1 531 ? 39.819 3.246 -61.850 1.00 87.38 531 ALA A O 1
ATOM 4192 N N . ALA A 1 532 ? 40.207 4.124 -59.823 1.00 87.75 532 ALA A N 1
ATOM 4193 C CA . ALA A 1 532 ? 41.329 4.963 -60.247 1.00 87.75 532 ALA A CA 1
ATOM 4194 C C . ALA A 1 532 ? 42.492 4.129 -60.810 1.00 87.75 532 ALA A C 1
ATOM 4196 O O . ALA A 1 532 ? 43.007 4.434 -61.880 1.00 87.75 532 ALA A O 1
ATOM 4197 N N . LYS A 1 533 ? 42.854 3.013 -60.160 1.00 89.56 533 LYS A N 1
ATOM 4198 C CA . LYS A 1 533 ? 43.875 2.089 -60.690 1.00 89.56 533 LYS A CA 1
ATOM 4199 C C . LYS A 1 533 ? 43.494 1.492 -62.044 1.00 89.56 533 LYS A C 1
ATOM 4201 O O . LYS A 1 533 ? 44.367 1.291 -62.886 1.00 89.56 533 LYS A O 1
ATOM 4206 N N . ARG A 1 534 ? 42.213 1.170 -62.248 1.00 91.12 534 ARG A N 1
ATOM 4207 C CA . ARG A 1 534 ? 41.719 0.669 -63.536 1.00 91.12 534 ARG A CA 1
ATOM 4208 C C . ARG A 1 534 ? 41.808 1.756 -64.609 1.00 91.12 534 ARG A C 1
ATOM 4210 O O . ARG A 1 534 ? 42.294 1.470 -65.699 1.00 91.12 534 ARG A O 1
ATOM 4217 N N . LEU A 1 535 ? 41.424 2.990 -64.278 1.00 90.19 535 LEU A N 1
ATOM 4218 C CA . LEU A 1 535 ? 41.571 4.146 -65.160 1.00 90.19 535 LEU A CA 1
ATOM 4219 C C . LEU A 1 535 ? 43.040 4.395 -65.534 1.00 90.19 535 LEU A C 1
ATOM 4221 O O . LEU A 1 535 ? 43.339 4.602 -66.708 1.00 90.19 535 LEU A O 1
ATOM 4225 N N . ASP A 1 536 ? 43.964 4.322 -64.574 1.00 88.75 536 ASP A N 1
ATOM 4226 C CA . ASP A 1 536 ? 45.406 4.471 -64.813 1.00 88.75 536 ASP A CA 1
ATOM 4227 C C . ASP A 1 536 ? 45.947 3.382 -65.750 1.00 88.75 536 ASP A C 1
ATOM 4229 O O . ASP A 1 536 ? 46.735 3.668 -66.659 1.00 88.75 536 ASP A O 1
ATOM 4233 N N . ALA A 1 537 ? 45.499 2.134 -65.567 1.00 88.94 537 ALA A N 1
ATOM 4234 C CA . ALA A 1 537 ? 45.856 1.021 -66.441 1.00 88.94 537 ALA A CA 1
ATOM 4235 C C . ALA A 1 537 ? 45.306 1.220 -67.865 1.00 88.94 537 ALA A C 1
ATOM 4237 O O . ALA A 1 537 ? 46.050 1.070 -68.837 1.00 88.94 537 ALA A O 1
ATOM 4238 N N . ALA A 1 538 ? 44.037 1.623 -67.997 1.00 90.19 538 ALA A N 1
ATOM 4239 C CA . ALA A 1 538 ? 43.410 1.927 -69.283 1.00 90.19 538 ALA A CA 1
ATOM 4240 C C . ALA A 1 538 ? 44.093 3.109 -69.990 1.00 90.19 538 ALA A C 1
ATOM 4242 O O . ALA A 1 538 ? 44.383 3.030 -71.181 1.00 90.19 538 ALA A O 1
ATOM 4243 N N . THR A 1 539 ? 44.424 4.167 -69.248 1.00 90.75 539 THR A N 1
ATOM 4244 C CA . THR A 1 539 ? 45.128 5.359 -69.747 1.00 90.75 539 THR A CA 1
ATOM 4245 C C . THR A 1 539 ? 46.538 5.014 -70.218 1.00 90.75 539 THR A C 1
ATOM 4247 O O . THR A 1 539 ? 46.955 5.467 -71.282 1.00 90.75 539 THR A O 1
ATOM 4250 N N . THR A 1 540 ? 47.276 4.196 -69.460 1.00 89.81 540 THR A N 1
ATOM 4251 C CA . THR A 1 540 ? 48.614 3.723 -69.856 1.00 89.81 540 THR A CA 1
ATOM 4252 C C . THR A 1 540 ? 48.543 2.924 -71.157 1.00 89.81 540 THR A C 1
ATOM 4254 O O . THR A 1 540 ? 49.225 3.271 -72.119 1.00 89.81 540 THR A O 1
ATOM 4257 N N . ASN A 1 541 ? 47.641 1.939 -71.239 1.00 91.50 541 ASN A N 1
ATOM 4258 C CA . ASN A 1 541 ? 47.435 1.152 -72.458 1.00 91.50 541 ASN A CA 1
ATOM 4259 C C . ASN A 1 541 ? 47.034 2.034 -73.657 1.00 91.50 541 ASN A C 1
ATOM 4261 O O . ASN A 1 541 ? 47.567 1.890 -74.754 1.00 91.50 541 ASN A O 1
ATOM 4265 N N . ALA A 1 542 ? 46.130 2.991 -73.450 1.00 90.88 542 ALA A N 1
ATOM 4266 C CA . ALA A 1 542 ? 45.702 3.925 -74.483 1.00 90.88 542 ALA A CA 1
ATOM 4267 C C . ALA A 1 542 ? 46.846 4.827 -74.977 1.00 90.88 542 ALA A C 1
ATOM 4269 O O . ALA A 1 542 ? 46.950 5.074 -76.178 1.00 90.88 542 ALA A O 1
ATOM 4270 N N . ARG A 1 543 ? 47.734 5.296 -74.087 1.00 91.06 543 ARG A N 1
ATOM 4271 C CA . ARG A 1 543 ? 48.923 6.083 -74.465 1.00 91.06 543 ARG A CA 1
ATOM 4272 C C . ARG A 1 543 ? 49.883 5.277 -75.335 1.00 91.06 543 ARG A C 1
ATOM 4274 O O . ARG A 1 543 ? 50.324 5.793 -76.364 1.00 91.06 543 ARG A O 1
ATOM 4281 N N . ASP A 1 544 ? 50.147 4.025 -74.968 1.00 89.69 544 ASP A N 1
ATOM 4282 C CA . ASP A 1 544 ? 51.005 3.126 -75.748 1.00 89.69 544 ASP A CA 1
ATOM 4283 C C . ASP A 1 544 ? 50.417 2.877 -77.147 1.00 89.69 544 ASP A C 1
ATOM 4285 O O . ASP A 1 544 ? 51.118 2.989 -78.157 1.00 89.69 544 ASP A O 1
ATOM 4289 N N . GLN A 1 545 ? 49.104 2.639 -77.226 1.00 88.00 545 GLN A N 1
ATOM 4290 C CA . GLN A 1 545 ? 48.390 2.474 -78.496 1.00 88.00 545 GLN A CA 1
ATOM 4291 C C . GLN A 1 545 ? 48.411 3.750 -79.345 1.00 88.00 545 GLN A C 1
ATOM 4293 O O . GLN A 1 545 ? 48.720 3.691 -80.533 1.00 88.00 545 GLN A O 1
ATOM 4298 N N . VAL A 1 546 ? 48.151 4.925 -78.759 1.00 90.44 546 VAL A N 1
ATOM 4299 C CA . VAL A 1 546 ? 48.238 6.209 -79.476 1.00 90.44 546 VAL A CA 1
ATOM 4300 C C . VAL A 1 546 ? 49.641 6.426 -80.039 1.00 90.44 546 VAL A C 1
ATOM 4302 O O . VAL A 1 546 ? 49.770 6.897 -81.169 1.00 90.44 546 VAL A O 1
ATOM 4305 N N . PHE A 1 547 ? 50.692 6.074 -79.295 1.00 88.31 547 PHE A N 1
ATOM 4306 C CA . PHE A 1 547 ? 52.067 6.184 -79.775 1.00 88.31 547 PHE A CA 1
ATOM 4307 C C . PHE A 1 547 ? 52.350 5.243 -80.955 1.00 88.31 547 PHE A C 1
ATOM 4309 O O . PHE A 1 547 ? 52.891 5.691 -81.968 1.00 88.31 547 PHE A O 1
ATOM 4316 N N . ALA A 1 548 ? 51.929 3.978 -80.872 1.00 87.00 548 ALA A N 1
ATOM 4317 C CA . ALA A 1 548 ? 52.057 3.020 -81.972 1.00 87.00 548 ALA A CA 1
ATOM 4318 C C . ALA A 1 548 ? 51.292 3.479 -83.230 1.00 87.00 548 ALA A C 1
ATOM 4320 O O . ALA A 1 548 ? 51.825 3.454 -84.342 1.00 87.00 548 ALA A O 1
ATOM 4321 N N . ILE A 1 549 ? 50.070 3.987 -83.051 1.00 88.50 549 ILE A N 1
ATOM 4322 C CA . ILE A 1 549 ? 49.248 4.528 -84.140 1.00 88.50 549 ILE A CA 1
ATOM 4323 C C . ILE A 1 549 ? 49.897 5.773 -84.745 1.00 88.50 549 ILE A C 1
ATOM 4325 O O . ILE A 1 549 ? 49.938 5.885 -85.962 1.00 88.50 549 ILE A O 1
ATOM 4329 N N . LEU A 1 550 ? 50.469 6.680 -83.946 1.00 88.75 550 LEU A N 1
ATOM 4330 C CA . LEU A 1 550 ? 51.196 7.851 -84.457 1.00 88.75 550 LEU A CA 1
ATOM 4331 C C . LEU A 1 550 ? 52.375 7.469 -85.359 1.00 88.75 550 LEU A C 1
ATOM 4333 O O . LEU A 1 550 ? 52.654 8.175 -86.331 1.00 88.75 550 LEU A O 1
ATOM 4337 N N . GLN A 1 551 ? 53.091 6.388 -85.038 1.00 87.19 551 GLN A N 1
ATOM 4338 C CA . GLN A 1 551 ? 54.173 5.888 -85.889 1.00 87.19 551 GLN A CA 1
ATOM 4339 C C . GLN A 1 551 ? 53.625 5.393 -87.231 1.00 87.19 551 GLN A C 1
ATOM 4341 O O . GLN A 1 551 ? 54.114 5.816 -88.279 1.00 87.19 551 GLN A O 1
ATOM 4346 N N . LYS A 1 552 ? 52.560 4.583 -87.205 1.00 87.38 552 LYS A N 1
ATOM 4347 C CA . LYS A 1 552 ? 51.898 4.085 -88.419 1.00 87.38 552 LYS A CA 1
ATOM 4348 C C . LYS A 1 552 ? 51.239 5.199 -89.235 1.00 87.38 552 LYS A C 1
ATOM 4350 O O . LYS A 1 552 ? 51.360 5.201 -90.453 1.00 87.38 552 LYS A O 1
ATOM 4355 N N . GLU A 1 553 ? 50.645 6.206 -88.595 1.00 87.94 553 GLU A N 1
ATOM 4356 C CA . GLU A 1 553 ? 50.071 7.374 -89.270 1.00 87.94 553 GLU A CA 1
ATOM 4357 C C . GLU A 1 553 ? 51.111 8.135 -90.098 1.00 87.94 553 GLU A C 1
ATOM 4359 O O . GLU A 1 553 ? 50.791 8.620 -91.181 1.00 87.94 553 GLU A O 1
ATOM 4364 N N . LYS A 1 554 ? 52.355 8.248 -89.614 1.00 87.00 554 LYS A N 1
ATOM 4365 C CA . LYS A 1 554 ? 53.436 8.907 -90.365 1.00 87.00 554 LYS A CA 1
ATOM 4366 C C . LYS A 1 554 ? 53.829 8.126 -91.618 1.00 87.00 554 LYS A C 1
ATOM 4368 O O . LYS A 1 554 ? 54.119 8.758 -92.630 1.00 87.00 554 LYS A O 1
ATOM 4373 N N . ILE A 1 555 ? 53.839 6.796 -91.539 1.00 87.25 555 ILE A N 1
ATOM 4374 C CA . ILE A 1 555 ? 54.131 5.904 -92.670 1.00 87.25 555 ILE A CA 1
ATOM 4375 C C . ILE A 1 555 ? 53.006 6.014 -93.703 1.00 87.25 555 ILE A C 1
ATOM 4377 O O . ILE A 1 555 ? 53.252 6.434 -94.830 1.00 87.25 555 ILE A O 1
ATOM 4381 N N . ILE A 1 556 ? 51.758 5.798 -93.274 1.00 87.31 556 ILE A N 1
ATOM 4382 C CA . ILE A 1 556 ? 50.572 5.883 -94.137 1.00 87.31 556 ILE A CA 1
ATOM 4383 C C . ILE A 1 556 ? 50.471 7.265 -94.803 1.00 87.31 556 ILE A C 1
ATOM 4385 O O . ILE A 1 556 ? 50.222 7.364 -96.002 1.00 87.31 556 ILE A O 1
ATOM 4389 N N . ARG A 1 557 ? 50.716 8.355 -94.056 1.00 87.69 557 ARG A N 1
ATOM 4390 C CA . ARG A 1 557 ? 50.727 9.713 -94.623 1.00 87.69 557 ARG A CA 1
ATOM 4391 C C . ARG A 1 557 ? 51.816 9.884 -95.681 1.00 87.69 557 ARG A C 1
ATOM 4393 O O . ARG A 1 557 ? 51.535 10.478 -96.711 1.00 87.69 557 ARG A O 1
ATOM 4400 N N . ARG A 1 558 ? 53.028 9.369 -95.452 1.00 85.81 558 ARG A N 1
ATOM 4401 C CA . ARG A 1 558 ? 54.119 9.444 -96.434 1.00 85.81 558 ARG A CA 1
ATOM 4402 C C . ARG A 1 558 ? 53.735 8.752 -97.744 1.00 85.81 558 ARG A C 1
ATOM 4404 O O . ARG A 1 558 ? 53.984 9.326 -98.796 1.00 85.81 558 ARG A O 1
ATOM 4411 N N . HIS A 1 559 ? 53.116 7.575 -97.678 1.00 84.44 559 HIS A N 1
ATOM 4412 C CA . HIS A 1 559 ? 52.632 6.876 -98.871 1.00 84.44 559 HIS A CA 1
ATOM 4413 C C . HIS A 1 559 ? 51.534 7.656 -99.593 1.00 84.44 559 HIS A C 1
ATOM 4415 O O . HIS A 1 559 ? 51.617 7.849 -100.801 1.00 84.44 559 HIS A O 1
ATOM 4421 N N . PHE A 1 560 ? 50.556 8.201 -98.863 1.00 84.81 560 PHE A N 1
ATOM 4422 C CA . PHE A 1 560 ? 49.546 9.068 -99.475 1.00 84.81 560 PHE A CA 1
ATOM 4423 C C . PHE A 1 560 ? 50.155 10.305 -100.158 1.00 84.81 560 PHE A C 1
ATOM 4425 O O . PHE A 1 560 ? 49.732 10.656 -101.257 1.00 84.81 560 PHE A O 1
ATOM 4432 N N . ASP A 1 561 ? 51.151 10.944 -99.537 1.00 82.94 561 ASP A N 1
ATOM 4433 C CA . ASP A 1 561 ? 51.780 12.166 -100.053 1.00 82.94 561 ASP A CA 1
ATOM 4434 C C . ASP A 1 561 ? 52.727 11.898 -101.247 1.00 82.94 561 ASP A C 1
ATOM 4436 O O . ASP A 1 561 ? 52.887 12.766 -102.108 1.00 82.94 561 ASP A O 1
ATOM 4440 N N . ASN A 1 562 ? 53.356 10.716 -101.306 1.00 82.31 562 ASN A N 1
ATOM 4441 C CA . ASN A 1 562 ? 54.317 10.343 -102.351 1.00 82.31 562 ASN A CA 1
ATOM 4442 C C . ASN A 1 562 ? 53.666 9.634 -103.544 1.00 82.31 562 ASN A C 1
ATOM 4444 O O . ASN A 1 562 ? 53.937 10.000 -104.687 1.00 82.31 562 ASN A O 1
ATOM 4448 N N . ASP A 1 563 ? 52.824 8.634 -103.284 1.00 79.81 563 ASP A N 1
ATOM 4449 C CA . ASP A 1 563 ? 52.365 7.685 -104.305 1.00 79.81 563 ASP A CA 1
ATOM 4450 C C . ASP A 1 563 ? 51.106 8.185 -105.035 1.00 79.81 563 ASP A C 1
ATOM 4452 O O . ASP A 1 563 ? 50.799 7.735 -106.136 1.00 79.81 563 ASP A O 1
ATOM 4456 N N . TYR A 1 564 ? 50.400 9.164 -104.456 1.00 78.88 564 TYR A N 1
ATOM 4457 C CA . TYR A 1 564 ? 49.098 9.637 -104.941 1.00 78.88 564 TYR A CA 1
ATOM 4458 C C . TYR A 1 564 ? 49.014 11.163 -105.111 1.00 78.88 564 TYR A C 1
ATOM 4460 O O . TYR A 1 564 ? 47.933 11.755 -105.067 1.00 78.88 564 TYR A O 1
ATOM 4468 N N . ARG A 1 565 ? 50.162 11.822 -105.317 1.00 70.69 565 ARG A N 1
ATOM 4469 C CA . ARG A 1 565 ? 50.277 13.289 -105.406 1.00 70.69 565 ARG A CA 1
ATOM 4470 C C . ARG A 1 565 ? 49.484 13.917 -106.561 1.00 70.69 565 ARG A C 1
ATOM 4472 O O . ARG A 1 565 ? 49.004 15.040 -106.421 1.00 70.69 565 ARG A O 1
ATOM 4479 N N . ASP A 1 566 ? 49.341 13.192 -107.671 1.00 70.81 566 ASP A N 1
ATOM 4480 C CA . ASP A 1 566 ? 48.767 13.692 -108.929 1.00 70.81 566 ASP A CA 1
ATOM 4481 C C . ASP A 1 566 ? 47.307 13.237 -109.168 1.00 70.81 566 ASP A C 1
ATOM 4483 O O . ASP A 1 566 ? 46.744 13.481 -110.236 1.00 70.81 566 ASP A O 1
ATOM 4487 N N . GLY A 1 567 ? 46.674 12.610 -108.165 1.00 70.69 567 GLY A N 1
ATOM 4488 C CA . GLY A 1 567 ? 45.274 12.165 -108.187 1.00 70.69 567 GLY A CA 1
ATOM 4489 C C . GLY A 1 567 ? 45.083 10.774 -107.567 1.00 70.69 567 GLY A C 1
ATOM 4490 O O . GLY A 1 567 ? 45.917 9.892 -107.760 1.00 70.69 567 GLY A O 1
ATOM 4491 N N . MET A 1 568 ? 43.986 10.571 -106.824 1.00 77.94 568 MET A N 1
ATOM 4492 C CA . MET A 1 568 ? 43.651 9.292 -106.174 1.00 77.94 568 MET A CA 1
ATOM 4493 C C . MET A 1 568 ? 42.524 8.552 -106.913 1.00 77.94 568 MET A C 1
ATOM 4495 O O . MET A 1 568 ? 41.530 9.182 -107.275 1.00 77.94 568 MET A O 1
ATOM 4499 N N . PRO A 1 569 ? 42.645 7.226 -107.109 1.00 80.19 569 PRO A N 1
ATOM 4500 C CA . PRO A 1 569 ? 41.524 6.358 -107.477 1.00 80.19 569 PRO A CA 1
ATOM 4501 C C . PRO A 1 569 ? 40.403 6.346 -106.416 1.00 80.19 569 PRO A C 1
ATOM 4503 O O . PRO A 1 569 ? 40.668 6.505 -105.224 1.00 80.19 569 PRO A O 1
ATOM 4506 N N . GLU A 1 570 ? 39.155 6.119 -106.840 1.00 73.31 570 GLU A N 1
ATOM 4507 C CA . GLU A 1 570 ? 37.945 6.159 -105.989 1.00 73.31 570 GLU A CA 1
ATOM 4508 C C . GLU A 1 570 ? 37.984 5.138 -104.827 1.00 73.31 570 GLU A C 1
ATOM 4510 O O . GLU A 1 570 ? 37.526 5.403 -103.719 1.00 73.31 570 GLU A O 1
ATOM 4515 N N . ASP A 1 571 ? 38.604 3.976 -105.032 1.00 70.44 571 ASP A N 1
ATOM 4516 C CA . ASP A 1 571 ? 38.813 2.938 -104.017 1.00 70.44 571 ASP A CA 1
ATOM 4517 C C . ASP A 1 571 ? 39.857 3.321 -102.949 1.00 70.44 571 ASP A C 1
ATOM 4519 O O . ASP A 1 571 ? 39.757 2.885 -101.797 1.00 70.44 571 ASP A O 1
ATOM 4523 N N . VAL A 1 572 ? 40.809 4.193 -103.298 1.00 80.31 572 VAL A N 1
ATOM 4524 C CA . VAL A 1 572 ? 41.809 4.763 -102.378 1.00 80.31 572 VAL A CA 1
ATOM 4525 C C . VAL A 1 572 ? 41.220 5.934 -101.577 1.00 80.31 572 VAL A C 1
ATOM 4527 O O . VAL A 1 572 ? 41.591 6.139 -100.418 1.00 80.31 572 VAL A O 1
ATOM 4530 N N . GLU A 1 573 ? 40.238 6.649 -102.135 1.00 79.94 573 GLU A N 1
ATOM 4531 C CA . GLU A 1 573 ? 39.532 7.757 -101.474 1.00 79.94 573 GLU A CA 1
ATOM 4532 C C . GLU A 1 573 ? 38.777 7.291 -100.214 1.00 79.94 573 GLU A C 1
ATOM 4534 O O . GLU A 1 573 ? 38.902 7.899 -99.149 1.00 79.94 573 GLU A O 1
ATOM 4539 N N . TYR A 1 574 ? 38.122 6.126 -100.257 1.00 81.81 574 TYR A N 1
ATOM 4540 C CA . TYR A 1 574 ? 37.491 5.525 -99.070 1.00 81.81 574 TYR A CA 1
ATOM 4541 C C . TYR A 1 574 ? 38.488 5.164 -97.955 1.00 81.81 574 TYR A C 1
ATOM 4543 O O . TYR A 1 574 ? 38.155 5.197 -96.767 1.00 81.81 574 TYR A O 1
ATOM 4551 N N . ILE A 1 575 ? 39.723 4.800 -98.309 1.00 84.38 575 ILE A N 1
ATOM 4552 C CA . ILE A 1 575 ? 40.779 4.487 -97.333 1.00 84.38 575 ILE A CA 1
ATOM 4553 C C . ILE A 1 575 ? 41.365 5.781 -96.762 1.00 84.38 575 ILE A C 1
ATOM 4555 O O . ILE A 1 575 ? 41.699 5.841 -95.576 1.00 84.38 575 ILE A O 1
ATOM 4559 N N . LYS A 1 576 ? 41.409 6.844 -97.570 1.00 84.69 576 LYS A N 1
ATOM 4560 C CA . LYS A 1 576 ? 41.763 8.193 -97.133 1.00 84.69 576 LYS A CA 1
ATOM 4561 C C . LYS A 1 576 ? 40.747 8.758 -96.131 1.00 84.69 576 LYS A C 1
ATOM 4563 O O . LYS A 1 576 ? 41.167 9.319 -95.119 1.00 84.69 576 LYS A O 1
ATOM 4568 N N . GLU A 1 577 ? 39.447 8.532 -96.327 1.00 86.25 577 GLU A N 1
ATOM 4569 C CA . GLU A 1 577 ? 38.408 8.877 -95.341 1.00 86.25 577 GLU A CA 1
ATOM 4570 C C . GLU A 1 577 ? 38.573 8.110 -94.017 1.00 86.25 577 GLU A C 1
ATOM 4572 O O . GLU A 1 577 ? 38.502 8.700 -92.933 1.00 86.25 577 GLU A O 1
ATOM 4577 N N . ASP A 1 578 ? 38.832 6.797 -94.079 1.00 86.69 578 ASP A N 1
ATOM 4578 C CA . ASP A 1 578 ? 39.104 5.978 -92.890 1.00 86.69 578 ASP A CA 1
ATOM 4579 C C . ASP A 1 578 ? 40.376 6.458 -92.159 1.00 86.69 578 ASP A C 1
ATOM 4581 O O . ASP A 1 578 ? 40.405 6.491 -90.925 1.00 86.69 578 ASP A O 1
ATOM 4585 N N . PHE A 1 579 ? 41.400 6.894 -92.900 1.00 89.50 579 PHE A N 1
ATOM 4586 C CA . PHE A 1 579 ? 42.627 7.474 -92.354 1.00 89.50 579 PHE A CA 1
ATOM 4587 C C . PHE A 1 579 ? 42.404 8.846 -91.705 1.00 89.50 579 PHE A C 1
ATOM 4589 O O . PHE A 1 579 ? 42.906 9.106 -90.610 1.00 89.50 579 PHE A O 1
ATOM 4596 N N . ASP A 1 580 ? 41.608 9.721 -92.314 1.00 88.31 580 ASP A N 1
ATOM 4597 C CA . ASP A 1 580 ? 41.267 11.011 -91.714 1.00 88.31 580 ASP A CA 1
ATOM 4598 C C . ASP A 1 580 ? 40.405 10.816 -90.451 1.00 88.31 580 ASP A C 1
ATOM 4600 O O . ASP A 1 580 ? 40.603 11.510 -89.446 1.00 88.31 580 ASP A O 1
ATOM 4604 N N . ARG A 1 581 ? 39.521 9.806 -90.436 1.00 88.12 581 ARG A N 1
ATOM 4605 C CA . ARG A 1 581 ? 38.775 9.396 -89.235 1.00 88.12 581 ARG A CA 1
ATOM 4606 C C . ARG A 1 581 ? 39.699 8.856 -88.141 1.00 88.12 581 ARG A C 1
ATOM 4608 O O . ARG A 1 581 ? 39.510 9.218 -86.978 1.00 88.12 581 ARG A O 1
ATOM 4615 N N . LEU A 1 582 ? 40.710 8.054 -88.493 1.00 91.00 582 LEU A N 1
ATOM 4616 C CA . LEU A 1 582 ? 41.748 7.594 -87.560 1.00 91.00 582 LEU A CA 1
ATOM 4617 C C . LEU A 1 582 ? 42.426 8.793 -86.879 1.00 91.00 582 LEU A C 1
ATOM 4619 O O . LEU A 1 582 ? 42.455 8.869 -85.652 1.00 91.00 582 LEU A O 1
ATOM 4623 N N . GLN A 1 583 ? 42.864 9.786 -87.662 1.00 89.44 583 GLN A N 1
ATOM 4624 C CA . GLN A 1 583 ? 43.527 10.986 -87.144 1.00 89.44 583 GLN A CA 1
ATOM 4625 C C . GLN A 1 583 ? 42.621 11.820 -86.231 1.00 89.44 583 GLN A C 1
ATOM 4627 O O . GLN A 1 583 ? 43.073 12.345 -85.206 1.00 89.44 583 GLN A O 1
ATOM 4632 N N . GLN A 1 584 ? 41.344 11.968 -86.592 1.00 89.56 584 GLN A N 1
ATOM 4633 C CA . GLN A 1 584 ? 40.367 12.691 -85.777 1.00 89.56 584 GLN A CA 1
ATOM 4634 C C . GLN A 1 584 ? 40.094 11.971 -84.452 1.00 89.56 584 GLN A C 1
ATOM 4636 O O . GLN A 1 584 ? 40.151 12.604 -83.394 1.00 89.56 584 GLN A O 1
ATOM 4641 N N . ASN A 1 585 ? 39.849 10.660 -84.483 1.00 88.62 585 ASN A N 1
ATOM 4642 C CA . ASN A 1 585 ? 39.589 9.870 -83.278 1.00 88.62 585 ASN A CA 1
ATOM 4643 C C . ASN A 1 585 ? 40.833 9.792 -82.384 1.00 88.62 585 ASN A C 1
ATOM 4645 O O . ASN A 1 585 ? 40.717 9.869 -81.163 1.00 88.62 585 ASN A O 1
ATOM 4649 N N . ARG A 1 586 ? 42.036 9.765 -82.970 1.00 92.25 586 ARG A N 1
ATOM 4650 C CA . ARG A 1 586 ? 43.292 9.782 -82.219 1.00 92.25 586 ARG A CA 1
ATOM 4651 C C . ARG A 1 586 ? 43.474 11.106 -81.490 1.00 92.25 586 ARG A C 1
ATOM 4653 O O . ARG A 1 586 ? 43.865 11.106 -80.328 1.00 92.25 586 ARG A O 1
ATOM 4660 N N . LYS A 1 587 ? 43.170 12.239 -82.136 1.00 89.31 587 LYS A N 1
ATOM 4661 C CA . LYS A 1 587 ? 43.186 13.560 -81.480 1.00 89.31 587 LYS A CA 1
ATOM 4662 C C . LYS A 1 587 ? 42.176 13.638 -80.332 1.00 89.31 587 LYS A C 1
ATOM 4664 O O . LYS A 1 587 ? 42.508 14.204 -79.296 1.00 89.31 587 LYS A O 1
ATOM 4669 N N . LYS A 1 588 ? 40.980 13.059 -80.497 1.00 87.62 588 LYS A N 1
ATOM 4670 C CA . LYS A 1 588 ? 39.963 12.980 -79.433 1.00 87.62 588 LYS A CA 1
ATOM 4671 C C . LYS A 1 588 ? 40.460 12.163 -78.239 1.00 87.62 588 LYS A C 1
ATOM 4673 O O . LYS A 1 588 ? 40.464 12.690 -77.130 1.00 87.62 588 LYS A O 1
ATOM 4678 N N . LEU A 1 589 ? 40.974 10.953 -78.474 1.00 90.56 589 LEU A N 1
ATOM 4679 C CA . LEU A 1 589 ? 41.547 10.120 -77.413 1.00 90.56 589 LEU A CA 1
ATOM 4680 C C . LEU A 1 589 ? 42.739 10.814 -76.745 1.00 90.56 589 LEU A C 1
ATOM 4682 O O . LEU A 1 589 ? 42.812 10.878 -75.526 1.00 90.56 589 LEU A O 1
ATOM 4686 N N . GLN A 1 590 ? 43.644 11.418 -77.518 1.00 88.25 590 GLN A N 1
ATOM 4687 C CA . GLN A 1 590 ? 44.778 12.166 -76.970 1.00 88.25 590 GLN A CA 1
ATOM 4688 C C . GLN A 1 590 ? 44.331 13.346 -76.093 1.00 88.25 590 GLN A C 1
ATOM 4690 O O . GLN A 1 590 ? 44.961 13.614 -75.074 1.00 88.25 590 GLN A O 1
ATOM 4695 N N . SER A 1 591 ? 43.251 14.038 -76.465 1.00 86.69 591 SER A N 1
ATOM 4696 C CA . SER A 1 591 ? 42.664 15.086 -75.629 1.00 86.69 591 SER A CA 1
ATOM 4697 C C . SER A 1 591 ? 42.099 14.519 -74.327 1.00 86.69 591 SER A C 1
ATOM 4699 O O . SER A 1 591 ? 42.311 15.124 -73.283 1.00 86.69 591 SER A O 1
ATOM 4701 N N . ALA A 1 592 ? 41.425 13.365 -74.369 1.00 86.94 592 ALA A N 1
ATOM 4702 C CA . ALA A 1 592 ? 40.915 12.701 -73.170 1.00 86.94 592 ALA A CA 1
ATOM 4703 C C . ALA A 1 592 ? 42.057 12.271 -72.230 1.00 86.94 592 ALA A C 1
ATOM 4705 O O . ALA A 1 592 ? 42.027 12.571 -71.043 1.00 86.94 592 ALA A O 1
ATOM 4706 N N . LEU A 1 593 ? 43.133 11.684 -72.763 1.00 88.81 593 LEU A N 1
ATOM 4707 C CA . LEU A 1 593 ? 44.294 11.222 -71.982 1.00 88.81 593 LEU A CA 1
ATOM 4708 C C . LEU A 1 593 ? 45.098 12.341 -71.289 1.00 88.81 593 LEU A C 1
ATOM 4710 O O . LEU A 1 593 ? 45.960 12.039 -70.455 1.00 88.81 593 LEU A O 1
ATOM 4714 N N . ASN A 1 594 ? 44.857 13.601 -71.658 1.00 86.38 594 ASN A N 1
ATOM 4715 C CA . ASN A 1 594 ? 45.489 14.784 -71.072 1.00 86.38 594 ASN A CA 1
ATOM 4716 C C . ASN A 1 594 ? 44.622 15.463 -69.998 1.00 86.38 594 ASN A C 1
ATOM 4718 O O . ASN A 1 594 ? 45.072 16.436 -69.396 1.00 86.38 594 ASN A O 1
ATOM 4722 N N . ASN A 1 595 ? 43.397 14.986 -69.766 1.00 86.88 595 ASN A N 1
ATOM 4723 C CA . ASN A 1 595 ? 42.526 15.529 -68.729 1.00 86.88 595 ASN A CA 1
ATOM 4724 C C . ASN A 1 595 ? 42.969 15.069 -67.331 1.00 86.88 595 ASN A C 1
ATOM 4726 O O . ASN A 1 595 ? 43.454 13.951 -67.149 1.00 86.88 595 ASN A O 1
ATOM 4730 N N . GLU A 1 596 ? 42.751 15.921 -66.327 1.00 81.69 596 GLU A N 1
ATOM 4731 C CA . GLU A 1 596 ? 42.896 15.550 -64.919 1.00 81.69 596 GLU A CA 1
ATOM 4732 C C . GLU A 1 596 ? 41.582 14.952 -64.398 1.00 81.69 596 GLU A C 1
ATOM 4734 O O . GLU A 1 596 ? 40.530 15.586 -64.458 1.00 81.69 596 GLU A O 1
ATOM 4739 N N . TYR A 1 597 ? 41.648 13.727 -63.874 1.00 83.62 597 TYR A N 1
ATOM 4740 C CA . TYR A 1 597 ? 40.492 12.984 -63.349 1.00 83.62 597 TYR A CA 1
ATOM 4741 C C . TYR A 1 597 ? 40.464 12.924 -61.812 1.00 83.62 597 TYR A C 1
ATOM 4743 O O . TYR A 1 597 ? 39.786 12.083 -61.217 1.00 83.62 597 TYR A O 1
ATOM 4751 N N . SER A 1 598 ? 41.220 13.803 -61.150 1.00 74.56 598 SER A N 1
ATOM 4752 C CA . SER A 1 598 ? 41.274 13.893 -59.692 1.00 74.56 598 SER A CA 1
ATOM 4753 C C . SER A 1 598 ? 39.923 14.358 -59.126 1.00 74.56 598 SER A C 1
ATOM 4755 O O . SER A 1 598 ? 39.322 15.319 -59.598 1.00 74.56 598 SER A O 1
ATOM 4757 N N . GLY A 1 599 ? 39.420 13.653 -58.107 1.00 75.50 599 GLY A N 1
ATOM 4758 C CA . GLY A 1 599 ? 38.163 13.999 -57.426 1.00 75.50 599 GLY A CA 1
ATOM 4759 C C . GLY A 1 599 ? 36.880 13.409 -58.028 1.00 75.50 599 GLY A C 1
ATOM 4760 O O . GLY A 1 599 ? 35.799 13.705 -57.523 1.00 75.50 599 GLY A O 1
ATOM 4761 N N . LEU A 1 600 ? 36.969 12.565 -59.061 1.00 85.25 600 LEU A N 1
ATOM 4762 C CA . LEU A 1 600 ? 35.821 11.801 -59.562 1.00 85.25 600 LEU A CA 1
ATOM 4763 C C . LEU A 1 600 ? 35.466 10.633 -58.628 1.00 85.25 600 LEU A C 1
ATOM 4765 O O . LEU A 1 600 ? 36.346 9.986 -58.061 1.00 85.25 600 LEU A O 1
ATOM 4769 N N . ASN A 1 601 ? 34.171 10.336 -58.501 1.00 85.50 601 ASN A N 1
ATOM 4770 C CA . ASN A 1 601 ? 33.699 9.165 -57.758 1.00 85.50 601 ASN A CA 1
ATOM 4771 C C . ASN A 1 601 ? 33.812 7.870 -58.587 1.00 85.50 601 ASN A C 1
ATOM 4773 O O . ASN A 1 601 ? 34.018 7.904 -59.800 1.00 85.50 601 ASN A O 1
ATOM 4777 N N . THR A 1 602 ? 33.636 6.714 -57.939 1.00 86.62 602 THR A N 1
ATOM 4778 C CA . THR A 1 602 ? 33.762 5.380 -58.558 1.00 86.62 602 THR A CA 1
ATOM 4779 C C . THR A 1 602 ? 32.972 5.250 -59.867 1.00 86.62 602 THR A C 1
ATOM 4781 O O . THR A 1 602 ? 33.502 4.753 -60.860 1.00 86.62 602 THR A O 1
ATOM 4784 N N . THR A 1 603 ? 31.715 5.704 -59.902 1.00 87.31 603 THR A N 1
ATOM 4785 C CA . THR A 1 603 ? 30.861 5.618 -61.099 1.00 87.31 603 THR A CA 1
ATOM 4786 C C . THR A 1 603 ? 31.433 6.452 -62.243 1.00 87.31 603 THR A C 1
ATOM 4788 O O . THR A 1 603 ? 31.538 5.968 -63.366 1.00 87.31 603 THR A O 1
ATOM 4791 N N . GLN A 1 604 ? 31.844 7.689 -61.959 1.00 88.25 604 GLN A N 1
ATOM 4792 C CA . GLN A 1 604 ? 32.441 8.584 -62.949 1.00 88.25 604 GLN A CA 1
ATOM 4793 C C . GLN A 1 604 ? 33.776 8.039 -63.472 1.00 88.25 604 GLN A C 1
ATOM 4795 O O . GLN A 1 604 ? 33.997 8.036 -64.680 1.00 88.25 604 GLN A O 1
ATOM 4800 N N . LEU A 1 605 ? 34.632 7.519 -62.585 1.00 88.25 605 LEU A N 1
ATOM 4801 C CA . LEU A 1 605 ? 35.900 6.885 -62.958 1.00 88.25 605 LEU A CA 1
ATOM 4802 C C . LEU A 1 605 ? 35.680 5.681 -63.883 1.00 88.25 605 LEU A C 1
ATOM 4804 O O . LEU A 1 605 ? 36.392 5.537 -64.875 1.00 88.25 605 LEU A O 1
ATOM 4808 N N . ASN A 1 606 ? 34.676 4.844 -63.603 1.00 88.50 606 ASN A N 1
ATOM 4809 C CA . ASN A 1 606 ? 34.341 3.702 -64.455 1.00 88.50 606 ASN A CA 1
ATOM 4810 C C . ASN A 1 606 ? 33.826 4.136 -65.835 1.00 88.50 606 ASN A C 1
ATOM 4812 O O . ASN A 1 606 ? 34.275 3.576 -66.829 1.00 88.50 606 ASN A O 1
ATOM 4816 N N . ILE A 1 607 ? 32.966 5.159 -65.916 1.00 90.00 607 ILE A N 1
ATOM 4817 C CA . ILE A 1 607 ? 32.471 5.694 -67.200 1.00 90.00 607 ILE A CA 1
ATOM 4818 C C . ILE A 1 607 ? 33.634 6.198 -68.063 1.00 90.00 607 ILE A C 1
ATOM 4820 O O . ILE A 1 607 ? 33.735 5.844 -69.235 1.00 90.00 607 ILE A O 1
ATOM 4824 N N . VAL A 1 608 ? 34.540 6.988 -67.479 1.00 90.31 608 VAL A N 1
ATOM 4825 C CA . VAL A 1 608 ? 35.724 7.498 -68.192 1.00 90.31 608 VAL A CA 1
ATOM 4826 C C . VAL A 1 608 ? 36.635 6.350 -68.629 1.00 90.31 608 VAL A C 1
ATOM 4828 O O . VAL A 1 608 ? 37.144 6.354 -69.748 1.00 90.31 608 VAL A O 1
ATOM 4831 N N . THR A 1 609 ? 36.827 5.351 -67.764 1.00 91.62 609 THR A N 1
ATOM 4832 C CA . THR A 1 609 ? 37.622 4.158 -68.085 1.00 91.62 609 THR A CA 1
ATOM 4833 C C . THR A 1 609 ? 37.047 3.429 -69.298 1.00 91.62 609 THR A C 1
ATOM 4835 O O . THR A 1 609 ? 37.785 3.131 -70.234 1.00 91.62 609 THR A O 1
ATOM 4838 N N . GLU A 1 610 ? 35.735 3.185 -69.312 1.00 91.56 610 GLU A N 1
ATOM 4839 C CA . GLU A 1 610 ? 35.038 2.526 -70.421 1.00 91.56 610 GLU A CA 1
ATOM 4840 C C . GLU A 1 610 ? 35.122 3.341 -71.719 1.00 91.56 610 GLU A C 1
ATOM 4842 O O . GLU A 1 610 ? 35.325 2.771 -72.791 1.00 91.56 610 GLU A O 1
ATOM 4847 N N . GLU A 1 611 ? 35.034 4.673 -71.639 1.00 90.81 611 GLU A N 1
ATOM 4848 C CA . GLU A 1 611 ? 35.193 5.553 -72.799 1.00 90.81 611 GLU A CA 1
ATOM 4849 C C . GLU A 1 611 ? 36.611 5.476 -73.392 1.00 90.81 611 GLU A C 1
ATOM 4851 O O . GLU A 1 611 ? 36.762 5.323 -74.609 1.00 90.81 611 GLU A O 1
ATOM 4856 N N . ILE A 1 612 ? 37.650 5.527 -72.550 1.00 91.81 612 ILE A N 1
ATOM 4857 C CA . ILE A 1 612 ? 39.052 5.394 -72.979 1.00 91.81 612 ILE A CA 1
ATOM 4858 C C . ILE A 1 612 ? 39.297 4.012 -73.594 1.00 91.81 612 ILE A C 1
ATOM 4860 O O . ILE A 1 612 ? 39.899 3.918 -74.668 1.00 91.81 612 ILE A O 1
ATOM 4864 N N . GLU A 1 613 ? 38.818 2.942 -72.953 1.00 91.88 613 GLU A N 1
ATOM 4865 C CA . GLU A 1 613 ? 38.932 1.569 -73.459 1.00 91.88 613 GLU A CA 1
ATOM 4866 C C . GLU A 1 613 ? 38.248 1.432 -74.833 1.00 91.88 613 GLU A C 1
ATOM 4868 O O . GLU A 1 613 ? 38.852 0.905 -75.773 1.00 91.88 613 GLU A O 1
ATOM 4873 N N . TYR A 1 614 ? 37.033 1.969 -74.989 1.00 92.19 614 TYR A N 1
ATOM 4874 C CA . TYR A 1 614 ? 36.286 1.946 -76.248 1.00 92.19 614 TYR A CA 1
ATOM 4875 C C . TYR A 1 614 ? 36.998 2.715 -77.368 1.00 92.19 614 TYR A C 1
ATOM 4877 O O . TYR A 1 614 ? 37.204 2.171 -78.454 1.00 92.19 614 TYR A O 1
ATOM 4885 N N . GLN A 1 615 ? 37.413 3.961 -77.113 1.00 90.19 615 GLN A N 1
ATOM 4886 C CA . GLN A 1 615 ? 38.107 4.789 -78.107 1.00 90.19 615 GLN A CA 1
ATOM 4887 C C . GLN A 1 615 ? 39.443 4.166 -78.532 1.00 90.19 615 GLN A C 1
ATOM 4889 O O . GLN A 1 615 ? 39.800 4.201 -79.710 1.00 90.19 615 GLN A O 1
ATOM 4894 N N . THR A 1 616 ? 40.161 3.547 -77.591 1.00 92.06 616 THR A N 1
ATOM 4895 C CA . THR A 1 616 ? 41.408 2.825 -77.875 1.00 92.06 616 THR A CA 1
ATOM 4896 C C . THR A 1 616 ? 41.162 1.636 -78.806 1.00 92.06 616 THR A C 1
ATOM 4898 O O . THR A 1 616 ? 41.884 1.455 -79.787 1.00 92.06 616 THR A O 1
ATOM 4901 N N . GLN A 1 617 ? 40.116 0.844 -78.546 1.00 91.12 617 GLN A N 1
ATOM 4902 C CA . GLN A 1 617 ? 39.748 -0.289 -79.401 1.00 91.12 617 GLN A CA 1
ATOM 4903 C C . GLN A 1 617 ? 39.249 0.143 -80.786 1.00 91.12 617 GLN A C 1
ATOM 4905 O O . GLN A 1 617 ? 39.570 -0.512 -81.778 1.00 91.12 617 GLN A O 1
ATOM 4910 N N . ASP A 1 618 ? 38.466 1.221 -80.877 1.00 90.56 618 ASP A N 1
ATOM 4911 C CA . ASP A 1 618 ? 37.973 1.754 -82.153 1.00 90.56 618 ASP A CA 1
ATOM 4912 C C . ASP A 1 618 ? 39.133 2.189 -83.059 1.00 90.56 618 ASP A C 1
ATOM 4914 O O . ASP A 1 618 ? 39.193 1.811 -84.229 1.00 90.56 618 ASP A O 1
ATOM 4918 N N . LEU A 1 619 ? 40.119 2.890 -82.494 1.00 91.31 619 LEU A N 1
ATOM 4919 C CA . LEU A 1 619 ? 41.320 3.300 -83.218 1.00 91.31 619 LEU A CA 1
ATOM 4920 C C . LEU A 1 619 ? 42.126 2.121 -83.763 1.00 91.31 619 LEU A C 1
ATOM 4922 O O . LEU A 1 619 ? 42.510 2.135 -84.934 1.00 91.31 619 LEU A O 1
ATOM 4926 N N . ALA A 1 620 ? 42.334 1.085 -82.948 1.00 88.44 620 ALA A N 1
ATOM 4927 C CA . ALA A 1 620 ? 43.012 -0.129 -83.390 1.00 88.44 620 ALA A CA 1
ATOM 4928 C C . ALA A 1 620 ? 42.269 -0.799 -84.563 1.00 88.44 620 ALA A C 1
ATOM 4930 O O . ALA A 1 620 ? 42.895 -1.176 -85.551 1.00 88.44 620 ALA A O 1
ATOM 4931 N N . LYS A 1 621 ? 40.929 -0.869 -84.508 1.00 90.12 621 LYS A N 1
ATOM 4932 C CA . LYS A 1 621 ? 40.097 -1.438 -85.585 1.00 90.12 621 LYS A CA 1
ATOM 4933 C C . LYS A 1 621 ? 40.134 -0.617 -86.872 1.00 90.12 621 LYS A C 1
ATOM 4935 O O . LYS A 1 621 ? 40.097 -1.195 -87.959 1.00 90.12 621 LYS A O 1
ATOM 4940 N N . ILE A 1 622 ? 40.163 0.716 -86.779 1.00 89.12 622 ILE A N 1
ATOM 4941 C CA . ILE A 1 622 ? 40.281 1.581 -87.962 1.00 89.12 622 ILE A CA 1
ATOM 4942 C C . ILE A 1 622 ? 41.646 1.361 -88.622 1.00 89.12 622 ILE A C 1
ATOM 4944 O O . ILE A 1 622 ? 41.698 1.150 -89.832 1.00 89.12 622 ILE A O 1
ATOM 4948 N N . LEU A 1 623 ? 42.730 1.337 -87.838 1.00 89.44 623 LEU A N 1
ATOM 4949 C CA . LEU A 1 623 ? 44.072 1.084 -88.362 1.00 89.44 623 LEU A CA 1
ATOM 4950 C C . LEU A 1 623 ? 44.181 -0.313 -88.995 1.00 89.44 623 LEU A C 1
ATOM 4952 O O . LEU A 1 623 ? 44.671 -0.437 -90.114 1.00 89.44 623 LEU A O 1
ATOM 4956 N N . GLU A 1 624 ? 43.668 -1.352 -88.331 1.00 89.00 624 GLU A N 1
ATOM 4957 C CA . GLU A 1 624 ? 43.639 -2.717 -88.872 1.00 89.00 624 GLU A CA 1
ATOM 4958 C C . GLU A 1 624 ? 42.877 -2.782 -90.203 1.00 89.00 624 GLU A C 1
ATOM 4960 O O . GLU A 1 624 ? 43.326 -3.423 -91.151 1.00 89.00 624 GLU A O 1
ATOM 4965 N N . ARG A 1 625 ? 41.741 -2.083 -90.311 1.00 87.75 625 ARG A N 1
ATOM 4966 C CA . ARG A 1 625 ? 40.954 -2.024 -91.549 1.00 87.75 625 ARG A CA 1
ATOM 4967 C C . ARG A 1 625 ? 41.731 -1.378 -92.695 1.00 87.75 625 ARG A C 1
ATOM 4969 O O . ARG A 1 625 ? 41.668 -1.901 -93.806 1.00 87.75 625 ARG A O 1
ATOM 4976 N N . ILE A 1 626 ? 42.442 -0.280 -92.427 1.00 87.12 626 ILE A N 1
ATOM 4977 C CA . ILE A 1 626 ? 43.301 0.394 -93.413 1.00 87.12 626 ILE A CA 1
ATOM 4978 C C . ILE A 1 626 ? 44.390 -0.576 -93.881 1.00 87.12 626 ILE A C 1
ATOM 4980 O O . ILE A 1 626 ? 44.458 -0.887 -95.069 1.00 87.12 626 ILE A O 1
ATOM 4984 N N . CYS A 1 627 ? 45.158 -1.147 -92.948 1.00 87.00 627 CYS A N 1
ATOM 4985 C CA . CYS A 1 627 ? 46.278 -2.032 -93.273 1.00 87.00 627 CYS A CA 1
ATOM 4986 C C . CYS A 1 627 ? 45.850 -3.362 -93.907 1.00 87.00 627 CYS A C 1
ATOM 4988 O O . CYS A 1 627 ? 46.601 -3.951 -94.673 1.00 87.00 627 CYS A O 1
ATOM 4990 N N . LYS A 1 628 ? 44.641 -3.859 -93.629 1.00 87.62 628 LYS A N 1
ATOM 4991 C CA . LYS A 1 628 ? 44.115 -5.067 -94.280 1.00 87.62 628 LYS A CA 1
ATOM 4992 C C . LYS A 1 628 ? 43.671 -4.809 -95.720 1.00 87.62 628 LYS A C 1
ATOM 4994 O O . LYS A 1 628 ? 43.759 -5.710 -96.549 1.00 87.62 628 LYS A O 1
ATOM 4999 N N . ARG A 1 629 ? 43.129 -3.620 -96.000 1.00 85.19 629 ARG A N 1
ATOM 5000 C CA . ARG A 1 629 ? 42.650 -3.247 -97.341 1.00 85.19 629 ARG A CA 1
ATOM 5001 C C . ARG A 1 629 ? 43.790 -2.828 -98.257 1.00 85.19 629 ARG A C 1
ATOM 5003 O O . ARG A 1 629 ? 43.743 -3.151 -99.436 1.00 85.19 629 ARG A O 1
ATOM 5010 N N . MET A 1 630 ? 44.799 -2.159 -97.708 1.00 83.88 630 MET A N 1
ATOM 5011 C CA . MET A 1 630 ? 46.022 -1.791 -98.417 1.00 83.88 630 MET A CA 1
ATOM 5012 C C . MET A 1 630 ? 47.236 -2.021 -97.509 1.00 83.88 630 MET A C 1
ATOM 5014 O O . MET A 1 630 ? 47.670 -1.092 -96.822 1.00 83.88 630 MET A O 1
ATOM 5018 N N . PRO A 1 631 ? 47.782 -3.250 -97.494 1.00 85.00 631 PRO A N 1
ATOM 5019 C CA 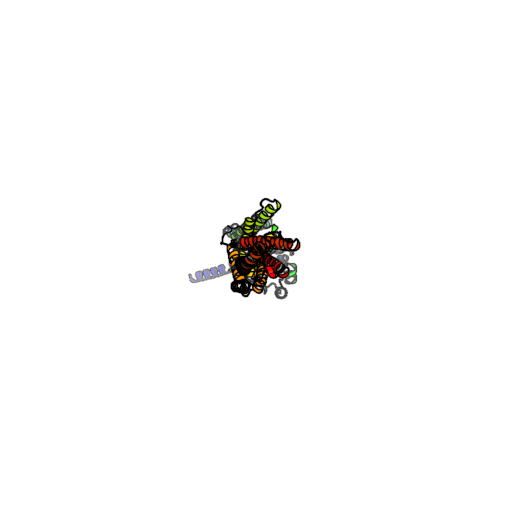. PRO A 1 631 ? 48.976 -3.585 -96.715 1.00 85.00 631 PRO A CA 1
ATOM 5020 C C . PRO A 1 631 ? 50.171 -2.694 -97.060 1.00 85.00 631 PRO A C 1
ATOM 5022 O O . PRO A 1 631 ? 50.860 -2.227 -96.157 1.00 85.00 631 PRO A O 1
ATOM 5025 N N . GLU A 1 632 ? 50.309 -2.353 -98.346 1.00 80.25 632 GLU A N 1
ATOM 5026 C CA . GLU A 1 632 ? 51.356 -1.480 -98.897 1.00 80.25 632 GLU A CA 1
ATOM 5027 C C . GLU A 1 632 ? 51.481 -0.135 -98.152 1.00 80.25 632 GLU A C 1
ATOM 5029 O O . GLU A 1 632 ? 52.569 0.416 -98.060 1.00 80.25 632 GLU A O 1
ATOM 5034 N N . LEU A 1 633 ? 50.377 0.411 -97.618 1.00 80.75 633 LEU A N 1
ATOM 5035 C CA . LEU A 1 633 ? 50.378 1.704 -96.916 1.00 80.75 633 LEU A CA 1
ATOM 5036 C C . LEU A 1 633 ? 50.915 1.613 -95.480 1.00 80.75 633 LEU A C 1
ATOM 5038 O O . LEU A 1 633 ? 51.174 2.643 -94.854 1.00 80.75 633 LEU A O 1
ATOM 5042 N N . CYS A 1 634 ? 51.001 0.406 -94.922 1.00 82.56 634 CYS A N 1
ATOM 5043 C CA . CYS A 1 634 ? 51.334 0.163 -93.520 1.00 82.56 634 CYS A CA 1
ATOM 5044 C C . CYS A 1 634 ? 52.702 -0.499 -93.304 1.00 82.56 634 CYS A C 1
ATOM 5046 O O . CYS A 1 634 ? 53.127 -0.605 -92.141 1.00 82.56 634 CYS A O 1
ATOM 5048 N N . ASP A 1 635 ? 53.360 -0.921 -94.381 1.00 75.94 635 ASP A N 1
ATOM 5049 C CA . ASP A 1 635 ? 54.728 -1.443 -94.401 1.00 75.94 635 ASP A CA 1
ATOM 5050 C C . ASP A 1 635 ? 55.742 -0.282 -94.537 1.00 75.94 635 ASP A C 1
ATOM 5052 O O . ASP A 1 635 ? 55.364 0.821 -94.921 1.00 75.94 635 ASP A O 1
ATOM 5056 N N . GLU A 1 636 ? 56.992 -0.472 -94.092 1.00 61.38 636 GLU A N 1
ATOM 5057 C CA . GLU A 1 636 ? 58.006 0.609 -94.004 1.00 61.38 636 GLU A CA 1
ATOM 5058 C C . GLU A 1 636 ? 58.673 1.004 -95.326 1.00 61.38 636 GLU A C 1
ATOM 5060 O O . GLU A 1 636 ? 59.025 0.092 -96.111 1.00 61.38 636 GLU A O 1
#

Radius of gyration: 55.73 Å; chains: 1; bounding box: 106×50×205 Å

Secondary structure (DSSP, 8-state):
-HHHHHHHHHHHHHHHHTTS------EEEEEEEEEE-S----TT--EEEEEEEEE-GGGHHHHHHHHHHHS-HHHHHHSPPEEEEEEEEEEETSTTTT-EEEEEEEEEEEETTTEEEE---S-PPPEEEEEEEEPPSS--S--EEEEEEEEEETT-TTHHHHHHHHHHHHHHT-SS--HHHHHHHHHHHHHHHHHHTT--EE----EES---S---EEEEEEEEEEEEETT-S------HHHHHHHHHSSS----HHHHHHH---SSS-EEEEEEEEE---PPP--TTT--HHHHHHHHHHHHHHHHTT-S-HHHHHHHHHHHHHHHHHHHHHHHHHHHHHHHHHT--S--HHHHHHHHHHHHHHHHHHHHHHHHHTT-HHIIIIIHHHHHHHHHHHHHHTTSSHHHHHHHHHHHHHHHHHHS-S---HHHHHHHHHHHTTS---TTS-SSHHHHHHHHHHHHHHHHHIIIIIHHHHHHHHHSPSSHHHHHHHHHHHHHHHH-S-HHHHHHHHHHHHHHHHHHHHHHHHHHHHHHHHHHHHHHHHHHHHHHHHHHHHHHHHHHSTT---HHHHHHHHHHHHHHHHHHHHHHHTTS--TT--HHHHHHHHHHHHHHHHHHHHHHHHHHHH-GGGT--

Foldseek 3Di:
DVVVVVVVVVVVVVVVVVVPPPPPCFKWKAWPDKDFFPDDDDPQLFWKWKKKDKAPFQLVQVQVLVSLVVDDPVVNVVPFAFFKKWKWKAKDQAPLHPAIAGAKIWGWDDDPSRGIGTDDDRDDFIDTAEDTGGGDPDDPLDGDMDMGIDGAGPVRLCPLVVSLVVNVVSLVPDPDNAPLSVLRNVLSVQSVVCVVVSHMDGNDDYSYRDDDPDWDKAWGMKIKIWTHGPVDNDQPWDQPQVVCQSHVDDRHDDGPVNCCVRTDGDNTMMMMMTMMGTGDADDADDLVPLAPVVLVVQLVVLVVCVVSVSDDPVVSVLSVLVSVLSVLLNQLVVLLVVLVVCVVVVVDPDCQASLLSNLQSLLVSVVSLVVCCVVCVVPPSCVPHVNVRSVVSNVSSQVSLVPDDSSPLSVQLSVLLVCVVVDDPDDDLVNLQVSLCSLPSDDHDPVSDLDGPVVSSVVVLVVSLVVNCVPPPVVLLVVLVPDAQDDVSVVSLVVLQVVLVVGSNPVSNVSSVVSSVVSVVNNQVVLQVVLVVLLVVLLVLLVVLLVVVVVQLVLLVVCCCPVAVPHDDPLVVVLVVLSVVLVVLSVVLVVLSPDDPPPDGNVRSNVSSVVSNVSSVVSVVSSVVSCVSPVVSRDD

pLDDT: mean 84.21, std 11.37, range [33.5, 97.38]